Protein AF-A0A660RNM4-F1 (afdb_monomer)

Radius of gyration: 27.66 Å; Cα contacts (8 Å, |Δi|>4): 733; chains: 1; bounding box: 58×61×85 Å

Solvent-accessible surface area (backbone atoms only — not comparable to full-atom values): 23909 Å² total; per-residue (Å²): 125,44,51,45,71,52,16,39,67,71,34,36,49,55,42,42,43,74,30,64,50,48,73,96,32,52,44,64,68,50,67,68,28,61,14,23,64,77,50,95,88,62,47,56,44,83,42,48,56,52,51,29,41,35,36,49,82,51,40,68,44,30,26,36,23,72,36,29,42,81,46,63,27,66,74,29,39,69,60,13,46,52,53,13,62,72,53,70,28,48,32,17,23,6,23,16,44,71,45,35,30,39,39,35,65,84,80,71,47,74,49,81,36,85,65,58,76,29,58,66,56,54,48,50,56,49,45,42,70,77,49,71,70,59,84,70,92,73,62,37,67,54,35,59,63,77,75,52,94,96,51,76,73,79,51,54,69,42,50,42,45,37,49,40,52,52,52,38,47,76,71,65,49,46,49,38,22,40,34,42,24,83,88,73,47,66,65,58,36,52,42,39,41,50,46,13,31,43,75,61,63,79,39,68,28,36,38,39,36,20,84,40,69,72,57,26,51,52,46,53,57,72,42,48,92,52,57,83,35,48,43,72,41,43,72,98,39,80,82,85,88,54,35,39,36,30,26,28,60,69,31,40,60,30,60,87,95,57,40,49,55,71,77,47,63,49,74,59,39,50,33,38,36,31,49,55,54,65,79,67,62,64,71,70,51,44,54,59,48,60,52,37,53,80,16,31,35,39,36,30,28,57,68,74,92,45,90,89,34,48,67,44,43,70,69,29,41,74,58,70,40,77,47,49,60,68,55,32,21,53,35,35,76,38,82,79,86,83,88,84,88,82,73,58,70,49,58,76,74,30,42,50,46,66,62,40,51,76,72,66,55,68,72,46,60,67,78,92,61,83,85,66,63,67,44,44,61,87,34,53,63,71,59,36,35,46,61,64,58,53,47,53,51,37,55,52,50,51,52,51,33,60,73,80,39,74,82,58,92,79,86,83,89,55,84,45,72,66,53,40,52,51,52,52,54,52,41,44,73,73,76,109

pLDDT: mean 92.92, std 7.14, range [52.53, 98.81]

Foldseek 3Di:
DFFQVCLCVPFVVVLCVVLPQDPVQKDAFDFLFPAFQDDPVRDGDDTDTFGIFGHQQAATAATEHEGALPDDQCPCQVVQVVVCVLLVHQWGWGGNRQKIWIQGNQVRDIDIDRGDHHSVRSVVSVCCRLPVPDDDPFQLLNPHFDDDVVDDDDRSQLSVQLVLVSSCVSNVQQFAEAAEAPLNCPLLSVLRNLCSCVVSPVWQAEEEEEADPVVLVVSQVSNCVLPPLEEEQAAVDDDQRHRYYTYYLVSQQDDDPDGNLVVAQLCSGQEYEYEQLQDDDPVSVVVSCVSVVNHRYYYYHNDDDDPSRVVSCVRRPDHSDHDHPVNCNRSPNDHDDDDDDDDDPCQVVWDQPVVCVVVVFDKDAPDPDDDDRTGHPVCEPPGMDGLVVLLVVLVVVLVVCVVVPVPPDDDDDDPDPVSVVSSVVSNVVSVD

Sequence (432 aa):
MLNEADTRAKLIDPKLHSAGWKEENIRRDVYITLGKIIDENGKRQKGKKPDYILYYASFPIAVVEAKEESESHLAGIGQAKEYAQILDVKFAYSTNGHKIEEFDFITNTQKTLEQFPSPQELYQRYLEFIFEDKKIKQDPLNFPCYSAPGYKIPRYYQEVAIKKVIEAILKGRKRILLNMATGTGKTFVAFQIVWKLIKSGYFQRVLYIADRNFLRDQAYNEFFPFDKARALIEEGKAPKNREVYFSIYQALYSGEDKKLYEEYPPDFFDLVIIDECHRSGYGTWKEILDYFGQAVHLGMTATPKQTDNIDTYAYFGDSVYTYSMGKGIEDGFLSPFQIFRIFTNIDKEGLHLQEALHQGAKIYIPGDMDAGDFYTLENFEREIVLPDRTRTICAHLANLLRTFGPLQKTIIFCVDSEHASLVAKELQNHFS

Structure (mmCIF, N/CA/C/O backbone):
data_AF-A0A660RNM4-F1
#
_entry.id   AF-A0A660RNM4-F1
#
loop_
_atom_site.group_PDB
_atom_site.id
_atom_site.type_symbol
_atom_site.label_atom_id
_atom_site.label_alt_id
_atom_site.label_comp_id
_atom_site.label_asym_id
_atom_site.label_entity_id
_atom_site.label_seq_id
_atom_site.pdbx_PDB_ins_code
_atom_site.Cartn_x
_atom_site.Cartn_y
_atom_site.Cartn_z
_atom_site.occupancy
_atom_site.B_iso_or_equiv
_atom_site.auth_seq_id
_atom_site.auth_comp_id
_atom_site.auth_asym_id
_atom_site.auth_atom_id
_atom_site.pdbx_PDB_model_num
ATOM 1 N N . MET A 1 1 ? 26.152 4.690 -35.099 1.00 81.19 1 MET A N 1
ATOM 2 C CA . MET A 1 1 ? 25.450 4.020 -33.993 1.00 81.19 1 MET A CA 1
ATOM 3 C C . MET A 1 1 ? 24.503 5.021 -33.370 1.00 81.19 1 MET A C 1
ATOM 5 O O . MET A 1 1 ? 24.857 6.194 -33.283 1.00 81.19 1 MET A O 1
ATOM 9 N N . LEU A 1 2 ? 23.285 4.585 -33.081 1.00 92.69 2 LEU A N 1
ATOM 10 C CA . LEU A 1 2 ? 22.205 5.389 -32.525 1.00 92.69 2 LEU A CA 1
ATOM 11 C C . LEU A 1 2 ? 22.462 5.671 -31.034 1.00 92.69 2 LEU A C 1
ATOM 13 O O . LEU A 1 2 ? 22.905 4.783 -30.307 1.00 92.69 2 LEU A O 1
ATOM 17 N N . ASN A 1 3 ? 22.150 6.888 -30.574 1.00 95.00 3 ASN A N 1
ATOM 18 C CA . ASN A 1 3 ? 22.085 7.186 -29.135 1.00 95.00 3 ASN A CA 1
ATOM 19 C C . ASN A 1 3 ? 20.908 6.426 -28.485 1.00 95.00 3 ASN A C 1
ATOM 21 O O . ASN A 1 3 ? 20.113 5.789 -29.182 1.00 95.00 3 ASN A O 1
ATOM 25 N N . GLU A 1 4 ? 20.762 6.485 -27.161 1.00 94.06 4 GLU A N 1
ATOM 26 C CA . GLU A 1 4 ? 19.716 5.736 -26.445 1.00 94.06 4 GLU A CA 1
ATOM 27 C C . GLU A 1 4 ? 18.301 6.096 -26.927 1.00 94.06 4 GLU A C 1
ATOM 29 O O . GLU A 1 4 ? 17.501 5.206 -27.209 1.00 94.06 4 GLU A O 1
ATOM 34 N N . ALA A 1 5 ? 17.997 7.384 -27.106 1.00 95.50 5 ALA A N 1
ATOM 35 C CA . ALA A 1 5 ? 16.677 7.840 -27.549 1.00 95.50 5 ALA A CA 1
ATOM 36 C C . ALA A 1 5 ? 16.338 7.362 -28.974 1.00 95.50 5 ALA A C 1
ATOM 38 O O . ALA A 1 5 ? 15.230 6.891 -29.235 1.00 95.50 5 ALA A O 1
ATOM 39 N N . ASP A 1 6 ? 17.304 7.425 -29.889 1.00 96.62 6 ASP A N 1
ATOM 40 C CA . ASP A 1 6 ? 17.168 6.911 -31.248 1.00 96.62 6 ASP A CA 1
ATOM 41 C C . ASP A 1 6 ? 17.057 5.379 -31.268 1.00 96.62 6 ASP A C 1
ATOM 43 O O . ASP A 1 6 ? 16.262 4.833 -32.030 1.00 96.62 6 ASP A O 1
ATOM 47 N N . THR A 1 7 ? 17.817 4.683 -30.418 1.00 96.81 7 THR A N 1
ATOM 48 C CA . THR A 1 7 ? 17.761 3.219 -30.263 1.00 96.81 7 THR A CA 1
ATOM 49 C C . THR A 1 7 ? 16.379 2.787 -29.782 1.00 96.81 7 THR A C 1
ATOM 51 O O . THR A 1 7 ? 15.779 1.856 -30.325 1.00 96.81 7 THR A O 1
ATOM 54 N N . ARG A 1 8 ? 15.832 3.518 -28.807 1.00 97.50 8 ARG A N 1
ATOM 55 C CA . ARG A 1 8 ? 14.477 3.341 -28.290 1.00 97.50 8 ARG A CA 1
ATOM 56 C C . ARG A 1 8 ? 13.431 3.467 -29.397 1.00 97.50 8 ARG A C 1
ATOM 58 O O . ARG A 1 8 ? 12.735 2.493 -29.671 1.00 97.50 8 ARG A O 1
ATOM 65 N N . ALA A 1 9 ? 13.404 4.600 -30.095 1.00 96.75 9 ALA A N 1
ATOM 66 C CA . ALA A 1 9 ? 12.384 4.888 -31.102 1.00 96.75 9 ALA A CA 1
ATOM 67 C C . ALA A 1 9 ? 12.494 4.023 -32.372 1.00 96.75 9 ALA A C 1
ATOM 69 O O . ALA A 1 9 ? 11.480 3.656 -32.964 1.00 96.75 9 ALA A O 1
ATOM 70 N N . LYS A 1 10 ? 13.715 3.717 -32.832 1.00 97.62 10 LYS A N 1
ATOM 71 C CA . LYS A 1 10 ? 13.939 3.054 -34.131 1.00 97.62 10 LYS A CA 1
ATOM 72 C C . LYS A 1 10 ? 14.072 1.539 -34.035 1.00 97.62 10 LYS A C 1
ATOM 74 O O . LYS A 1 10 ? 13.826 0.870 -35.034 1.00 97.62 10 LYS A O 1
ATOM 79 N N . LEU A 1 11 ? 14.473 1.001 -32.880 1.00 97.69 11 LEU A N 1
ATOM 80 C CA . LEU A 1 11 ? 14.742 -0.432 -32.716 1.00 97.69 11 LEU A CA 1
ATOM 81 C C . LEU A 1 11 ? 13.874 -1.073 -31.624 1.00 97.69 11 LEU A C 1
ATOM 83 O O . LEU A 1 11 ? 13.257 -2.107 -31.875 1.00 97.69 11 LEU A O 1
ATOM 87 N N . ILE A 1 12 ? 13.794 -0.477 -30.429 1.00 98.19 12 ILE A N 1
ATOM 88 C CA . ILE A 1 12 ? 13.116 -1.101 -29.276 1.00 98.19 12 ILE A CA 1
ATOM 89 C C . ILE A 1 12 ? 11.590 -1.004 -29.394 1.00 98.19 12 ILE A C 1
ATOM 91 O O . ILE A 1 12 ? 10.916 -2.028 -29.286 1.00 98.19 12 ILE A O 1
ATOM 95 N N . ASP A 1 13 ? 11.042 0.187 -29.653 1.00 98.19 13 ASP A N 1
ATOM 96 C CA . ASP A 1 13 ? 9.596 0.400 -29.800 1.00 98.19 13 ASP A CA 1
ATOM 97 C C . ASP A 1 13 ? 8.994 -0.499 -30.903 1.00 98.19 13 ASP A C 1
ATOM 99 O O . ASP A 1 13 ? 8.053 -1.245 -30.613 1.00 98.19 13 ASP A O 1
ATOM 103 N N . PRO A 1 14 ? 9.560 -0.572 -32.132 1.00 98.25 14 PRO A N 1
ATOM 104 C CA . PRO A 1 14 ? 9.079 -1.505 -33.153 1.00 98.25 14 PRO A CA 1
ATOM 105 C C . PRO A 1 14 ? 9.111 -2.971 -32.711 1.00 98.25 14 PRO A C 1
ATOM 107 O O . PRO A 1 14 ? 8.193 -3.725 -33.037 1.00 98.25 14 PRO A O 1
ATOM 110 N N . LYS A 1 15 ? 10.130 -3.385 -31.945 1.00 98.25 15 LYS A N 1
ATOM 111 C CA . LYS A 1 15 ? 10.213 -4.753 -31.417 1.00 98.25 15 LYS A CA 1
ATOM 112 C C . LYS A 1 15 ? 9.132 -5.034 -30.377 1.00 98.25 15 LYS A C 1
ATOM 114 O O . LYS A 1 15 ? 8.493 -6.082 -30.465 1.00 98.25 15 LYS A O 1
ATOM 119 N N . LEU A 1 16 ? 8.878 -4.111 -29.449 1.00 98.56 16 LEU A N 1
ATOM 120 C CA . LEU A 1 16 ? 7.766 -4.223 -28.498 1.00 98.56 16 LEU A CA 1
ATOM 121 C C . LEU A 1 16 ? 6.422 -4.336 -29.237 1.00 98.56 16 LEU A C 1
ATOM 123 O O . LEU A 1 16 ? 5.637 -5.241 -28.950 1.00 98.56 16 LEU A O 1
ATOM 127 N N . HIS A 1 17 ? 6.187 -3.499 -30.250 1.00 98.38 17 HIS A N 1
ATOM 128 C CA . HIS A 1 17 ? 4.974 -3.571 -31.070 1.00 98.38 17 HIS A CA 1
ATOM 129 C C . HIS A 1 17 ? 4.845 -4.881 -31.841 1.00 98.38 17 HIS A C 1
ATOM 131 O O . HIS A 1 17 ? 3.765 -5.470 -31.864 1.00 98.38 17 HIS A O 1
ATOM 137 N N . SER A 1 18 ? 5.939 -5.374 -32.426 1.00 97.88 18 SER A N 1
ATOM 138 C CA . SER A 1 18 ? 5.946 -6.657 -33.139 1.00 97.88 18 SER A CA 1
ATOM 139 C C . SER A 1 18 ? 5.630 -7.846 -32.224 1.00 97.88 18 SER A C 1
ATOM 141 O O . SER A 1 18 ? 4.996 -8.800 -32.663 1.00 97.88 18 SER A O 1
ATOM 143 N N . ALA A 1 19 ? 5.987 -7.751 -30.938 1.00 98.06 19 ALA A N 1
ATOM 144 C CA . ALA A 1 19 ? 5.641 -8.727 -29.906 1.00 98.06 19 ALA A CA 1
ATOM 145 C C . ALA A 1 19 ? 4.200 -8.571 -29.370 1.00 98.06 19 ALA A C 1
ATOM 147 O O . ALA A 1 19 ? 3.776 -9.325 -28.495 1.00 98.06 19 ALA A O 1
ATOM 148 N N . GLY A 1 20 ? 3.425 -7.608 -29.882 1.00 97.81 20 GLY A N 1
ATOM 149 C CA . GLY A 1 20 ? 2.022 -7.399 -29.521 1.00 97.81 20 GLY A CA 1
ATOM 150 C C . GLY A 1 20 ? 1.786 -6.429 -28.360 1.00 97.81 20 GLY A C 1
ATOM 151 O O . GLY A 1 20 ? 0.652 -6.323 -27.883 1.00 97.81 20 GLY A O 1
ATOM 152 N N . TRP A 1 21 ? 2.810 -5.699 -27.902 1.00 98.12 21 TRP A N 1
ATOM 153 C CA . TRP A 1 21 ? 2.630 -4.633 -26.914 1.00 98.12 21 TRP A CA 1
ATOM 154 C C . TRP A 1 21 ? 1.969 -3.410 -27.556 1.00 98.12 21 TRP A C 1
ATOM 156 O O . TRP A 1 21 ? 2.478 -2.821 -28.512 1.00 98.12 21 TRP A O 1
ATOM 166 N N . LYS A 1 22 ? 0.812 -3.030 -27.012 1.00 97.00 22 LYS A N 1
ATOM 167 C CA . LYS A 1 22 ? 0.053 -1.847 -27.433 1.00 97.00 22 LYS A CA 1
ATOM 168 C C . LYS A 1 22 ? 0.476 -0.617 -26.637 1.00 97.00 22 LYS A C 1
ATOM 170 O O . LYS A 1 22 ? 0.895 -0.754 -25.492 1.00 97.00 22 LYS A O 1
ATOM 175 N N . GLU A 1 23 ? 0.304 0.568 -27.212 1.00 96.12 23 GLU A N 1
ATOM 176 C CA . GLU A 1 23 ? 0.695 1.837 -26.582 1.00 96.12 23 GLU A CA 1
ATOM 177 C C . GLU A 1 23 ? 0.064 2.050 -25.200 1.00 96.12 23 GLU A C 1
ATOM 179 O O . GLU A 1 23 ? 0.750 2.469 -24.273 1.00 96.12 23 GLU A O 1
ATOM 184 N N . GLU A 1 24 ? -1.201 1.671 -24.999 1.00 93.81 24 GLU A N 1
ATOM 185 C CA . GLU A 1 24 ? -1.854 1.779 -23.688 1.00 93.81 24 GLU A CA 1
ATOM 186 C C . GLU A 1 24 ? -1.203 0.915 -22.587 1.00 93.81 24 GLU A C 1
ATOM 188 O O . GLU A 1 24 ? -1.384 1.182 -21.398 1.00 93.81 24 GLU A O 1
ATOM 193 N N . ASN A 1 25 ? -0.423 -0.094 -22.985 1.00 95.69 25 ASN A N 1
ATOM 194 C CA . ASN A 1 25 ? 0.251 -1.053 -22.113 1.00 95.69 25 ASN A CA 1
ATOM 195 C C . ASN A 1 25 ? 1.747 -0.749 -21.933 1.00 95.69 25 ASN A C 1
ATOM 197 O O . ASN A 1 25 ? 2.438 -1.485 -21.227 1.00 95.69 25 ASN A O 1
ATOM 201 N N . ILE A 1 26 ? 2.263 0.308 -22.567 1.00 97.62 26 ILE A N 1
ATOM 202 C CA . ILE A 1 26 ? 3.670 0.699 -22.491 1.00 97.62 26 ILE A CA 1
ATOM 203 C C . ILE A 1 26 ? 3.756 2.059 -21.806 1.00 97.62 26 ILE A C 1
ATOM 205 O O . ILE A 1 26 ? 3.303 3.077 -22.325 1.00 97.62 26 ILE A O 1
ATOM 209 N N . ARG A 1 27 ? 4.388 2.105 -20.634 1.00 96.38 27 ARG A N 1
ATOM 210 C CA . ARG A 1 27 ? 4.675 3.365 -19.943 1.00 96.38 27 ARG A CA 1
ATOM 211 C C . ARG A 1 27 ? 6.144 3.704 -20.081 1.00 96.38 27 ARG A C 1
ATOM 213 O O . ARG A 1 27 ? 6.985 2.968 -19.579 1.00 96.38 27 ARG A O 1
ATOM 220 N N . ARG A 1 28 ? 6.437 4.820 -20.745 1.00 96.88 28 ARG A N 1
ATOM 221 C CA . ARG A 1 28 ? 7.799 5.308 -20.989 1.00 96.88 28 ARG A CA 1
ATOM 222 C C . ARG A 1 28 ? 8.150 6.423 -20.013 1.00 96.88 28 ARG A C 1
ATOM 224 O O . ARG A 1 28 ? 7.305 7.273 -19.742 1.00 96.88 28 ARG A O 1
ATOM 231 N N . ASP A 1 29 ? 9.383 6.430 -19.513 1.00 92.38 29 ASP A N 1
ATOM 232 C CA . ASP A 1 29 ? 9.944 7.545 -18.733 1.00 92.38 29 ASP A CA 1
ATOM 233 C C . ASP A 1 29 ? 9.100 7.984 -17.516 1.00 92.38 29 ASP A C 1
ATOM 235 O O . ASP A 1 29 ? 9.052 9.165 -17.155 1.00 92.38 29 ASP A O 1
ATOM 239 N N . VAL A 1 30 ? 8.441 7.038 -16.844 1.00 92.62 30 VAL A N 1
ATOM 240 C CA . VAL A 1 30 ? 7.625 7.337 -15.660 1.00 92.62 30 VAL A CA 1
ATOM 241 C C . VAL A 1 30 ? 8.474 7.234 -14.398 1.00 92.62 30 VAL A C 1
ATOM 243 O O . VAL A 1 30 ? 9.046 6.188 -14.094 1.00 92.62 30 VAL A O 1
ATOM 246 N N . TYR A 1 31 ? 8.533 8.320 -13.624 1.00 95.38 31 TYR A N 1
ATOM 247 C CA . TYR A 1 31 ? 9.139 8.289 -12.296 1.00 95.38 31 TYR A CA 1
ATOM 248 C C . TYR A 1 31 ? 8.327 7.390 -11.365 1.00 95.38 31 TYR A C 1
ATOM 250 O O . TYR A 1 31 ? 7.162 7.664 -11.077 1.00 95.38 31 TYR A O 1
ATOM 258 N N . ILE A 1 32 ? 8.969 6.344 -10.851 1.00 96.38 32 ILE A N 1
ATOM 259 C CA . ILE A 1 32 ? 8.390 5.465 -9.832 1.00 96.38 32 ILE A CA 1
ATOM 260 C C . ILE A 1 32 ? 8.668 6.002 -8.423 1.00 96.38 32 ILE A C 1
ATOM 262 O O . ILE A 1 32 ? 7.889 5.756 -7.508 1.00 96.38 32 ILE A O 1
ATOM 266 N N . THR A 1 33 ? 9.718 6.811 -8.243 1.00 96.62 33 THR A N 1
ATOM 267 C CA . THR A 1 33 ? 9.976 7.552 -6.996 1.00 96.62 33 THR A CA 1
ATOM 268 C C . THR A 1 33 ? 10.281 9.020 -7.278 1.00 96.62 33 THR A C 1
ATOM 270 O O . THR A 1 33 ? 10.754 9.371 -8.359 1.00 96.62 33 THR A O 1
ATOM 273 N N . LEU A 1 34 ? 10.026 9.889 -6.296 1.00 95.06 34 LEU A N 1
ATOM 274 C CA . LEU A 1 34 ? 10.347 11.321 -6.374 1.00 95.06 34 LEU A CA 1
ATOM 275 C C . LEU A 1 34 ? 11.781 11.629 -5.923 1.00 95.06 34 LEU A C 1
ATOM 277 O O . LEU A 1 34 ? 12.280 12.723 -6.174 1.00 95.06 34 LEU A O 1
ATOM 281 N N . GLY A 1 35 ? 12.424 10.673 -5.250 1.00 95.38 35 GLY A N 1
ATOM 282 C CA . GLY A 1 35 ? 13.735 10.836 -4.640 1.00 95.38 35 GLY A CA 1
ATOM 283 C C . GLY A 1 35 ? 13.660 11.514 -3.271 1.00 95.38 35 GLY A C 1
ATOM 284 O O . GLY A 1 35 ? 12.869 12.439 -3.037 1.00 95.38 35 GLY A O 1
ATOM 285 N N . LYS A 1 36 ? 14.502 11.027 -2.358 1.00 95.50 36 LYS A N 1
ATOM 286 C CA . LYS A 1 36 ? 14.596 11.482 -0.969 1.00 95.50 36 LYS A CA 1
ATOM 287 C C . LYS A 1 36 ? 14.830 12.987 -0.885 1.00 95.50 36 LYS A C 1
ATOM 289 O O . LYS A 1 36 ? 15.701 13.511 -1.578 1.00 95.50 36 LYS A O 1
ATOM 294 N N . ILE A 1 37 ? 14.099 13.657 0.005 1.00 94.12 37 ILE A N 1
ATOM 295 C CA . ILE A 1 37 ? 14.359 15.055 0.376 1.00 94.12 37 ILE A CA 1
ATOM 296 C C . ILE A 1 37 ? 15.646 15.101 1.211 1.00 94.12 37 ILE A C 1
ATOM 298 O O . ILE A 1 37 ? 15.763 14.368 2.195 1.00 94.12 37 ILE A O 1
ATOM 302 N N . ILE A 1 38 ? 16.613 15.925 0.802 1.00 92.81 38 ILE A N 1
ATOM 303 C CA . ILE A 1 38 ? 17.957 15.983 1.404 1.00 92.81 38 ILE A CA 1
ATOM 304 C C . ILE A 1 38 ? 18.262 17.281 2.149 1.00 92.81 38 ILE A C 1
ATOM 306 O O . ILE A 1 38 ? 19.247 17.316 2.880 1.00 92.81 38 ILE A O 1
ATOM 310 N N . ASP A 1 39 ? 17.441 18.319 1.998 1.00 88.06 39 ASP A N 1
ATOM 311 C CA . ASP A 1 39 ? 17.584 19.571 2.740 1.00 88.06 39 ASP A CA 1
ATOM 312 C C . ASP A 1 39 ? 16.231 20.242 3.031 1.00 88.06 39 ASP A C 1
ATOM 314 O O . ASP A 1 39 ? 15.176 19.822 2.547 1.00 88.06 39 ASP A O 1
ATOM 318 N N . GLU A 1 40 ? 16.277 21.287 3.856 1.00 82.62 40 GLU A N 1
ATOM 319 C CA . GLU A 1 40 ? 15.128 22.095 4.287 1.00 82.62 40 GLU A CA 1
ATOM 320 C C . GLU A 1 40 ? 14.487 22.918 3.159 1.00 82.62 40 GLU A C 1
ATOM 322 O O . GLU A 1 40 ? 13.313 23.272 3.247 1.00 82.62 40 GLU A O 1
ATOM 327 N N . ASN A 1 41 ? 15.216 23.150 2.061 1.00 85.62 41 ASN A N 1
ATOM 328 C CA . ASN A 1 41 ? 14.713 23.845 0.874 1.00 85.62 41 ASN A CA 1
ATOM 329 C C . ASN A 1 41 ? 13.915 22.914 -0.055 1.00 85.62 41 ASN A C 1
ATOM 331 O O . ASN A 1 41 ? 13.432 23.338 -1.106 1.00 85.62 41 ASN A O 1
ATOM 335 N N . GLY A 1 42 ? 13.778 21.635 0.310 1.00 87.25 42 GLY A N 1
ATOM 336 C CA . GLY A 1 42 ? 13.034 20.648 -0.462 1.00 87.25 42 GLY A CA 1
ATOM 337 C C . GLY A 1 42 ? 13.818 20.065 -1.638 1.00 87.25 42 GLY A C 1
ATOM 338 O O . GLY A 1 42 ? 13.208 19.444 -2.514 1.00 87.25 42 GLY A O 1
ATOM 339 N N . LYS A 1 43 ? 15.151 20.222 -1.677 1.00 93.31 43 LYS A N 1
ATOM 340 C CA . LYS A 1 43 ? 15.996 19.574 -2.687 1.00 93.31 43 LYS A CA 1
ATOM 341 C C . LYS A 1 43 ? 15.889 18.060 -2.555 1.00 93.31 43 LYS A C 1
ATOM 343 O O . LYS A 1 43 ? 15.833 17.513 -1.452 1.00 93.31 43 LYS A O 1
ATOM 348 N N . ARG A 1 44 ? 15.892 17.368 -3.695 1.00 94.56 44 ARG A N 1
ATOM 349 C CA . ARG A 1 44 ? 15.720 15.913 -3.772 1.00 94.56 44 ARG A CA 1
ATOM 350 C C . ARG A 1 44 ? 16.906 15.228 -4.433 1.00 94.56 44 ARG A C 1
ATOM 352 O O . ARG A 1 44 ? 17.556 15.796 -5.310 1.00 94.56 44 ARG A O 1
ATOM 359 N N . GLN A 1 45 ? 17.156 13.983 -4.035 1.00 95.31 45 GLN A N 1
ATOM 360 C CA . GLN A 1 45 ? 17.928 13.046 -4.852 1.00 95.31 45 GLN A CA 1
ATOM 361 C C . GLN A 1 45 ? 17.192 12.753 -6.165 1.00 95.31 45 GLN A C 1
ATOM 363 O O . GLN A 1 45 ? 15.989 12.987 -6.283 1.00 95.31 45 GLN A O 1
ATOM 368 N N . LYS A 1 46 ? 17.907 12.214 -7.158 1.00 94.88 46 LYS A N 1
ATOM 369 C CA . LYS A 1 46 ? 17.286 11.802 -8.419 1.00 94.88 46 LYS A CA 1
ATOM 370 C C . LYS A 1 46 ? 16.285 10.675 -8.146 1.00 94.88 46 LYS A C 1
ATOM 372 O O . LYS A 1 46 ? 16.646 9.644 -7.583 1.00 94.88 46 LYS A O 1
ATOM 377 N N . GLY A 1 47 ? 15.036 10.884 -8.551 1.00 94.75 47 GLY A N 1
ATOM 378 C CA . GLY A 1 47 ? 14.012 9.847 -8.530 1.00 94.75 47 GLY A CA 1
ATOM 379 C C . GLY A 1 47 ? 14.359 8.684 -9.460 1.00 94.75 47 GLY A C 1
ATOM 380 O O . GLY A 1 47 ? 15.089 8.840 -10.443 1.00 94.75 47 GLY A O 1
ATOM 381 N N . LYS A 1 48 ? 13.812 7.514 -9.151 1.00 96.62 48 LYS A N 1
ATOM 382 C CA . LYS A 1 48 ? 13.950 6.302 -9.958 1.00 96.62 48 LYS A CA 1
ATOM 383 C C . LYS A 1 48 ? 12.971 6.360 -11.124 1.00 96.62 48 LYS A C 1
ATOM 385 O O . LYS A 1 48 ? 11.793 6.651 -10.915 1.00 96.62 48 LYS A O 1
ATOM 390 N N . LYS A 1 49 ? 13.461 6.106 -12.336 1.00 97.00 49 LYS A N 1
ATOM 391 C CA . LYS A 1 49 ? 12.705 6.227 -13.588 1.00 97.00 49 LYS A CA 1
ATOM 392 C C . LYS A 1 49 ? 13.179 5.134 -14.551 1.00 97.00 49 LYS A C 1
ATOM 394 O O . LYS A 1 49 ? 14.253 5.311 -15.123 1.00 97.00 49 LYS A O 1
ATOM 399 N N . PRO A 1 50 ? 12.444 4.018 -14.669 1.00 97.06 50 PRO A N 1
ATOM 400 C CA . PRO A 1 50 ? 12.710 3.017 -15.692 1.00 97.06 50 PRO A CA 1
ATOM 401 C C . PRO A 1 50 ? 12.420 3.562 -17.091 1.00 97.06 50 PRO A C 1
ATOM 403 O O . PRO A 1 50 ? 11.550 4.430 -17.240 1.00 97.06 50 PRO A O 1
ATOM 406 N N . ASP A 1 51 ? 13.093 3.026 -18.109 1.00 98.12 51 ASP A N 1
ATOM 407 C CA . ASP A 1 51 ? 12.843 3.449 -19.495 1.00 98.12 51 ASP A CA 1
ATOM 408 C C . ASP A 1 51 ? 11.463 3.001 -19.976 1.00 98.12 51 ASP A C 1
ATOM 410 O O . ASP A 1 51 ? 10.725 3.797 -20.566 1.00 98.12 51 ASP A O 1
ATOM 414 N N . TYR A 1 52 ? 11.095 1.752 -19.667 1.00 98.56 52 TYR A N 1
ATOM 415 C CA . TYR A 1 52 ? 9.772 1.198 -19.940 1.00 98.56 52 TYR A CA 1
ATOM 416 C C . TYR A 1 52 ? 9.245 0.385 -18.765 1.00 98.56 52 TYR A C 1
ATOM 418 O O . TYR A 1 52 ? 9.941 -0.464 -18.210 1.00 98.56 52 TYR A O 1
ATOM 426 N N . ILE A 1 53 ? 7.963 0.560 -18.468 1.00 98.50 53 ILE A N 1
ATOM 427 C CA . ILE A 1 53 ? 7.177 -0.356 -17.647 1.00 98.50 53 ILE A CA 1
ATOM 428 C C . ILE A 1 53 ? 6.092 -0.942 -18.542 1.00 98.50 53 ILE A C 1
ATOM 430 O O . ILE A 1 53 ? 5.312 -0.213 -19.158 1.00 98.50 53 ILE A O 1
ATOM 434 N N . LEU A 1 54 ? 6.061 -2.266 -18.614 1.00 98.50 54 LEU A N 1
ATOM 435 C CA . LEU A 1 54 ? 5.137 -3.021 -19.442 1.00 98.50 54 LEU A CA 1
ATOM 436 C C . LEU A 1 54 ? 3.977 -3.521 -18.577 1.00 98.50 54 LEU A C 1
ATOM 438 O O . LEU A 1 54 ? 4.191 -4.183 -17.558 1.00 98.50 54 LEU A O 1
ATOM 442 N N . TYR A 1 55 ? 2.752 -3.194 -18.979 1.00 97.19 55 TYR A N 1
ATOM 443 C CA . TYR A 1 55 ? 1.521 -3.522 -18.263 1.00 97.19 55 TYR A CA 1
ATOM 444 C C . TYR A 1 55 ? 0.756 -4.643 -18.963 1.00 97.19 55 TYR A C 1
ATOM 446 O O . TYR A 1 55 ? 0.491 -4.575 -20.160 1.00 97.19 55 TYR A O 1
ATOM 454 N N . TYR A 1 56 ? 0.333 -5.653 -18.208 1.00 95.12 56 TYR A N 1
ATOM 455 C CA . TYR A 1 56 ? -0.695 -6.575 -18.676 1.00 95.12 56 TYR A CA 1
ATOM 456 C C . TYR A 1 56 ? -2.045 -6.120 -18.126 1.00 95.12 56 TYR A C 1
ATOM 458 O O . TYR A 1 56 ? -2.240 -6.060 -16.910 1.00 95.12 56 TYR A O 1
ATOM 466 N N . ALA A 1 57 ? -2.971 -5.782 -19.024 1.00 90.06 57 ALA A N 1
ATOM 467 C CA . ALA A 1 57 ? -4.270 -5.203 -18.695 1.00 90.06 57 ALA A CA 1
ATOM 468 C C . ALA A 1 57 ? -4.157 -3.949 -17.805 1.00 90.06 57 ALA A C 1
ATOM 470 O O . ALA A 1 57 ? -4.041 -2.841 -18.315 1.00 90.06 57 ALA A O 1
ATOM 471 N N . SER A 1 58 ? -4.187 -4.102 -16.479 1.00 88.50 58 SER A N 1
ATOM 472 C CA . SER A 1 58 ? -4.153 -2.975 -15.540 1.00 88.50 58 SER A CA 1
ATOM 473 C C . SER A 1 58 ? -3.090 -3.070 -14.447 1.00 88.50 58 SER A C 1
ATOM 475 O O . SER A 1 58 ? -3.135 -2.297 -13.490 1.00 88.50 58 SER A O 1
ATOM 477 N N . PHE A 1 59 ? -2.132 -3.993 -14.571 1.00 92.88 59 PHE A N 1
ATOM 478 C CA . PHE A 1 59 ? -1.030 -4.124 -13.619 1.00 92.88 59 PHE A CA 1
ATOM 479 C C . PHE A 1 59 ? 0.325 -4.273 -14.329 1.00 92.88 59 PHE A C 1
ATOM 481 O O . PHE A 1 59 ? 0.387 -4.829 -15.430 1.00 92.88 59 PHE A O 1
ATOM 488 N N . PRO A 1 60 ? 1.423 -3.786 -13.723 1.00 96.19 60 PRO A N 1
ATOM 489 C CA . PRO A 1 60 ? 2.751 -3.929 -14.302 1.00 96.19 60 PRO A CA 1
ATOM 490 C C . PRO A 1 60 ? 3.195 -5.396 -14.236 1.00 96.19 60 PRO A C 1
ATOM 492 O O . PRO A 1 60 ? 3.052 -6.060 -13.203 1.00 96.19 60 PRO A O 1
ATOM 495 N N . ILE A 1 61 ? 3.747 -5.902 -15.338 1.00 97.56 61 ILE A N 1
ATOM 496 C CA . ILE A 1 61 ? 4.222 -7.288 -15.453 1.00 97.56 61 ILE A CA 1
ATOM 497 C C . ILE A 1 61 ? 5.716 -7.378 -15.760 1.00 97.56 61 ILE A C 1
ATOM 499 O O . ILE A 1 61 ? 6.345 -8.367 -15.380 1.00 97.56 61 ILE A O 1
ATOM 503 N N . ALA A 1 62 ? 6.299 -6.343 -16.374 1.00 98.50 62 ALA A N 1
ATOM 504 C CA . ALA A 1 62 ? 7.726 -6.294 -16.657 1.00 98.50 62 ALA A CA 1
ATOM 505 C C . ALA A 1 62 ? 8.295 -4.870 -16.720 1.00 98.50 62 ALA A C 1
ATOM 507 O O . ALA A 1 62 ? 7.557 -3.888 -16.803 1.00 98.50 62 ALA A O 1
ATOM 508 N N . VAL A 1 63 ? 9.623 -4.779 -16.712 1.00 98.56 63 VAL A N 1
ATOM 509 C CA . VAL A 1 63 ? 10.387 -3.536 -16.881 1.00 98.56 63 VAL A CA 1
ATOM 510 C C . VAL A 1 63 ? 11.475 -3.733 -17.935 1.00 98.56 63 VAL A C 1
ATOM 512 O O . VAL A 1 63 ? 12.042 -4.822 -18.026 1.00 98.56 63 VAL A O 1
ATOM 515 N N . VAL A 1 64 ? 11.767 -2.701 -18.726 1.00 98.75 64 VAL A N 1
ATOM 516 C CA . VAL A 1 64 ? 12.835 -2.721 -19.737 1.00 98.75 64 VAL A CA 1
ATOM 517 C C . VAL A 1 64 ? 13.762 -1.532 -19.518 1.00 98.75 64 VAL A C 1
ATOM 519 O O . VAL A 1 64 ? 13.288 -0.401 -19.446 1.00 98.75 64 VAL A O 1
ATOM 522 N N . GLU A 1 65 ? 15.066 -1.799 -19.473 1.00 98.50 65 GLU A N 1
ATOM 523 C CA . GLU A 1 65 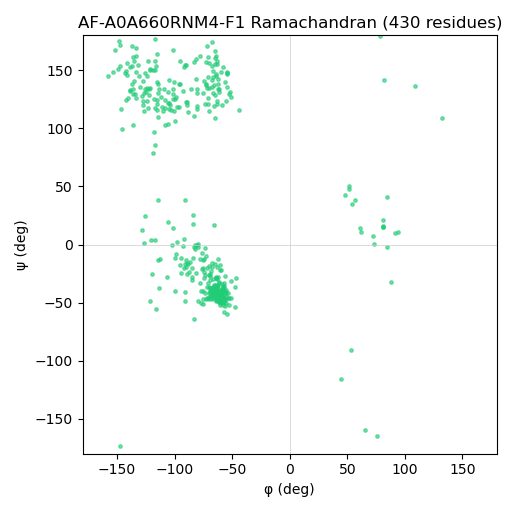? 16.130 -0.794 -19.519 1.00 98.50 65 GLU A CA 1
ATOM 524 C C . GLU A 1 65 ? 16.795 -0.786 -20.894 1.00 98.50 65 GLU A C 1
ATOM 526 O O . GLU A 1 65 ? 17.348 -1.793 -21.356 1.00 98.50 65 GLU A O 1
ATOM 531 N N . ALA A 1 66 ? 16.757 0.369 -21.542 1.00 98.06 66 ALA A N 1
ATOM 532 C CA . ALA A 1 66 ? 17.422 0.609 -22.801 1.00 98.06 66 ALA A CA 1
ATOM 533 C C . ALA A 1 66 ? 18.895 0.971 -22.580 1.00 98.06 66 ALA A C 1
ATOM 535 O O . ALA A 1 66 ? 19.330 1.421 -21.514 1.00 98.06 66 ALA A O 1
ATOM 536 N N . LYS A 1 67 ? 19.677 0.739 -23.627 1.00 97.81 67 LYS A N 1
ATOM 537 C CA . LYS A 1 67 ? 21.043 1.223 -23.779 1.00 97.81 67 LYS A CA 1
ATOM 538 C C . LYS A 1 67 ? 21.224 1.753 -25.193 1.00 97.81 67 LYS A C 1
ATOM 540 O O . LYS A 1 67 ? 20.435 1.441 -26.085 1.00 97.81 67 LYS A O 1
ATOM 545 N N . GLU A 1 68 ? 22.257 2.564 -25.384 1.00 97.38 68 GLU A N 1
ATOM 546 C CA . GLU A 1 68 ? 22.685 2.994 -26.716 1.00 97.38 68 GLU A CA 1
ATOM 547 C C . GLU A 1 68 ? 23.018 1.782 -27.597 1.00 97.38 68 GLU A C 1
ATOM 549 O O . GLU A 1 68 ? 23.428 0.736 -27.095 1.00 97.38 68 GLU A O 1
ATOM 554 N N . GLU A 1 69 ? 22.879 1.916 -28.916 1.00 96.94 69 GLU A N 1
ATOM 555 C CA . GLU A 1 69 ? 23.088 0.807 -29.858 1.00 96.94 69 GLU A CA 1
ATOM 556 C C . GLU A 1 69 ? 24.493 0.183 -29.744 1.00 96.94 69 GLU A C 1
ATOM 558 O O . GLU A 1 69 ? 24.662 -1.020 -29.944 1.00 96.94 69 GLU A O 1
ATOM 563 N N . SER A 1 70 ? 25.499 1.000 -29.412 1.00 96.44 70 SER A N 1
ATOM 564 C CA . SER A 1 70 ? 26.896 0.585 -29.245 1.00 96.44 70 SER A CA 1
ATOM 565 C C . SER A 1 70 ? 27.182 -0.179 -27.958 1.00 96.44 70 SER A C 1
ATOM 567 O O . SER A 1 70 ? 28.210 -0.848 -27.861 1.00 96.44 70 SER A O 1
ATOM 569 N N . GLU A 1 71 ? 26.316 -0.041 -26.959 1.00 96.56 71 GLU A N 1
ATOM 570 C CA . GLU A 1 71 ? 26.496 -0.645 -25.648 1.00 96.56 71 GLU A CA 1
ATOM 571 C C . GLU A 1 71 ? 26.071 -2.114 -25.650 1.00 96.56 71 GLU A C 1
ATOM 573 O O . GLU A 1 71 ? 25.300 -2.588 -26.491 1.00 96.56 71 GLU A O 1
ATOM 578 N N . SER A 1 72 ? 26.570 -2.863 -24.668 1.00 97.31 72 SER A N 1
ATOM 579 C CA . SER A 1 72 ? 26.157 -4.253 -24.483 1.00 97.31 72 SER A CA 1
ATOM 580 C C . SER A 1 72 ? 24.690 -4.332 -24.055 1.00 97.31 72 SER A C 1
ATOM 582 O O . SER A 1 72 ? 24.275 -3.650 -23.117 1.00 97.31 72 SER A O 1
ATOM 584 N N . HIS A 1 73 ? 23.919 -5.248 -24.653 1.00 96.12 73 HIS A N 1
ATOM 585 C CA . HIS A 1 73 ? 22.545 -5.553 -24.225 1.00 96.12 73 HIS A CA 1
ATOM 586 C C . HIS A 1 73 ? 22.469 -6.100 -22.789 1.00 96.12 73 HIS A C 1
ATOM 588 O O . HIS A 1 73 ? 21.391 -6.147 -22.211 1.00 96.12 73 HIS A O 1
ATOM 594 N N . LEU A 1 74 ? 23.608 -6.484 -22.200 1.00 97.62 74 LEU A N 1
ATOM 595 C CA . LEU A 1 74 ? 23.724 -6.918 -20.805 1.00 97.62 74 LEU A CA 1
ATOM 596 C C . LEU A 1 74 ? 23.886 -5.750 -19.819 1.00 97.62 74 LEU A C 1
ATOM 598 O O . LEU A 1 74 ? 23.654 -5.927 -18.623 1.00 97.62 74 LEU A O 1
ATOM 602 N N . ALA A 1 75 ? 24.311 -4.568 -20.278 1.00 97.12 75 ALA A N 1
ATOM 603 C CA . ALA A 1 75 ? 24.793 -3.499 -19.400 1.00 97.12 75 ALA A CA 1
ATOM 604 C C . ALA A 1 75 ? 23.713 -2.945 -18.452 1.00 97.12 75 ALA A C 1
ATOM 606 O O . ALA A 1 75 ? 24.028 -2.486 -17.356 1.00 97.12 75 ALA A O 1
ATOM 607 N N . GLY A 1 76 ? 22.435 -3.000 -18.840 1.00 96.88 76 GLY A N 1
ATOM 608 C CA . GLY A 1 76 ? 21.317 -2.524 -18.019 1.00 96.88 76 GLY A CA 1
ATOM 609 C C . GLY A 1 76 ? 20.666 -3.581 -17.129 1.00 96.88 76 GLY A C 1
ATOM 610 O O . GLY A 1 76 ? 19.748 -3.239 -16.388 1.00 96.88 76 GLY A O 1
ATOM 611 N N . ILE A 1 77 ? 21.098 -4.849 -17.156 1.00 97.94 77 ILE A N 1
ATOM 612 C CA . ILE A 1 77 ? 20.340 -5.926 -16.493 1.00 97.94 77 ILE A CA 1
ATOM 613 C C . ILE A 1 77 ? 20.276 -5.763 -14.969 1.00 97.94 77 ILE A C 1
ATOM 615 O O . ILE A 1 77 ? 19.249 -6.045 -14.356 1.00 97.94 77 ILE A O 1
ATOM 619 N N . GLY A 1 78 ? 21.343 -5.250 -14.344 1.00 98.06 78 GLY A N 1
ATOM 620 C CA . GLY A 1 78 ? 21.357 -4.967 -12.906 1.00 98.06 78 GLY A CA 1
ATOM 621 C C . GLY A 1 78 ? 20.321 -3.911 -12.513 1.00 98.06 78 GLY A C 1
ATOM 622 O O . GLY A 1 78 ? 19.556 -4.113 -11.571 1.00 98.06 78 GLY A O 1
ATOM 623 N N . GLN A 1 79 ? 20.243 -2.83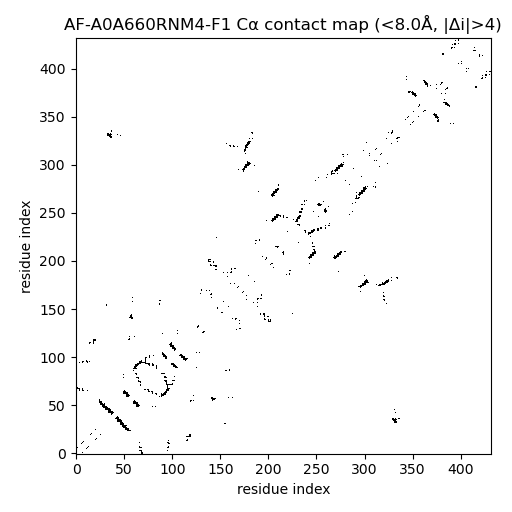0 -13.292 1.00 97.62 79 GLN A N 1
ATOM 624 C CA . GLN A 1 79 ? 19.280 -1.744 -13.105 1.00 97.62 79 GLN A CA 1
ATOM 625 C C . GLN A 1 79 ? 17.840 -2.218 -13.357 1.00 97.62 79 GLN A C 1
ATOM 627 O O . GLN A 1 79 ? 16.947 -1.945 -12.555 1.00 97.62 79 GLN A O 1
ATOM 632 N N . ALA A 1 80 ? 17.623 -3.009 -14.412 1.00 98.38 80 ALA A N 1
ATOM 633 C CA . ALA A 1 80 ? 16.322 -3.597 -14.713 1.00 98.38 80 ALA A CA 1
ATOM 634 C C . ALA A 1 80 ? 15.836 -4.503 -13.569 1.00 98.38 80 ALA A C 1
ATOM 636 O O . ALA A 1 80 ? 14.674 -4.431 -13.170 1.00 98.38 80 ALA A O 1
ATOM 637 N N . LYS A 1 81 ? 16.725 -5.317 -12.981 1.00 98.56 81 LYS A N 1
ATOM 638 C CA . LYS A 1 81 ? 16.403 -6.159 -11.816 1.00 98.56 81 LYS A CA 1
ATOM 639 C C . LYS A 1 81 ? 16.047 -5.333 -10.581 1.00 98.56 81 LYS A C 1
ATOM 641 O O . LYS A 1 81 ? 15.102 -5.691 -9.881 1.00 98.56 81 LYS A O 1
ATOM 646 N N . GLU A 1 82 ? 16.756 -4.236 -10.324 1.00 98.00 82 GLU A N 1
ATOM 647 C CA . GLU A 1 82 ? 16.439 -3.328 -9.215 1.00 98.00 82 GLU A CA 1
ATOM 648 C C . GLU A 1 82 ? 15.032 -2.732 -9.374 1.00 98.00 82 GLU A C 1
ATOM 650 O O . GLU A 1 82 ? 14.211 -2.801 -8.456 1.00 98.00 82 GLU A O 1
ATOM 655 N N . TYR A 1 83 ? 14.712 -2.196 -10.556 1.00 98.38 83 TYR A N 1
ATOM 656 C CA . TYR A 1 83 ? 13.373 -1.677 -10.830 1.00 98.38 83 TYR A CA 1
ATOM 657 C C . TYR A 1 83 ? 12.303 -2.764 -10.766 1.00 98.38 83 TYR A C 1
ATOM 659 O O . TYR A 1 83 ? 11.224 -2.520 -10.222 1.00 98.38 83 TYR A O 1
ATOM 667 N N . ALA A 1 84 ? 12.611 -3.974 -11.237 1.00 98.38 84 ALA A N 1
ATOM 668 C CA . ALA A 1 84 ? 11.685 -5.091 -11.169 1.00 98.38 84 ALA A CA 1
ATOM 669 C C . ALA A 1 84 ? 11.320 -5.460 -9.727 1.00 98.38 84 ALA A C 1
ATOM 671 O O . ALA A 1 84 ? 10.149 -5.671 -9.415 1.00 98.38 84 ALA A O 1
ATOM 672 N N . GLN A 1 85 ? 12.309 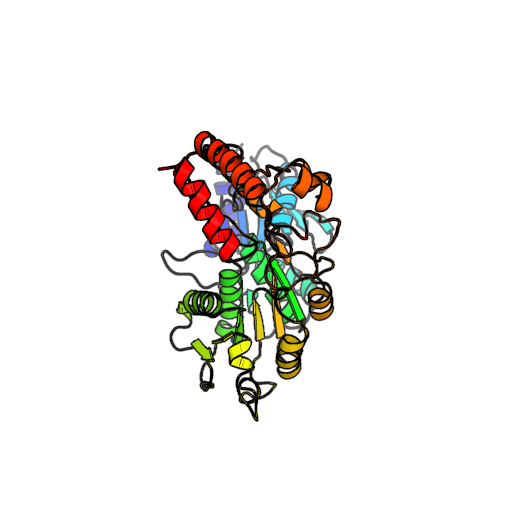-5.466 -8.830 1.00 97.56 85 GLN A N 1
ATOM 673 C CA . GLN A 1 85 ? 12.102 -5.701 -7.401 1.00 97.56 85 GLN A CA 1
ATOM 674 C C . GLN A 1 85 ? 11.274 -4.591 -6.743 1.00 97.56 85 GLN A C 1
ATOM 676 O O . GLN A 1 85 ? 10.412 -4.879 -5.915 1.00 97.56 85 GLN A O 1
ATOM 681 N N . ILE A 1 86 ? 11.503 -3.325 -7.110 1.00 97.19 86 ILE A N 1
ATOM 682 C CA . ILE A 1 86 ? 10.730 -2.186 -6.587 1.00 97.19 86 ILE A CA 1
ATOM 683 C C . ILE A 1 86 ? 9.260 -2.284 -7.011 1.00 97.19 86 ILE A C 1
ATOM 685 O O . ILE A 1 86 ? 8.373 -2.082 -6.182 1.00 97.19 86 ILE A O 1
ATOM 689 N N . LEU A 1 87 ? 9.011 -2.619 -8.278 1.00 97.56 87 LEU A N 1
ATOM 690 C CA . LEU A 1 87 ? 7.675 -2.745 -8.866 1.00 97.56 87 LEU A CA 1
ATOM 691 C C . LEU A 1 87 ? 6.995 -4.098 -8.586 1.00 97.56 87 LEU A C 1
ATOM 693 O O . LEU A 1 87 ? 5.850 -4.287 -8.988 1.00 97.56 87 LEU A O 1
ATOM 697 N N . ASP A 1 88 ? 7.682 -5.036 -7.924 1.00 97.44 88 ASP A N 1
ATOM 698 C CA . ASP A 1 88 ? 7.249 -6.432 -7.739 1.00 97.44 88 ASP A CA 1
ATOM 699 C C . ASP A 1 88 ? 6.766 -7.089 -9.054 1.00 97.44 88 ASP A C 1
ATOM 701 O O . ASP A 1 88 ? 5.759 -7.806 -9.120 1.00 97.44 88 ASP A O 1
ATOM 705 N N . VAL A 1 89 ? 7.503 -6.846 -10.137 1.00 97.75 89 VAL A N 1
ATOM 706 C CA . VAL A 1 89 ? 7.299 -7.519 -11.427 1.00 97.75 89 VAL A CA 1
ATOM 707 C C . VAL A 1 89 ? 8.230 -8.719 -11.562 1.00 97.75 89 VAL A C 1
ATOM 709 O O . VAL A 1 89 ? 9.232 -8.826 -10.857 1.00 97.75 89 VAL A O 1
ATOM 712 N N . LYS A 1 90 ? 7.865 -9.673 -12.424 1.00 97.44 90 LYS A N 1
ATOM 713 C CA . LYS A 1 90 ? 8.568 -10.963 -12.524 1.00 97.44 90 LYS A CA 1
ATOM 714 C C . LYS A 1 90 ? 9.561 -11.048 -13.673 1.00 97.44 90 LYS A C 1
ATOM 716 O O . LYS A 1 90 ? 10.388 -11.951 -13.671 1.00 97.44 90 LYS A O 1
ATOM 721 N N . PHE A 1 91 ? 9.532 -10.087 -14.588 1.00 98.62 91 PHE A N 1
ATOM 722 C CA . PHE A 1 91 ? 10.397 -10.084 -15.760 1.00 98.62 91 PHE A CA 1
ATOM 723 C C . PHE A 1 91 ? 11.121 -8.743 -15.866 1.00 98.62 91 PHE A C 1
ATOM 725 O O . PHE A 1 91 ? 10.499 -7.678 -15.803 1.00 98.62 91 PHE A O 1
ATOM 732 N N . ALA A 1 92 ? 12.441 -8.802 -15.996 1.00 98.75 92 ALA A N 1
ATOM 733 C CA . ALA A 1 92 ? 13.299 -7.644 -16.195 1.00 98.75 92 ALA A CA 1
ATOM 734 C C . ALA A 1 92 ? 14.066 -7.809 -17.501 1.00 98.75 92 ALA A C 1
ATOM 736 O O . ALA A 1 92 ? 14.630 -8.874 -17.746 1.00 98.75 92 ALA A O 1
ATOM 737 N N . TYR A 1 93 ? 14.118 -6.753 -18.304 1.00 98.81 93 TYR A N 1
ATOM 738 C CA . TYR A 1 93 ? 14.792 -6.781 -19.592 1.00 98.81 93 TYR A CA 1
ATOM 739 C C . TYR A 1 93 ? 15.853 -5.693 -19.703 1.00 98.81 93 TYR A C 1
ATOM 741 O O . TYR A 1 93 ? 15.655 -4.577 -19.225 1.00 98.81 93 TYR A O 1
ATOM 749 N N . SER A 1 94 ? 16.949 -5.995 -20.394 1.00 98.69 94 SER A N 1
ATOM 750 C CA . SER A 1 94 ? 17.888 -4.990 -20.890 1.00 98.69 94 SER A CA 1
ATOM 751 C C . SER A 1 94 ? 18.126 -5.171 -22.384 1.00 98.69 94 SER A C 1
ATOM 753 O O . SER A 1 94 ? 18.162 -6.294 -22.879 1.00 98.69 94 SER A O 1
ATOM 755 N N . THR A 1 95 ? 18.228 -4.078 -23.139 1.00 98.56 95 THR A N 1
ATOM 756 C CA . THR A 1 95 ? 18.402 -4.168 -24.592 1.00 98.56 95 THR A CA 1
ATOM 757 C C . THR A 1 95 ? 19.110 -2.949 -25.174 1.00 98.56 95 THR A C 1
ATOM 759 O O . THR A 1 95 ? 18.934 -1.828 -24.708 1.00 98.56 95 THR A O 1
ATOM 762 N N . ASN A 1 96 ? 19.872 -3.175 -26.243 1.00 97.25 96 ASN A N 1
ATOM 763 C CA . ASN A 1 96 ? 20.449 -2.146 -27.113 1.00 97.25 96 ASN A CA 1
ATOM 764 C C . ASN A 1 96 ? 19.714 -2.060 -28.469 1.00 97.25 96 ASN A C 1
ATOM 766 O O . ASN A 1 96 ? 20.270 -1.610 -29.467 1.00 97.25 96 ASN A O 1
ATOM 770 N N . GLY A 1 97 ? 18.486 -2.587 -28.545 1.00 96.44 97 GLY A N 1
ATOM 771 C CA . GLY A 1 97 ? 17.685 -2.666 -29.769 1.00 96.44 97 GLY A CA 1
ATOM 772 C C . GLY A 1 97 ? 17.925 -3.928 -30.602 1.00 96.44 97 GLY A C 1
ATOM 773 O O . GLY A 1 97 ? 16.980 -4.451 -31.192 1.00 96.44 97 GLY A O 1
ATOM 774 N N . HIS A 1 98 ? 19.135 -4.493 -30.607 1.00 96.19 98 HIS A N 1
ATOM 775 C CA . HIS A 1 98 ? 19.461 -5.681 -31.414 1.00 96.19 98 HIS A CA 1
ATOM 776 C C . HIS A 1 98 ? 19.230 -6.989 -30.666 1.00 96.19 98 HIS A C 1
ATOM 778 O O . HIS A 1 98 ? 18.538 -7.862 -31.182 1.00 96.19 98 HIS A O 1
ATOM 784 N N . LYS A 1 99 ? 19.734 -7.095 -29.436 1.00 97.69 99 LYS A N 1
ATOM 785 C CA . LYS A 1 99 ? 19.535 -8.252 -28.550 1.00 97.69 99 LYS A CA 1
ATOM 786 C C . LYS A 1 99 ? 18.766 -7.844 -27.302 1.00 97.69 99 LYS A C 1
ATOM 788 O O . LYS A 1 99 ? 18.817 -6.682 -26.895 1.00 97.69 99 LYS A O 1
ATOM 793 N N . ILE A 1 100 ? 18.053 -8.790 -26.701 1.00 98.62 100 ILE A N 1
ATOM 794 C CA . ILE A 1 100 ? 17.256 -8.564 -25.492 1.00 98.62 100 ILE A CA 1
ATOM 795 C C . ILE A 1 100 ? 17.737 -9.539 -24.426 1.00 98.62 100 ILE A C 1
ATOM 797 O O . ILE A 1 100 ? 17.634 -10.743 -24.607 1.00 98.62 100 ILE A O 1
ATOM 801 N N . GLU A 1 101 ? 18.263 -9.039 -23.319 1.00 98.69 101 GLU A N 1
ATOM 802 C CA . GLU A 1 101 ? 18.558 -9.864 -22.153 1.00 98.69 101 GLU A CA 1
ATOM 803 C C . GLU A 1 101 ? 17.338 -9.912 -21.239 1.00 98.69 101 GLU A C 1
ATOM 805 O O . GLU A 1 101 ? 16.877 -8.867 -20.792 1.00 98.69 101 GLU A O 1
ATOM 810 N N . GLU A 1 102 ? 16.829 -11.106 -20.946 1.00 98.81 102 GLU A N 1
ATOM 811 C CA . GLU A 1 102 ? 15.773 -11.347 -19.962 1.00 98.81 102 GLU A CA 1
ATOM 812 C C . GLU A 1 102 ? 16.391 -11.889 -18.671 1.00 98.81 102 GLU A C 1
ATOM 814 O O . GLU A 1 102 ? 17.181 -12.834 -18.698 1.00 98.81 102 GLU A O 1
ATOM 819 N N . PHE A 1 103 ? 15.976 -11.338 -17.533 1.00 98.75 103 PHE A N 1
ATOM 820 C CA . PHE A 1 103 ? 16.058 -12.001 -16.240 1.00 98.75 103 PHE A CA 1
ATOM 821 C C . PHE A 1 103 ? 14.643 -12.333 -15.760 1.00 98.75 103 PHE A C 1
ATOM 823 O O . PHE A 1 103 ? 13.826 -11.436 -15.523 1.00 98.75 103 PHE A O 1
ATOM 830 N N . ASP A 1 104 ? 14.376 -13.624 -15.597 1.00 98.38 104 ASP A N 1
ATOM 831 C CA . ASP A 1 104 ? 13.094 -14.154 -15.143 1.00 98.38 104 ASP A CA 1
ATOM 832 C C . ASP A 1 104 ? 13.183 -14.508 -13.648 1.00 98.38 104 ASP A C 1
ATOM 834 O O . ASP A 1 104 ? 13.938 -15.393 -13.242 1.00 98.38 104 ASP A O 1
ATOM 838 N N . PHE A 1 105 ? 12.422 -13.799 -12.808 1.00 98.00 105 PHE A N 1
ATOM 839 C CA . PHE A 1 105 ? 12.382 -14.020 -11.358 1.00 98.00 105 PHE A CA 1
ATOM 840 C C . PHE A 1 105 ? 11.583 -15.268 -10.954 1.00 98.00 105 PHE A C 1
ATOM 842 O O . PHE A 1 105 ? 11.663 -15.669 -9.794 1.00 98.00 105 PHE A O 1
ATOM 849 N N . ILE A 1 106 ? 10.806 -15.864 -11.864 1.00 96.31 106 ILE A N 1
ATOM 850 C CA . ILE A 1 106 ? 10.072 -17.116 -11.634 1.00 96.31 106 ILE A CA 1
ATOM 851 C C . ILE A 1 106 ? 11.049 -18.288 -11.669 1.00 96.31 106 ILE A C 1
ATOM 853 O O . ILE A 1 106 ? 11.094 -19.092 -10.741 1.00 96.31 106 ILE A O 1
ATOM 857 N N . THR A 1 107 ? 11.856 -18.364 -12.727 1.00 96.56 107 THR A N 1
ATOM 858 C CA . THR A 1 107 ? 12.835 -19.443 -12.928 1.00 96.56 107 THR A CA 1
ATOM 859 C C . THR A 1 107 ? 14.202 -19.126 -12.323 1.00 96.56 107 THR A C 1
ATOM 861 O O . THR A 1 107 ? 15.038 -20.018 -12.196 1.00 96.56 107 THR A O 1
ATOM 864 N N . ASN A 1 108 ? 14.437 -17.865 -11.945 1.00 97.12 108 ASN A N 1
ATOM 865 C CA . ASN A 1 108 ? 15.721 -17.339 -11.484 1.00 97.12 108 ASN A CA 1
ATOM 866 C C . ASN A 1 108 ? 16.852 -17.541 -12.513 1.00 97.12 108 ASN A C 1
ATOM 868 O O . ASN A 1 108 ? 17.992 -17.848 -12.158 1.00 97.12 108 ASN A O 1
ATOM 872 N N . THR A 1 109 ? 16.535 -17.376 -13.800 1.00 97.44 109 THR A N 1
ATOM 873 C CA . THR A 1 109 ? 17.484 -17.552 -14.911 1.00 97.44 109 THR A CA 1
ATOM 874 C C . THR A 1 109 ? 17.629 -16.286 -15.739 1.00 97.44 109 THR A C 1
ATOM 876 O O . THR A 1 109 ? 16.675 -15.523 -15.891 1.00 97.44 109 THR A O 1
ATOM 879 N N . GLN A 1 110 ? 18.809 -16.111 -16.332 1.00 98.00 110 GLN A N 1
ATOM 880 C CA . GLN A 1 110 ? 19.096 -15.046 -17.286 1.00 98.00 110 GLN A CA 1
ATOM 881 C C . GLN A 1 110 ? 19.361 -15.647 -18.670 1.00 98.00 110 GLN A C 1
ATOM 883 O O . GLN A 1 110 ? 20.091 -16.636 -18.768 1.00 98.00 110 GLN A O 1
ATOM 888 N N . LYS A 1 111 ? 18.764 -15.085 -19.723 1.00 97.88 111 LYS A N 1
ATOM 889 C CA . LYS A 1 111 ? 18.972 -15.544 -21.103 1.00 97.88 111 LYS A CA 1
ATOM 890 C C . LYS A 1 111 ? 18.847 -14.405 -22.108 1.00 97.88 111 LYS A C 1
ATOM 892 O O . LYS A 1 111 ? 18.055 -13.483 -21.922 1.00 97.88 111 LYS A O 1
ATOM 897 N N . THR A 1 112 ? 19.562 -14.534 -23.220 1.00 98.44 112 THR A N 1
ATOM 898 C CA . THR A 1 112 ? 19.405 -13.650 -24.376 1.00 98.44 112 THR A CA 1
ATOM 899 C C . THR A 1 112 ? 18.280 -14.151 -25.283 1.00 98.44 112 THR A C 1
ATOM 901 O O . THR A 1 112 ? 18.205 -15.336 -25.607 1.00 98.44 112 THR A O 1
ATOM 904 N N . LEU A 1 113 ? 17.421 -13.231 -25.704 1.00 97.75 113 LEU A N 1
ATOM 905 C CA . LEU A 1 113 ? 16.294 -13.417 -26.605 1.00 97.75 113 LEU A CA 1
ATOM 906 C C . LEU A 1 113 ? 16.497 -12.596 -27.884 1.00 97.75 113 LEU A C 1
ATOM 908 O O . LEU A 1 113 ? 17.081 -11.508 -27.867 1.00 97.75 113 LEU A O 1
ATOM 912 N N . GLU A 1 114 ? 15.940 -13.095 -28.985 1.00 94.75 114 GLU A N 1
ATOM 913 C CA . GLU A 1 114 ? 15.895 -12.379 -30.268 1.00 94.75 114 GLU A CA 1
ATOM 914 C C . GLU A 1 114 ? 14.698 -11.411 -30.350 1.00 94.75 114 GLU A C 1
ATOM 916 O O . GLU A 1 114 ? 14.752 -10.382 -31.032 1.00 94.75 114 GLU A O 1
ATOM 921 N N . GLN A 1 115 ? 13.612 -11.723 -29.634 1.00 97.12 115 GLN A N 1
ATOM 922 C CA . GLN A 1 115 ? 12.354 -10.974 -29.624 1.00 97.12 115 GLN A CA 1
ATOM 923 C C . GLN A 1 115 ? 11.801 -10.870 -28.200 1.00 97.12 115 GLN A C 1
ATOM 925 O O . GLN A 1 115 ? 12.058 -11.737 -27.362 1.00 97.12 115 GLN A O 1
ATOM 930 N N . PHE A 1 116 ? 11.038 -9.809 -27.928 1.00 98.50 116 PHE A N 1
ATOM 931 C CA . PHE A 1 116 ? 10.329 -9.686 -26.657 1.00 98.50 116 PHE A CA 1
ATOM 932 C C . PHE A 1 116 ? 9.223 -10.743 -26.565 1.00 98.50 116 PHE A C 1
ATOM 934 O O . PHE A 1 116 ? 8.529 -10.971 -27.558 1.00 98.50 116 PHE A O 1
ATOM 941 N N . PRO A 1 117 ? 8.998 -11.335 -25.382 1.00 98.31 117 PRO A N 1
ATOM 942 C CA . PRO A 1 117 ? 7.800 -12.122 -25.136 1.00 98.31 117 PRO A CA 1
ATOM 943 C C . PRO A 1 117 ? 6.533 -11.279 -25.309 1.00 98.31 117 PRO A C 1
ATOM 945 O O . PRO A 1 117 ? 6.512 -10.074 -25.014 1.00 98.31 117 PRO A O 1
ATOM 948 N N . SER A 1 118 ? 5.457 -11.923 -25.755 1.00 98.38 118 SER A N 1
ATOM 949 C CA . SER A 1 118 ? 4.157 -11.256 -25.882 1.00 98.38 118 SER A CA 1
ATOM 950 C C . SER A 1 118 ? 3.513 -10.992 -24.511 1.00 98.38 118 SER A C 1
ATOM 952 O O . SER A 1 118 ? 3.805 -11.710 -23.546 1.00 98.38 118 SER A O 1
ATOM 954 N N . PRO A 1 119 ? 2.587 -10.018 -24.389 1.00 97.75 119 PRO A N 1
ATOM 955 C CA . PRO A 1 119 ? 1.843 -9.805 -23.146 1.00 97.75 119 PRO A CA 1
ATOM 956 C C . PRO A 1 119 ? 1.145 -11.079 -22.641 1.00 97.75 119 PRO A C 1
ATOM 958 O O . PRO A 1 119 ? 1.169 -11.366 -21.446 1.00 97.75 119 PRO A O 1
ATOM 961 N N . GLN A 1 120 ? 0.541 -11.857 -23.547 1.00 95.81 120 GLN A N 1
ATOM 962 C CA . GLN A 1 120 ? -0.158 -13.104 -23.222 1.00 95.81 120 GLN A CA 1
ATOM 963 C C . GLN A 1 120 ? 0.799 -14.179 -22.710 1.00 95.81 120 GLN A C 1
ATOM 965 O O . GLN A 1 120 ? 0.470 -14.871 -21.752 1.00 95.81 120 GLN A O 1
ATOM 970 N N . GLU A 1 121 ? 1.982 -14.299 -23.311 1.00 97.19 121 GLU A N 1
ATOM 971 C CA . GLU A 1 121 ? 3.003 -15.249 -22.872 1.00 97.19 121 GLU A CA 1
ATOM 972 C C . GLU A 1 121 ? 3.493 -14.933 -21.455 1.00 97.19 121 GLU A C 1
ATOM 974 O O . GLU A 1 121 ? 3.526 -15.822 -20.605 1.00 97.19 121 GLU A O 1
ATOM 979 N N . LEU A 1 122 ? 3.818 -13.667 -21.166 1.00 97.25 122 LEU A N 1
ATOM 980 C CA . LEU A 1 122 ? 4.248 -13.274 -19.820 1.00 97.25 122 LEU A CA 1
ATOM 981 C C . LEU A 1 122 ? 3.151 -13.468 -18.784 1.00 97.25 122 LEU A C 1
ATOM 983 O O . LEU A 1 122 ? 3.432 -13.902 -17.668 1.00 97.25 122 LEU A O 1
ATOM 987 N N . TYR A 1 123 ? 1.905 -13.168 -19.147 1.00 94.56 123 TYR A N 1
ATOM 988 C CA . TYR A 1 123 ? 0.777 -13.403 -18.259 1.00 94.56 123 TYR A CA 1
ATOM 989 C C . TYR A 1 123 ? 0.560 -14.890 -17.992 1.00 94.56 123 TYR A C 1
ATOM 991 O O . TYR A 1 123 ? 0.333 -15.257 -16.846 1.00 94.56 123 TYR A O 1
ATOM 999 N N . GLN A 1 124 ? 0.712 -15.751 -19.000 1.00 93.31 124 GLN A N 1
ATOM 1000 C CA . GLN A 1 124 ? 0.614 -17.196 -18.823 1.00 93.31 124 GLN A CA 1
ATOM 1001 C C . GLN A 1 124 ? 1.691 -17.717 -17.859 1.00 93.31 124 GLN A C 1
ATOM 1003 O O . GLN A 1 124 ? 1.346 -18.351 -16.865 1.00 93.31 124 GLN A O 1
ATOM 1008 N N . ARG A 1 125 ? 2.967 -17.346 -18.060 1.00 95.38 125 ARG A N 1
ATOM 1009 C CA . ARG A 1 125 ? 4.059 -17.684 -17.121 1.00 95.38 125 ARG A CA 1
ATOM 1010 C C . ARG A 1 125 ? 3.766 -17.180 -15.701 1.00 95.38 125 ARG A C 1
ATOM 1012 O O . ARG A 1 125 ? 3.997 -17.874 -14.713 1.00 95.38 125 ARG A O 1
ATOM 1019 N N . TYR A 1 126 ? 3.250 -15.955 -15.589 1.00 93.81 126 TYR A N 1
ATOM 1020 C CA . TYR A 1 126 ? 2.866 -15.358 -14.311 1.00 93.81 126 TYR A CA 1
ATOM 1021 C C . TYR A 1 126 ? 1.721 -16.129 -13.634 1.00 93.81 126 TYR A C 1
ATOM 1023 O O . TYR A 1 126 ? 1.801 -16.378 -12.432 1.00 93.81 126 TYR A O 1
ATOM 1031 N N . LEU A 1 127 ? 0.686 -16.534 -14.377 1.00 91.69 127 LEU A N 1
ATOM 1032 C CA . LEU A 1 127 ? -0.431 -17.317 -13.848 1.00 91.69 127 LEU A CA 1
ATOM 1033 C C . LEU A 1 127 ? 0.020 -18.696 -13.364 1.00 91.69 127 LEU A C 1
ATOM 1035 O O . LEU A 1 127 ? -0.344 -19.090 -12.257 1.00 91.69 127 LEU A O 1
ATOM 1039 N N . GLU A 1 128 ? 0.833 -19.393 -14.157 1.00 91.88 128 GLU A N 1
ATOM 1040 C CA . GLU A 1 128 ? 1.414 -20.696 -13.813 1.00 91.88 128 GLU A CA 1
ATOM 1041 C C . GLU A 1 128 ? 2.176 -20.617 -12.485 1.00 91.88 128 GLU A C 1
ATOM 1043 O O . GLU A 1 128 ? 1.938 -21.409 -11.573 1.00 91.88 128 GLU A O 1
ATOM 1048 N N . PHE A 1 129 ? 3.020 -19.594 -12.321 1.00 92.06 129 PHE A N 1
ATOM 1049 C CA . PHE A 1 129 ? 3.795 -19.403 -11.097 1.00 92.06 129 PHE A CA 1
ATOM 1050 C C . PHE A 1 129 ? 2.955 -18.973 -9.891 1.00 92.06 129 PHE A C 1
ATOM 1052 O O . PHE A 1 129 ? 3.147 -19.468 -8.782 1.00 92.06 129 PHE A O 1
ATOM 1059 N N . ILE A 1 130 ? 2.060 -17.998 -10.065 1.00 90.25 130 ILE A N 1
ATOM 1060 C CA . ILE A 1 130 ? 1.323 -17.422 -8.937 1.00 90.25 130 ILE A CA 1
ATOM 1061 C C . ILE A 1 130 ? 0.185 -18.339 -8.495 1.00 90.25 130 ILE A C 1
ATOM 1063 O O . ILE A 1 130 ? -0.119 -18.364 -7.302 1.00 90.25 130 ILE A O 1
ATOM 1067 N N . PHE A 1 131 ? -0.441 -19.075 -9.409 1.00 87.19 131 PHE A N 1
ATOM 1068 C CA . PHE A 1 131 ? -1.671 -19.815 -9.137 1.00 87.19 131 PHE A CA 1
ATOM 1069 C C . PHE A 1 131 ? -1.571 -21.324 -9.361 1.00 87.19 131 PHE A C 1
ATOM 1071 O O . PHE A 1 131 ? -2.584 -21.994 -9.166 1.00 87.19 131 PHE A O 1
ATOM 1078 N N . GLU A 1 132 ? -0.393 -21.862 -9.697 1.00 86.75 132 GLU A N 1
ATOM 1079 C CA . GLU A 1 132 ? -0.157 -23.309 -9.842 1.00 86.75 132 GLU A CA 1
ATOM 1080 C C . GLU A 1 132 ? -1.200 -23.959 -10.776 1.00 86.75 132 GLU A C 1
ATOM 1082 O O . GLU A 1 132 ? -1.894 -24.904 -10.403 1.00 86.75 132 GLU A O 1
ATOM 1087 N N . ASP A 1 133 ? -1.395 -23.373 -11.963 1.00 71.50 133 ASP A N 1
ATOM 1088 C CA . ASP A 1 133 ? -2.363 -23.806 -12.990 1.00 71.50 133 ASP A CA 1
ATOM 1089 C C . ASP A 1 133 ? -3.849 -23.780 -12.590 1.00 71.50 133 ASP A C 1
ATOM 1091 O O . ASP A 1 133 ? -4.724 -24.263 -13.325 1.00 71.50 133 ASP A O 1
ATOM 1095 N N . LYS A 1 134 ? -4.198 -23.167 -11.452 1.00 77.44 134 LYS A N 1
ATOM 1096 C CA . LYS A 1 134 ? -5.606 -22.970 -11.093 1.00 77.44 134 LYS A CA 1
ATOM 1097 C C . LYS A 1 134 ? -6.283 -22.073 -12.123 1.00 77.44 134 LYS A C 1
ATOM 1099 O O . LYS A 1 134 ? -5.930 -20.910 -12.303 1.00 77.44 134 LYS A O 1
ATOM 1104 N N . LYS A 1 135 ? -7.333 -22.602 -12.756 1.00 76.25 135 LYS A N 1
ATOM 1105 C CA . LYS A 1 135 ? -8.187 -21.823 -13.658 1.00 76.25 135 LYS A CA 1
ATOM 1106 C C . LYS A 1 135 ? -8.911 -20.728 -12.882 1.00 76.25 135 LYS A C 1
ATOM 1108 O O . LYS A 1 135 ? -9.863 -20.998 -12.147 1.00 76.25 135 LYS A O 1
ATOM 1113 N N . ILE A 1 136 ? -8.501 -19.487 -13.107 1.00 78.25 136 ILE A N 1
ATOM 1114 C CA . ILE A 1 136 ? -9.190 -18.306 -12.598 1.00 78.25 136 ILE A CA 1
ATOM 1115 C C . ILE A 1 136 ? -10.334 -17.983 -13.556 1.00 78.25 136 ILE A C 1
ATOM 1117 O O . ILE A 1 136 ? -10.109 -17.582 -14.694 1.00 78.25 136 ILE A O 1
ATOM 1121 N N . LYS A 1 137 ? -11.580 -18.180 -13.110 1.00 73.94 137 LYS A N 1
ATOM 1122 C CA . LYS A 1 137 ? -12.764 -17.858 -13.929 1.00 73.94 137 LYS A CA 1
ATOM 1123 C C . LYS A 1 137 ? -12.899 -16.355 -14.186 1.00 73.94 137 LYS A C 1
ATOM 1125 O O . LYS A 1 137 ? -13.364 -15.958 -15.247 1.00 73.94 137 LYS A O 1
ATOM 1130 N N . GLN A 1 138 ? -12.521 -15.543 -13.203 1.00 84.75 138 GLN A N 1
ATOM 1131 C CA . GLN A 1 138 ? -12.649 -14.092 -13.203 1.00 84.75 138 GLN A CA 1
ATOM 1132 C C . GLN A 1 138 ? -11.466 -13.526 -12.429 1.00 84.75 138 GLN A C 1
ATOM 1134 O O . GLN A 1 138 ? -11.318 -13.835 -11.249 1.00 84.75 138 GLN A O 1
ATOM 1139 N N . ASP A 1 139 ? -10.610 -12.761 -13.105 1.00 90.44 139 ASP A N 1
ATOM 1140 C CA . ASP A 1 139 ? -9.404 -12.183 -12.512 1.00 90.44 139 ASP A CA 1
ATOM 1141 C C . ASP A 1 139 ? -9.594 -10.674 -12.274 1.00 90.44 139 ASP A C 1
ATOM 1143 O O . ASP A 1 139 ? -9.512 -9.881 -13.222 1.00 90.44 139 ASP A O 1
ATOM 1147 N N . PRO A 1 140 ? -9.827 -10.242 -11.020 1.00 94.25 140 PRO A N 1
ATOM 1148 C CA . PRO A 1 140 ? -9.924 -8.830 -10.673 1.00 94.25 140 PRO A CA 1
ATOM 1149 C C . PRO A 1 140 ? -8.644 -8.042 -10.969 1.00 94.25 140 PRO A C 1
ATOM 1151 O O . PRO A 1 140 ? -8.725 -6.824 -11.124 1.00 94.25 140 PRO A O 1
ATOM 1154 N N . LEU A 1 141 ? -7.467 -8.682 -11.077 1.00 91.94 141 LEU A N 1
ATOM 1155 C CA . LEU A 1 141 ? -6.223 -7.996 -11.451 1.00 91.94 141 LEU A CA 1
ATOM 1156 C C . LEU A 1 141 ? -6.318 -7.378 -12.843 1.00 91.94 141 LEU A C 1
ATOM 1158 O O . LEU A 1 141 ? -5.781 -6.289 -13.048 1.00 91.94 141 LEU A O 1
ATOM 1162 N N . ASN A 1 142 ? -7.051 -8.006 -13.763 1.00 92.31 142 ASN A N 1
ATOM 1163 C CA . ASN A 1 142 ? -7.223 -7.505 -15.124 1.00 92.31 142 ASN A CA 1
ATOM 1164 C C . ASN A 1 142 ? -8.201 -6.323 -15.202 1.00 92.31 142 ASN A C 1
ATOM 1166 O O . ASN A 1 142 ? -8.136 -5.542 -16.149 1.00 92.31 142 ASN A O 1
ATOM 1170 N N . PHE A 1 143 ? -9.076 -6.147 -14.207 1.00 95.12 143 PHE A N 1
ATOM 1171 C CA . PHE A 1 143 ? -10.021 -5.033 -14.181 1.00 95.12 143 PHE A CA 1
ATOM 1172 C C . PHE A 1 143 ? -9.316 -3.721 -13.802 1.00 95.12 143 PHE A C 1
ATOM 1174 O O . PHE A 1 143 ? -8.620 -3.701 -12.790 1.00 95.12 143 PHE A O 1
ATOM 1181 N N . PRO A 1 144 ? -9.479 -2.609 -14.536 1.00 94.69 144 PRO A N 1
ATOM 1182 C CA . PRO A 1 144 ? -8.732 -1.385 -14.267 1.00 94.69 144 PRO A CA 1
ATOM 1183 C C . PRO A 1 144 ? -9.043 -0.769 -12.899 1.00 94.69 144 PRO A C 1
ATOM 1185 O O . PRO A 1 144 ? -10.182 -0.768 -12.429 1.00 94.69 144 PRO A O 1
ATOM 1188 N N . CYS A 1 145 ? -8.016 -0.181 -12.283 1.00 95.81 145 CYS A N 1
ATOM 1189 C CA . CYS A 1 145 ? -8.202 0.752 -11.175 1.00 95.81 145 CYS A CA 1
ATOM 1190 C C . CYS A 1 145 ? -9.146 1.886 -11.600 1.00 95.81 145 CYS A C 1
ATOM 1192 O O . CYS A 1 145 ? -9.134 2.325 -12.755 1.00 95.81 145 CYS A O 1
ATOM 1194 N N . TYR A 1 146 ? -9.941 2.395 -10.661 1.00 96.81 146 TYR A N 1
ATOM 1195 C CA . TYR A 1 146 ? -10.736 3.585 -10.914 1.00 96.81 146 TYR A CA 1
ATOM 1196 C C . TYR A 1 146 ? -9.812 4.759 -11.229 1.00 96.81 146 TYR A C 1
ATOM 1198 O O . TYR A 1 146 ? -8.867 5.045 -10.487 1.00 96.81 146 TYR A O 1
ATOM 1206 N N . SER A 1 147 ? -10.127 5.454 -12.315 1.00 93.50 147 SER A N 1
ATOM 1207 C CA . SER A 1 147 ? -9.459 6.673 -12.738 1.00 93.50 147 SER A CA 1
ATOM 1208 C C . SER A 1 147 ? -10.499 7.642 -13.289 1.00 93.50 147 SER A C 1
ATOM 1210 O O . SER A 1 147 ? -11.500 7.236 -13.877 1.00 93.50 147 SER A O 1
ATOM 1212 N N . ALA A 1 148 ? -10.268 8.931 -13.067 1.00 93.06 148 ALA A N 1
ATOM 1213 C CA . ALA A 1 148 ? -11.070 10.011 -13.618 1.00 93.06 148 ALA A CA 1
ATOM 1214 C C . ALA A 1 148 ? -10.164 11.227 -13.862 1.00 93.06 148 ALA A C 1
ATOM 1216 O O . ALA A 1 148 ? -9.139 11.360 -13.182 1.00 93.06 148 ALA A O 1
ATOM 1217 N N . PRO A 1 149 ? -10.503 12.121 -14.806 1.00 92.25 149 PRO A N 1
ATOM 1218 C CA . PRO A 1 149 ? -9.747 13.351 -15.019 1.00 92.25 149 PRO A CA 1
ATOM 1219 C C . PRO A 1 149 ? -9.588 14.147 -13.718 1.00 92.25 149 PRO A C 1
ATOM 1221 O O . PRO A 1 149 ? -10.559 14.378 -13.001 1.00 92.25 149 PRO A O 1
ATOM 1224 N N . GLY A 1 150 ? -8.354 14.539 -13.393 1.00 89.00 150 GLY A N 1
ATOM 1225 C CA . GLY A 1 150 ? -8.039 15.266 -12.156 1.00 89.00 150 GLY A CA 1
ATOM 1226 C C . GLY A 1 150 ? -8.086 14.426 -10.874 1.00 89.00 150 GLY A C 1
ATOM 1227 O O . GLY A 1 150 ? -7.811 14.951 -9.797 1.00 89.00 150 GLY A O 1
ATOM 1228 N N . TYR A 1 151 ? -8.394 13.131 -10.964 1.00 92.38 151 TYR A N 1
ATOM 1229 C CA . TYR A 1 151 ? -8.340 12.220 -9.830 1.00 92.38 151 TYR A CA 1
ATOM 1230 C C . TYR A 1 151 ? -6.964 11.554 -9.717 1.00 92.38 151 TYR A C 1
ATOM 1232 O O . TYR A 1 151 ? -6.212 11.429 -10.685 1.00 92.38 151 TYR A O 1
ATOM 1240 N N . LYS A 1 152 ? -6.614 11.137 -8.501 1.00 91.81 152 LYS A N 1
ATOM 1241 C CA . LYS A 1 152 ? -5.321 10.512 -8.202 1.00 91.81 152 LYS A CA 1
ATOM 1242 C C . LYS A 1 152 ? -5.174 9.150 -8.887 1.00 91.81 152 LYS A C 1
ATOM 1244 O O . LYS A 1 152 ? -6.119 8.369 -8.965 1.00 91.81 152 LYS A O 1
ATOM 1249 N N . ILE A 1 153 ? -3.949 8.860 -9.317 1.00 91.81 153 ILE A N 1
ATOM 1250 C CA . ILE A 1 153 ? -3.526 7.565 -9.860 1.00 91.81 153 ILE A CA 1
ATOM 1251 C C . ILE A 1 153 ? -2.687 6.855 -8.786 1.00 91.81 153 ILE A C 1
ATOM 1253 O O . ILE A 1 153 ? -1.925 7.531 -8.084 1.00 91.81 153 ILE A O 1
ATOM 1257 N N . PRO A 1 154 ? -2.810 5.524 -8.628 1.00 95.75 154 PRO A N 1
ATOM 1258 C CA . PRO A 1 154 ? -1.946 4.758 -7.740 1.00 95.75 154 PRO A CA 1
ATOM 1259 C C . PRO A 1 154 ? -0.458 5.009 -7.980 1.00 95.75 154 PRO A C 1
ATOM 1261 O O . PRO A 1 154 ? 0.037 4.959 -9.102 1.00 95.75 154 PRO A O 1
ATOM 1264 N N . ARG A 1 155 ? 0.269 5.272 -6.893 1.00 97.00 155 ARG A N 1
ATOM 1265 C CA . ARG A 1 155 ? 1.736 5.215 -6.881 1.00 97.00 155 ARG A CA 1
ATOM 1266 C C . ARG A 1 155 ? 2.184 3.759 -6.967 1.00 97.00 155 ARG A C 1
ATOM 1268 O O . ARG A 1 155 ? 1.431 2.863 -6.592 1.00 97.00 155 ARG A O 1
ATOM 1275 N N . TYR A 1 156 ? 3.437 3.524 -7.348 1.00 97.25 156 TYR A N 1
ATOM 1276 C CA . TYR A 1 156 ? 3.951 2.168 -7.566 1.00 97.25 156 TYR A CA 1
ATOM 1277 C C . TYR A 1 156 ? 3.690 1.217 -6.380 1.00 97.25 156 TYR A C 1
ATOM 1279 O O . TYR A 1 156 ? 3.170 0.124 -6.558 1.00 97.25 156 TYR A O 1
ATOM 1287 N N . TYR A 1 157 ? 3.958 1.654 -5.144 1.00 98.06 157 TYR A N 1
ATOM 1288 C CA . TYR A 1 157 ? 3.761 0.825 -3.952 1.00 98.06 157 TYR A CA 1
ATOM 1289 C C . TYR A 1 157 ? 2.280 0.563 -3.652 1.00 98.06 157 TYR A C 1
ATOM 1291 O O . TYR A 1 157 ? 1.943 -0.436 -3.022 1.00 98.06 157 TYR A O 1
ATOM 1299 N N . GLN A 1 158 ? 1.387 1.449 -4.103 1.00 98.38 158 GLN A N 1
ATOM 1300 C CA . GLN A 1 158 ? -0.057 1.253 -4.017 1.00 98.38 158 GLN A CA 1
ATOM 1301 C C . GLN A 1 158 ? -0.499 0.209 -5.046 1.00 98.38 158 GLN A C 1
ATOM 1303 O O . GLN A 1 158 ? -1.265 -0.676 -4.687 1.00 98.38 158 GLN A O 1
ATOM 1308 N N . GLU A 1 159 ? 0.028 0.244 -6.278 1.00 97.44 159 GLU A N 1
ATOM 1309 C CA . GLU A 1 159 ? -0.212 -0.813 -7.276 1.00 97.44 159 GLU A CA 1
ATOM 1310 C C . GLU A 1 159 ? 0.269 -2.180 -6.774 1.00 97.44 159 GLU A C 1
ATOM 1312 O O . GLU A 1 159 ? -0.478 -3.156 -6.854 1.00 97.44 159 GLU A O 1
ATOM 1317 N N . VAL A 1 160 ? 1.466 -2.241 -6.176 1.00 98.25 160 VAL A N 1
ATOM 1318 C CA . VAL A 1 160 ? 1.994 -3.470 -5.561 1.00 98.25 160 VAL A CA 1
ATOM 1319 C C . VAL A 1 160 ? 1.081 -3.954 -4.433 1.00 98.25 160 VAL A C 1
ATOM 1321 O O . VAL A 1 160 ? 0.721 -5.129 -4.407 1.00 98.25 160 VAL A O 1
ATOM 1324 N N . ALA A 1 161 ? 0.652 -3.067 -3.531 1.00 98.56 161 ALA A N 1
ATOM 1325 C CA . ALA A 1 161 ? -0.262 -3.419 -2.446 1.00 98.56 161 ALA A CA 1
ATOM 1326 C C . ALA A 1 161 ? -1.598 -3.983 -2.965 1.00 98.56 161 ALA A C 1
ATOM 1328 O O . ALA A 1 161 ? -2.032 -5.045 -2.518 1.00 98.56 161 ALA A O 1
ATOM 1329 N N . ILE A 1 162 ? -2.220 -3.304 -3.938 1.00 98.56 162 ILE A N 1
ATOM 1330 C CA . ILE A 1 162 ? -3.476 -3.732 -4.573 1.00 98.56 162 ILE A CA 1
ATOM 1331 C C . ILE A 1 162 ? -3.300 -5.122 -5.197 1.00 98.56 162 ILE A C 1
ATOM 1333 O O . ILE A 1 162 ? -4.095 -6.025 -4.929 1.00 98.56 162 ILE A O 1
ATOM 1337 N N . LYS A 1 163 ? -2.232 -5.310 -5.984 1.00 97.75 163 LYS A N 1
ATOM 1338 C CA . LYS A 1 163 ? -1.902 -6.583 -6.633 1.00 97.75 163 LYS A CA 1
ATOM 1339 C C . LYS A 1 163 ? -1.725 -7.703 -5.609 1.00 97.75 163 LYS A C 1
ATOM 1341 O O . LYS A 1 163 ? -2.390 -8.725 -5.723 1.00 97.75 163 LYS A O 1
ATOM 1346 N N . LYS A 1 164 ? -0.893 -7.507 -4.580 1.00 98.00 164 LYS A N 1
ATOM 1347 C CA . LYS A 1 164 ? -0.612 -8.521 -3.546 1.00 98.00 164 LYS A CA 1
ATOM 1348 C C . LYS A 1 164 ? -1.852 -8.951 -2.771 1.00 98.00 164 LYS A C 1
ATOM 1350 O O . LYS A 1 164 ? -1.996 -10.134 -2.465 1.00 98.00 164 LYS A O 1
ATOM 1355 N N . VAL A 1 165 ? -2.751 -8.016 -2.459 1.00 98.50 165 VAL A N 1
ATOM 1356 C CA . VAL A 1 165 ? -4.012 -8.348 -1.784 1.00 98.50 165 VAL A CA 1
ATOM 1357 C C . VAL A 1 165 ? -4.915 -9.171 -2.702 1.00 98.50 165 VAL A C 1
ATOM 1359 O O . VAL A 1 165 ? -5.416 -10.208 -2.275 1.00 98.50 165 VAL A O 1
ATOM 1362 N N . ILE A 1 166 ? -5.086 -8.772 -3.965 1.00 97.50 166 ILE A N 1
ATOM 1363 C CA . ILE A 1 166 ? -5.920 -9.529 -4.910 1.00 97.50 166 ILE A CA 1
ATOM 1364 C C . ILE A 1 166 ? -5.310 -10.913 -5.200 1.00 97.50 166 ILE A C 1
ATOM 1366 O O . ILE A 1 166 ? -6.036 -11.902 -5.177 1.00 97.50 166 ILE A O 1
ATOM 1370 N N . GLU A 1 167 ? -3.988 -11.025 -5.374 1.00 96.19 167 GLU A N 1
ATOM 1371 C CA . GLU A 1 167 ? -3.290 -12.317 -5.489 1.00 96.19 167 GLU A CA 1
ATOM 1372 C C . GLU A 1 167 ? -3.573 -13.222 -4.278 1.00 96.19 167 GLU A C 1
ATOM 1374 O O . GLU A 1 167 ? -3.843 -14.411 -4.437 1.00 96.19 167 GLU A O 1
ATOM 1379 N N . ALA A 1 168 ? -3.520 -12.676 -3.059 1.00 97.25 168 ALA A N 1
ATOM 1380 C CA . ALA A 1 168 ? -3.810 -13.423 -1.838 1.00 97.25 168 ALA A CA 1
ATOM 1381 C C . ALA A 1 168 ? -5.268 -13.913 -1.787 1.00 97.25 168 ALA A C 1
ATOM 1383 O O . ALA A 1 168 ? -5.503 -15.069 -1.426 1.00 97.25 168 ALA A O 1
ATOM 1384 N N . ILE A 1 169 ? -6.224 -13.075 -2.201 1.00 96.75 169 ILE A N 1
ATOM 1385 C CA . ILE A 1 169 ? -7.645 -13.438 -2.312 1.00 96.75 169 ILE A CA 1
ATOM 1386 C C . ILE A 1 169 ? -7.837 -14.572 -3.323 1.00 96.75 169 ILE A C 1
ATOM 1388 O O . ILE A 1 169 ? -8.477 -15.574 -3.011 1.00 96.75 169 ILE A O 1
ATOM 1392 N N . LEU A 1 170 ? -7.246 -14.449 -4.512 1.00 94.75 170 LEU A N 1
ATOM 1393 C CA . LEU A 1 170 ? -7.325 -15.452 -5.578 1.00 94.75 170 LEU A CA 1
ATOM 1394 C C . LEU A 1 170 ? -6.660 -16.783 -5.183 1.00 94.75 170 LEU A C 1
ATOM 1396 O O . LEU A 1 170 ? -7.095 -17.851 -5.607 1.00 94.75 170 LEU A O 1
ATOM 1400 N N . LYS A 1 171 ? -5.654 -16.741 -4.301 1.00 93.69 171 LYS A N 1
ATOM 1401 C CA . LYS A 1 171 ? -5.052 -17.925 -3.661 1.00 93.69 171 LYS A CA 1
ATOM 1402 C C . LYS A 1 171 ? -5.932 -18.560 -2.576 1.00 93.69 171 LYS A C 1
ATOM 1404 O O . LYS A 1 171 ? -5.543 -19.578 -2.008 1.00 93.69 171 LYS A O 1
ATOM 1409 N N . GLY A 1 172 ? -7.094 -17.980 -2.275 1.00 93.56 172 GLY A N 1
ATOM 1410 C CA . GLY A 1 172 ? -8.026 -18.462 -1.257 1.00 93.56 172 GLY A CA 1
ATOM 1411 C C . GLY A 1 172 ? -7.663 -18.057 0.174 1.00 93.56 172 GLY A C 1
ATOM 1412 O O . GLY A 1 172 ? -8.203 -18.631 1.120 1.00 93.56 172 GLY A O 1
ATOM 1413 N N . ARG A 1 173 ? -6.756 -17.087 0.375 1.00 96.19 173 ARG A N 1
ATOM 1414 C CA . ARG A 1 173 ? -6.426 -16.609 1.726 1.00 96.19 173 ARG A CA 1
ATOM 1415 C C . ARG A 1 173 ? -7.595 -15.807 2.294 1.00 96.19 173 ARG A C 1
ATOM 1417 O O . ARG A 1 173 ? -7.976 -14.781 1.740 1.00 96.19 173 ARG A O 1
ATOM 1424 N N . LYS A 1 174 ? -8.127 -16.252 3.437 1.00 96.94 174 LYS A N 1
ATOM 1425 C CA . LYS A 1 174 ? -9.239 -15.580 4.131 1.00 96.94 174 LYS A CA 1
ATOM 1426 C C . LYS A 1 174 ? -8.810 -14.511 5.133 1.00 96.94 174 LYS A C 1
ATOM 1428 O O . LYS A 1 174 ? -9.650 -13.726 5.555 1.00 96.94 174 LYS A O 1
ATOM 1433 N N . ARG A 1 175 ? -7.547 -14.481 5.553 1.00 97.12 175 ARG A N 1
ATOM 1434 C CA . ARG A 1 175 ? -7.004 -13.478 6.477 1.00 97.12 175 ARG A CA 1
ATOM 1435 C C . ARG A 1 175 ? -5.765 -12.878 5.834 1.00 97.12 175 ARG A C 1
ATOM 1437 O O . ARG A 1 175 ? -4.864 -13.611 5.433 1.00 97.12 175 ARG A O 1
ATOM 1444 N N . ILE A 1 176 ? -5.790 -11.569 5.624 1.00 98.19 176 ILE A N 1
ATOM 1445 C CA . ILE A 1 176 ? -4.778 -10.838 4.866 1.00 98.19 176 ILE A CA 1
ATOM 1446 C C . ILE A 1 176 ? -4.409 -9.595 5.664 1.00 98.19 176 ILE A C 1
ATOM 1448 O O . ILE A 1 176 ? -5.291 -8.833 6.049 1.00 98.19 176 ILE A O 1
ATOM 1452 N N . LEU A 1 177 ? -3.113 -9.372 5.873 1.00 96.88 177 LEU A N 1
ATOM 1453 C CA . LEU A 1 177 ? -2.600 -8.153 6.490 1.00 96.88 177 LEU A CA 1
ATOM 1454 C C . LEU A 1 177 ? -1.868 -7.295 5.461 1.00 96.88 177 LEU A C 1
ATOM 1456 O O . LEU A 1 177 ? -1.013 -7.784 4.719 1.00 96.88 177 LEU A O 1
ATOM 1460 N N . LEU A 1 178 ? -2.160 -6.000 5.457 1.00 97.00 178 LEU A N 1
ATOM 1461 C CA . LEU A 1 178 ? -1.418 -4.993 4.713 1.00 97.00 178 LEU A CA 1
ATOM 1462 C C . LEU A 1 178 ? -0.805 -3.982 5.682 1.00 97.00 178 LEU A C 1
ATOM 1464 O O . LEU A 1 178 ? -1.516 -3.358 6.471 1.00 97.00 178 LEU A O 1
ATOM 1468 N N . ASN A 1 179 ? 0.511 -3.789 5.592 1.00 95.81 179 ASN A N 1
ATOM 1469 C CA . ASN A 1 179 ? 1.223 -2.831 6.427 1.00 95.81 179 ASN A CA 1
ATOM 1470 C C . ASN A 1 179 ? 1.708 -1.645 5.586 1.00 95.81 179 ASN A C 1
ATOM 1472 O O . ASN A 1 179 ? 2.540 -1.785 4.693 1.00 95.81 179 ASN A O 1
ATOM 1476 N N . MET A 1 180 ? 1.179 -0.460 5.853 1.00 97.12 180 MET A N 1
ATOM 1477 C CA . MET A 1 180 ? 1.485 0.751 5.107 1.00 97.12 180 MET A CA 1
ATOM 1478 C C . MET A 1 180 ? 1.556 1.947 6.049 1.00 97.12 180 MET A C 1
ATOM 1480 O O . MET A 1 180 ? 0.588 2.268 6.739 1.00 97.12 180 MET A O 1
ATOM 1484 N N . ALA A 1 181 ? 2.687 2.652 6.035 1.00 95.06 181 ALA A N 1
ATOM 1485 C CA . ALA A 1 181 ? 2.903 3.816 6.885 1.00 95.06 181 ALA A CA 1
ATOM 1486 C C . ALA A 1 181 ? 1.803 4.879 6.722 1.00 95.06 181 ALA A C 1
ATOM 1488 O O . ALA A 1 181 ? 1.241 5.082 5.641 1.00 95.06 181 ALA A O 1
ATOM 1489 N N . THR A 1 182 ? 1.494 5.595 7.800 1.00 92.31 182 THR A N 1
ATOM 1490 C CA . THR A 1 182 ? 0.518 6.692 7.772 1.00 92.31 182 THR A CA 1
ATOM 1491 C C . THR A 1 182 ? 0.905 7.741 6.725 1.00 92.31 182 THR A C 1
ATOM 1493 O O . THR A 1 182 ? 2.079 8.042 6.532 1.00 92.31 182 THR A O 1
ATOM 1496 N N . GLY A 1 183 ? -0.086 8.272 6.004 1.00 92.06 183 GLY A N 1
ATOM 1497 C CA . GLY A 1 183 ? 0.137 9.233 4.915 1.00 92.06 183 GLY A CA 1
ATOM 1498 C C . GLY A 1 183 ? 0.465 8.610 3.551 1.00 92.06 183 GLY A C 1
ATOM 1499 O O . GLY A 1 183 ? 0.561 9.331 2.562 1.00 92.06 183 GLY A O 1
ATOM 1500 N N . THR A 1 184 ? 0.564 7.280 3.447 1.00 95.94 184 THR A N 1
ATOM 1501 C CA . THR A 1 184 ? 0.839 6.583 2.171 1.00 95.94 184 THR A CA 1
ATOM 1502 C C . THR A 1 184 ? -0.432 6.177 1.406 1.00 95.94 184 THR A C 1
ATOM 1504 O O . THR A 1 184 ? -0.368 5.567 0.342 1.00 95.94 184 THR A O 1
ATOM 1507 N N . GLY A 1 185 ? -1.615 6.562 1.899 1.00 95.69 185 GLY A N 1
ATOM 1508 C CA . GLY A 1 185 ? -2.886 6.391 1.185 1.00 95.69 185 GLY A CA 1
ATOM 1509 C C . GLY A 1 185 ? -3.546 5.018 1.343 1.00 95.69 185 GLY A C 1
ATOM 1510 O O . GLY A 1 185 ? -4.102 4.513 0.373 1.00 95.69 185 GLY A O 1
ATOM 1511 N N . LYS A 1 186 ? -3.529 4.432 2.550 1.00 96.19 186 LYS A N 1
ATOM 1512 C CA . LYS A 1 186 ? -4.222 3.165 2.872 1.00 96.19 186 LYS A CA 1
ATOM 1513 C C . LYS A 1 186 ? -5.672 3.141 2.384 1.00 96.19 186 LYS A C 1
ATOM 1515 O O . LYS A 1 186 ? -6.038 2.280 1.598 1.00 96.19 186 LYS A O 1
ATOM 1520 N N . THR A 1 187 ? -6.471 4.137 2.754 1.00 96.75 187 THR A N 1
ATOM 1521 C CA . THR A 1 187 ? -7.886 4.234 2.361 1.00 96.75 187 THR A CA 1
ATOM 1522 C C . THR A 1 187 ? -8.077 4.240 0.841 1.00 96.75 187 THR A C 1
ATOM 1524 O O . THR A 1 187 ? -9.000 3.619 0.326 1.00 96.75 187 THR A O 1
ATOM 1527 N N . PHE A 1 188 ? -7.159 4.871 0.100 1.00 97.94 188 PHE A N 1
ATOM 1528 C CA . PHE A 1 188 ? -7.176 4.853 -1.362 1.00 97.94 188 PHE A CA 1
ATOM 1529 C C . PHE A 1 188 ? -6.835 3.470 -1.935 1.00 97.94 188 PHE A C 1
ATOM 1531 O O . PHE A 1 188 ? -7.469 3.027 -2.887 1.00 97.94 188 PHE A O 1
ATOM 1538 N N . VAL A 1 189 ? -5.871 2.763 -1.339 1.00 98.50 189 VAL A N 1
ATOM 1539 C CA . VAL A 1 189 ? -5.566 1.368 -1.695 1.00 98.50 189 VAL A CA 1
ATOM 1540 C C . VAL A 1 189 ? -6.773 0.465 -1.441 1.00 98.50 189 VAL A C 1
ATOM 1542 O O . VAL A 1 189 ? -7.146 -0.301 -2.327 1.00 98.50 189 VAL A O 1
ATOM 1545 N N . ALA A 1 190 ? -7.427 0.598 -0.283 1.00 98.56 190 ALA A N 1
ATOM 1546 C CA . ALA A 1 190 ? -8.647 -0.138 0.041 1.00 98.56 190 ALA A CA 1
ATOM 1547 C C . ALA A 1 190 ? -9.749 0.119 -0.995 1.00 98.56 190 ALA A C 1
ATOM 1549 O O . ALA A 1 190 ? -10.340 -0.825 -1.514 1.00 98.56 190 ALA A O 1
ATOM 1550 N N . PHE A 1 191 ? -9.967 1.388 -1.351 1.00 98.69 191 PHE A N 1
ATOM 1551 C CA . PHE A 1 191 ? -10.905 1.777 -2.400 1.00 98.69 191 PHE A CA 1
ATOM 1552 C C . PHE A 1 191 ? -10.608 1.074 -3.729 1.00 98.69 191 PHE A C 1
ATOM 1554 O O . PHE A 1 191 ? -11.504 0.464 -4.306 1.00 98.69 191 PHE A O 1
ATOM 1561 N N . GLN A 1 192 ? -9.360 1.104 -4.199 1.00 98.62 192 GLN A N 1
ATOM 1562 C CA . GLN A 1 192 ? -8.987 0.495 -5.479 1.00 98.62 192 GLN A CA 1
ATOM 1563 C C . GLN A 1 192 ? -9.111 -1.036 -5.469 1.00 98.62 192 GLN A C 1
ATOM 1565 O O . GLN A 1 192 ? -9.538 -1.622 -6.464 1.00 98.62 192 GLN A O 1
ATOM 1570 N N . ILE A 1 193 ? -8.799 -1.689 -4.344 1.00 98.69 193 ILE A N 1
ATOM 1571 C CA . ILE A 1 193 ? -9.024 -3.132 -4.159 1.00 98.69 193 ILE A CA 1
ATOM 1572 C C . ILE A 1 193 ? -10.518 -3.449 -4.284 1.00 98.69 193 ILE A C 1
ATOM 1574 O O . ILE A 1 193 ? -10.903 -4.296 -5.089 1.00 98.69 193 ILE A O 1
ATOM 1578 N N . VAL A 1 194 ? -11.367 -2.738 -3.535 1.00 98.75 194 VAL A N 1
ATOM 1579 C CA . VAL A 1 194 ? -12.823 -2.945 -3.546 1.00 98.75 194 VAL A CA 1
ATOM 1580 C C . VAL A 1 194 ? -13.421 -2.632 -4.914 1.00 98.75 194 VAL A C 1
ATOM 1582 O O . VAL A 1 194 ? -14.261 -3.385 -5.400 1.00 98.75 194 VAL A O 1
ATOM 1585 N N . TRP A 1 195 ? -12.950 -1.573 -5.575 1.00 98.44 195 TRP A N 1
ATOM 1586 C CA . TRP A 1 195 ? -13.337 -1.235 -6.941 1.00 98.44 195 TRP A CA 1
ATOM 1587 C C . TRP A 1 195 ? -13.075 -2.392 -7.902 1.00 98.44 195 TRP A C 1
ATOM 1589 O O . TRP A 1 195 ? -14.002 -2.844 -8.572 1.00 98.44 195 TRP A O 1
ATOM 1599 N N . LYS A 1 196 ? -11.848 -2.925 -7.928 1.00 98.06 196 LYS A N 1
ATOM 1600 C CA . LYS A 1 196 ? -11.490 -4.054 -8.798 1.00 98.06 196 LYS A CA 1
ATOM 1601 C C . LYS A 1 196 ? -12.311 -5.303 -8.473 1.00 98.06 196 LYS A C 1
ATOM 1603 O O . LYS A 1 196 ? -12.803 -5.953 -9.391 1.00 98.06 196 LYS A O 1
ATOM 1608 N N . LEU A 1 197 ? -12.508 -5.629 -7.195 1.00 98.19 197 LEU A N 1
ATOM 1609 C CA . LEU A 1 197 ? -13.257 -6.821 -6.772 1.00 98.19 197 LEU A CA 1
ATOM 1610 C C . LEU A 1 197 ? -14.749 -6.738 -7.121 1.00 98.19 197 LEU A C 1
ATOM 1612 O O . LEU A 1 197 ? -15.291 -7.689 -7.677 1.00 98.19 197 LEU A O 1
ATOM 1616 N N . ILE A 1 198 ? -15.403 -5.605 -6.858 1.00 97.88 198 ILE A N 1
ATOM 1617 C CA . ILE A 1 198 ? -16.836 -5.446 -7.137 1.00 97.88 198 ILE A CA 1
ATOM 1618 C C . ILE A 1 198 ? -17.089 -5.250 -8.629 1.00 97.88 198 ILE A C 1
ATOM 1620 O O . ILE A 1 198 ? -17.954 -5.906 -9.201 1.00 97.88 198 ILE A O 1
ATOM 1624 N N . LYS A 1 199 ? -16.334 -4.369 -9.297 1.00 96.75 199 LYS A N 1
ATOM 1625 C CA . LYS A 1 199 ? -16.585 -4.053 -10.711 1.00 96.75 199 LYS A CA 1
ATOM 1626 C C . LYS A 1 199 ? -16.154 -5.155 -11.666 1.00 96.75 199 LYS A C 1
ATOM 1628 O O . LYS A 1 199 ? -16.721 -5.249 -12.751 1.00 96.75 199 LYS A O 1
ATOM 1633 N N . SER A 1 200 ? -15.219 -6.017 -11.262 1.00 95.81 200 SER A N 1
ATOM 1634 C CA . SER A 1 200 ? -14.992 -7.263 -11.993 1.00 95.81 200 SER A CA 1
ATOM 1635 C C . SER A 1 200 ? -16.158 -8.233 -11.840 1.00 95.81 200 SER A C 1
ATOM 1637 O O . SER A 1 200 ? -16.358 -9.003 -12.768 1.00 95.81 200 SER A O 1
ATOM 1639 N N . GLY A 1 201 ? -16.928 -8.168 -10.744 1.00 95.75 201 GLY A N 1
ATOM 1640 C CA . GLY A 1 201 ? -18.004 -9.094 -10.378 1.00 95.75 201 GLY A CA 1
ATOM 1641 C C . GLY A 1 201 ? -17.566 -10.228 -9.442 1.00 95.75 201 GLY A C 1
ATOM 1642 O O . GLY A 1 201 ? -18.326 -11.174 -9.260 1.00 95.75 201 GLY A O 1
ATOM 1643 N N . TYR A 1 202 ? -16.353 -10.150 -8.882 1.00 96.88 202 TYR A N 1
ATOM 1644 C CA . TYR A 1 202 ? -15.770 -11.191 -8.031 1.00 96.88 202 TYR A CA 1
ATOM 1645 C C . TYR A 1 202 ? -16.383 -11.216 -6.629 1.00 96.88 202 TYR A C 1
ATOM 1647 O O . TYR A 1 202 ? -16.644 -12.287 -6.093 1.00 96.88 202 TYR A O 1
ATOM 1655 N N . PHE A 1 203 ? -16.647 -10.039 -6.059 1.00 97.44 203 PHE A N 1
ATOM 1656 C CA . PHE A 1 203 ? -17.387 -9.865 -4.806 1.00 97.44 203 PHE A CA 1
ATOM 1657 C C . PHE A 1 203 ? -18.595 -8.957 -5.022 1.00 97.44 203 PHE A C 1
ATOM 1659 O O . PHE A 1 203 ? -18.622 -8.153 -5.952 1.00 97.44 203 PHE A O 1
ATOM 1666 N N . GLN A 1 204 ? -19.588 -9.067 -4.145 1.00 97.12 204 GLN A N 1
ATOM 1667 C CA . GLN A 1 204 ? -20.824 -8.289 -4.194 1.00 97.12 204 GLN A CA 1
ATOM 1668 C C . GLN A 1 204 ? -20.951 -7.329 -3.015 1.00 97.12 204 GLN A C 1
ATOM 1670 O O . GLN A 1 204 ? -21.470 -6.225 -3.185 1.00 97.12 204 GLN A O 1
ATOM 1675 N N . ARG A 1 205 ? -20.519 -7.742 -1.816 1.00 98.44 205 ARG A N 1
ATOM 1676 C CA . ARG A 1 205 ? -20.762 -6.992 -0.578 1.00 98.44 205 ARG A CA 1
ATOM 1677 C C . ARG A 1 205 ? -19.510 -6.864 0.276 1.00 98.44 205 ARG A C 1
ATOM 1679 O O . ARG A 1 205 ? -18.892 -7.858 0.653 1.00 98.44 205 ARG A O 1
ATOM 1686 N N . VAL A 1 206 ? -19.168 -5.625 0.621 1.00 98.75 206 VAL A N 1
ATOM 1687 C CA . VAL A 1 206 ? -17.975 -5.281 1.404 1.00 98.75 206 VAL A CA 1
ATOM 1688 C C . VAL A 1 206 ? -18.351 -4.461 2.630 1.00 98.75 206 VAL A C 1
ATOM 1690 O O . VAL A 1 206 ? -19.079 -3.479 2.507 1.00 98.75 206 VAL A O 1
ATOM 1693 N N . LEU A 1 207 ? -17.807 -4.817 3.792 1.00 98.69 207 LEU A N 1
ATOM 1694 C CA . LEU A 1 207 ? -17.883 -4.025 5.018 1.00 98.69 207 LEU A CA 1
ATOM 1695 C C . LEU A 1 207 ? -16.527 -3.369 5.303 1.00 98.69 207 LEU A C 1
ATOM 1697 O O . LEU A 1 207 ? -15.531 -4.062 5.461 1.00 98.69 207 LEU A O 1
ATOM 1701 N N . TYR A 1 208 ? -16.482 -2.044 5.402 1.00 98.56 208 TYR A N 1
ATOM 1702 C CA . TYR A 1 208 ? -15.327 -1.273 5.859 1.00 98.56 208 TYR A CA 1
ATOM 1703 C C . TYR A 1 208 ? -15.564 -0.798 7.292 1.00 98.56 208 TYR A C 1
ATOM 1705 O O . TYR A 1 208 ? -16.512 -0.054 7.559 1.00 98.56 208 TYR A O 1
ATOM 1713 N N . ILE A 1 209 ? -14.689 -1.198 8.208 1.00 96.12 209 ILE A N 1
ATOM 1714 C CA . ILE A 1 209 ? -14.757 -0.842 9.623 1.00 96.12 209 ILE A CA 1
ATOM 1715 C C . ILE A 1 209 ? -13.588 0.083 9.959 1.00 96.12 209 ILE A C 1
ATOM 1717 O O . ILE A 1 209 ? -12.429 -0.247 9.704 1.00 96.12 209 ILE A O 1
ATOM 1721 N N . ALA A 1 210 ? -13.902 1.236 10.547 1.00 93.62 210 ALA A N 1
ATOM 1722 C CA . ALA A 1 210 ? -12.919 2.174 11.080 1.00 93.62 210 ALA A CA 1
ATOM 1723 C C . ALA A 1 210 ? -13.046 2.312 12.606 1.00 93.62 210 ALA A C 1
ATOM 1725 O O . ALA A 1 210 ? -14.069 1.971 13.198 1.00 93.62 210 ALA A O 1
ATOM 1726 N N . ASP A 1 211 ? -12.019 2.872 13.245 1.00 88.12 211 ASP A N 1
ATOM 1727 C CA . ASP A 1 211 ? -12.011 3.105 14.697 1.00 88.12 211 ASP A CA 1
ATOM 1728 C C . ASP A 1 211 ? -12.961 4.243 15.125 1.00 88.12 211 ASP A C 1
ATOM 1730 O O . ASP A 1 211 ? -13.609 4.170 16.164 1.00 88.12 211 ASP A O 1
ATOM 1734 N N . ARG A 1 212 ? -13.081 5.305 14.314 1.00 90.25 212 ARG A N 1
ATOM 1735 C CA . ARG A 1 212 ? -13.840 6.524 14.661 1.00 90.25 212 ARG A CA 1
ATOM 1736 C C . ARG A 1 212 ? -14.687 7.034 13.507 1.00 90.25 212 ARG A C 1
ATOM 1738 O O . ARG A 1 212 ? -14.307 6.873 12.349 1.00 90.25 212 ARG A O 1
ATOM 1745 N N . ASN A 1 213 ? -15.776 7.739 13.831 1.00 93.25 213 ASN A N 1
ATOM 1746 C CA . ASN A 1 213 ? -16.706 8.303 12.841 1.00 93.25 213 ASN A CA 1
ATOM 1747 C C . ASN A 1 213 ? -15.989 9.144 11.783 1.00 93.25 213 ASN A C 1
ATOM 1749 O O . ASN A 1 213 ? -16.184 8.923 10.597 1.00 93.25 213 ASN A O 1
ATOM 1753 N N . PHE A 1 214 ? -15.070 10.021 12.193 1.00 93.44 214 PHE A N 1
ATOM 1754 C CA . PHE A 1 214 ? -14.305 10.837 11.248 1.00 93.44 214 PHE A CA 1
ATOM 1755 C C . PHE A 1 214 ? -13.490 10.000 10.243 1.00 93.44 214 PHE A C 1
ATOM 1757 O O . PHE A 1 214 ? -13.463 10.322 9.059 1.00 93.44 214 PHE A O 1
ATOM 1764 N N . LEU A 1 215 ? -12.864 8.903 10.688 1.00 93.38 215 LEU A N 1
ATOM 1765 C CA . LEU A 1 215 ? -12.105 7.999 9.813 1.00 93.38 215 LEU A CA 1
ATOM 1766 C C . LEU A 1 215 ? -13.034 7.202 8.886 1.00 93.38 215 LEU A C 1
ATOM 1768 O O . LEU A 1 215 ? -12.764 7.081 7.691 1.00 93.38 215 LEU A O 1
ATOM 1772 N N . ARG A 1 216 ? -14.163 6.714 9.417 1.00 96.38 216 ARG A N 1
ATOM 1773 C CA . ARG A 1 216 ? -15.227 6.074 8.630 1.00 96.38 216 ARG A CA 1
ATOM 1774 C C . ARG A 1 216 ? -15.737 7.013 7.539 1.00 96.38 216 ARG A C 1
ATOM 1776 O O . ARG A 1 216 ? -15.867 6.588 6.398 1.00 96.38 216 ARG A O 1
ATOM 1783 N N . ASP A 1 217 ? -16.004 8.272 7.868 1.00 97.38 217 ASP A N 1
ATOM 1784 C CA . ASP A 1 217 ? -16.566 9.255 6.938 1.00 97.38 217 ASP A CA 1
ATOM 1785 C C . ASP A 1 217 ? -15.553 9.650 5.856 1.00 97.38 217 ASP A C 1
ATOM 1787 O O . ASP A 1 217 ? -15.916 9.805 4.689 1.00 97.38 217 ASP A O 1
ATOM 1791 N N . GLN A 1 218 ? -14.264 9.742 6.204 1.00 96.00 218 GLN A N 1
ATOM 1792 C CA . GLN A 1 218 ? -13.187 9.883 5.220 1.00 96.00 218 GLN A CA 1
ATOM 1793 C C . GLN A 1 218 ? -13.160 8.707 4.240 1.00 96.00 218 GLN A C 1
ATOM 1795 O O . GLN A 1 218 ? -13.110 8.928 3.030 1.00 96.00 218 GLN A O 1
ATOM 1800 N N . ALA A 1 219 ? -13.238 7.470 4.741 1.00 97.31 219 ALA A N 1
ATOM 1801 C CA . ALA A 1 219 ? -13.298 6.283 3.895 1.00 97.31 219 ALA A CA 1
ATOM 1802 C C . ALA A 1 219 ? -14.567 6.248 3.039 1.00 97.31 219 ALA A C 1
ATOM 1804 O O . ALA A 1 219 ? -14.481 6.030 1.833 1.00 97.31 219 ALA A O 1
ATOM 1805 N N . TYR A 1 220 ? -15.727 6.552 3.623 1.00 98.31 220 TYR A N 1
ATOM 1806 C CA . TYR A 1 220 ? -16.984 6.667 2.895 1.00 98.31 220 TYR A CA 1
ATOM 1807 C C . TYR A 1 220 ? -16.817 7.623 1.713 1.00 98.31 220 TYR A C 1
ATOM 1809 O O . TYR A 1 220 ? -17.083 7.232 0.579 1.00 98.31 220 TYR A O 1
ATOM 1817 N N . ASN A 1 221 ? -16.307 8.836 1.947 1.00 97.19 221 ASN A N 1
ATOM 1818 C CA . ASN A 1 221 ? -16.105 9.855 0.915 1.00 97.19 221 ASN A CA 1
ATOM 1819 C C . ASN A 1 221 ? -15.059 9.471 -0.137 1.00 97.19 221 ASN A C 1
ATOM 1821 O O . ASN A 1 221 ? -15.258 9.757 -1.314 1.00 97.19 221 ASN A O 1
ATOM 1825 N N . GLU A 1 222 ? -13.980 8.788 0.244 1.00 97.38 222 GLU A N 1
ATOM 1826 C CA . GLU A 1 222 ? -12.985 8.276 -0.705 1.00 97.38 222 GLU A CA 1
ATOM 1827 C C . GLU A 1 222 ? -13.616 7.321 -1.734 1.00 97.38 222 GLU A C 1
ATOM 1829 O O . GLU A 1 222 ? -13.254 7.336 -2.907 1.00 97.38 222 GLU A O 1
ATOM 1834 N N . PHE A 1 223 ? -14.624 6.553 -1.318 1.00 98.00 223 PHE A N 1
ATOM 1835 C CA . PHE A 1 223 ? -15.351 5.610 -2.167 1.00 98.00 223 PHE A CA 1
ATOM 1836 C C . PHE A 1 223 ? -16.481 6.274 -2.975 1.00 98.00 223 PHE A C 1
ATOM 1838 O O . PHE A 1 223 ? -17.347 5.571 -3.501 1.00 98.00 223 PHE A O 1
ATOM 1845 N N . PHE A 1 224 ? -16.491 7.607 -3.130 1.00 96.75 224 PHE A N 1
ATOM 1846 C CA . PHE A 1 224 ? -17.509 8.323 -3.914 1.00 96.75 224 PHE A CA 1
ATOM 1847 C C . PHE A 1 224 ? -17.838 7.730 -5.298 1.00 96.75 224 PHE A C 1
ATOM 1849 O O . PHE A 1 224 ? -18.999 7.863 -5.685 1.00 96.75 224 PHE A O 1
ATOM 1856 N N . PRO A 1 225 ? -16.935 7.036 -6.032 1.00 97.50 225 PRO A N 1
ATOM 1857 C CA . PRO A 1 225 ? -17.277 6.441 -7.327 1.00 97.50 225 PRO A CA 1
ATOM 1858 C C . PRO A 1 225 ? -18.326 5.326 -7.258 1.00 97.50 225 PRO A C 1
ATOM 1860 O O . PRO A 1 225 ? -18.922 4.978 -8.274 1.00 97.50 225 PRO A O 1
ATOM 1863 N N . PHE A 1 226 ? -18.576 4.765 -6.073 1.00 97.88 226 PHE A N 1
ATOM 1864 C CA . PHE A 1 226 ? -19.694 3.847 -5.846 1.00 97.88 226 PHE A CA 1
ATOM 1865 C C . PHE A 1 226 ? -21.043 4.568 -5.703 1.00 97.88 226 PHE A C 1
ATOM 1867 O O . PHE A 1 226 ? -22.079 3.913 -5.748 1.00 97.88 226 PHE A O 1
ATOM 1874 N N . ASP A 1 227 ? -21.051 5.894 -5.542 1.00 96.31 227 ASP A N 1
ATOM 1875 C CA . ASP A 1 227 ? -22.247 6.738 -5.450 1.00 96.31 227 ASP A CA 1
ATOM 1876 C C . ASP A 1 227 ? -23.318 6.134 -4.516 1.00 96.31 227 ASP A C 1
ATOM 1878 O O . ASP A 1 227 ? -23.052 5.955 -3.320 1.00 96.31 227 ASP A O 1
ATOM 1882 N N . LYS A 1 228 ? -24.488 5.766 -5.061 1.00 96.62 228 LYS A N 1
ATOM 1883 C CA . LYS A 1 228 ? -25.637 5.188 -4.350 1.00 96.62 228 LYS A CA 1
ATOM 1884 C C . LYS A 1 228 ? -25.437 3.746 -3.898 1.00 96.62 228 LYS A C 1
ATOM 1886 O O . LYS A 1 228 ? -26.275 3.257 -3.151 1.00 96.62 228 LYS A O 1
ATOM 1891 N N . ALA A 1 229 ? -24.377 3.065 -4.327 1.00 97.62 229 ALA A N 1
ATOM 1892 C CA . ALA A 1 229 ? -24.057 1.706 -3.896 1.00 97.62 229 ALA A CA 1
ATOM 1893 C C . ALA A 1 229 ? -23.376 1.661 -2.516 1.00 97.62 229 ALA A C 1
ATOM 1895 O O . ALA A 1 229 ? -23.127 0.572 -1.997 1.00 97.62 229 ALA A O 1
ATOM 1896 N N . ARG A 1 230 ? -23.108 2.822 -1.901 1.00 98.19 230 ARG A N 1
ATOM 1897 C CA . ARG A 1 230 ? -22.582 2.930 -0.535 1.00 98.19 230 ARG A CA 1
ATOM 1898 C C . ARG A 1 230 ? -23.685 3.051 0.517 1.00 98.19 230 ARG A C 1
ATOM 1900 O O . ARG A 1 230 ? -24.758 3.596 0.250 1.00 98.19 230 ARG A O 1
ATOM 1907 N N . ALA A 1 231 ? -23.390 2.612 1.736 1.00 98.12 231 ALA A N 1
ATOM 1908 C CA . ALA A 1 231 ? -24.218 2.817 2.922 1.00 98.12 231 ALA A CA 1
ATOM 1909 C C . ALA A 1 231 ? -23.376 3.064 4.178 1.00 98.12 231 ALA A C 1
ATOM 1911 O O . ALA A 1 231 ? -22.311 2.475 4.345 1.00 98.12 231 ALA A O 1
ATOM 1912 N N . LEU A 1 232 ? -23.907 3.877 5.092 1.00 98.12 232 LEU A N 1
ATOM 1913 C CA . LEU A 1 232 ? -23.446 3.940 6.478 1.00 98.12 232 LEU A CA 1
ATOM 1914 C C . LEU A 1 232 ? -24.285 2.978 7.328 1.00 98.12 232 LEU A C 1
ATOM 1916 O O . LEU A 1 232 ? -25.516 2.993 7.230 1.00 98.12 232 LEU A O 1
ATOM 1920 N N . ILE A 1 233 ? -23.612 2.168 8.144 1.00 97.69 233 ILE A N 1
ATOM 1921 C CA . ILE A 1 233 ? -24.215 1.396 9.233 1.00 97.69 233 ILE A CA 1
ATOM 1922 C C . ILE A 1 233 ? -23.985 2.187 10.516 1.00 97.69 233 ILE A C 1
ATOM 1924 O O . ILE A 1 233 ? -22.838 2.435 10.908 1.00 97.69 233 ILE A O 1
ATOM 1928 N N . GLU A 1 234 ? -25.082 2.591 11.138 1.00 95.31 234 GLU A N 1
ATOM 1929 C CA . GLU A 1 234 ? -25.126 3.469 12.305 1.00 95.31 234 GLU A CA 1
ATOM 1930 C C . GLU A 1 234 ? -26.086 2.867 13.327 1.00 95.31 234 GLU A C 1
ATOM 1932 O O . GLU A 1 234 ? -26.891 2.005 12.978 1.00 95.31 234 GLU A O 1
ATOM 1937 N N . GLU A 1 235 ? -26.002 3.299 14.581 1.00 91.69 235 GLU A N 1
ATOM 1938 C CA . GLU A 1 235 ? -26.898 2.821 15.635 1.00 91.69 235 GLU A CA 1
ATOM 1939 C C . GLU A 1 235 ? -28.374 2.925 15.202 1.00 91.69 235 GLU A C 1
ATOM 1941 O O . GLU A 1 235 ? -28.825 3.962 14.712 1.00 91.69 235 GLU A O 1
ATOM 1946 N N . GLY A 1 236 ? -29.103 1.807 15.300 1.00 89.44 236 GLY A N 1
ATOM 1947 C CA . GLY A 1 236 ? -30.497 1.692 14.850 1.00 89.44 236 GLY A CA 1
ATOM 1948 C C . GLY A 1 236 ? -30.711 1.670 13.327 1.00 89.44 236 GLY A C 1
ATOM 1949 O O . GLY A 1 236 ? -31.854 1.721 12.871 1.00 89.44 236 GLY A O 1
ATOM 1950 N N . LYS A 1 237 ? -29.648 1.607 12.512 1.00 94.38 237 LYS A N 1
ATOM 1951 C CA . LYS A 1 237 ? -29.722 1.677 11.045 1.00 94.38 237 LYS A CA 1
ATOM 1952 C C . LYS A 1 237 ? -28.825 0.635 10.366 1.00 94.38 237 LYS A C 1
ATOM 1954 O O . LYS A 1 237 ? -27.624 0.839 10.185 1.00 94.38 237 LYS A O 1
ATOM 1959 N N . ALA A 1 238 ? -29.455 -0.434 9.875 1.00 95.00 238 ALA A N 1
ATOM 1960 C CA . ALA A 1 238 ? -28.809 -1.541 9.165 1.00 95.00 238 ALA A CA 1
ATOM 1961 C C . ALA A 1 238 ? -29.330 -1.711 7.714 1.00 95.00 238 ALA A C 1
ATOM 1963 O O . ALA A 1 238 ? -30.177 -2.571 7.449 1.00 95.00 238 ALA A O 1
ATOM 1964 N N . PRO A 1 239 ? -28.885 -0.886 6.742 1.00 96.81 239 PRO A N 1
ATOM 1965 C CA . PRO A 1 239 ? -29.280 -1.048 5.338 1.00 96.81 239 PRO A CA 1
ATOM 1966 C C . PRO A 1 239 ? -28.775 -2.384 4.770 1.00 96.81 239 PRO A C 1
ATOM 1968 O O . PRO A 1 239 ? -27.689 -2.812 5.119 1.00 96.81 239 PRO A O 1
ATOM 1971 N N . LYS A 1 240 ? -29.518 -3.028 3.854 1.00 96.31 240 LYS A N 1
ATOM 1972 C CA . LYS A 1 240 ? -29.155 -4.354 3.282 1.00 96.31 240 LYS A CA 1
ATOM 1973 C C . LYS A 1 240 ? -29.108 -4.397 1.746 1.00 96.31 240 LYS A C 1
ATOM 1975 O O . LYS A 1 240 ? -28.870 -5.444 1.155 1.00 96.31 240 LYS A O 1
ATOM 1980 N N . ASN A 1 241 ? -29.368 -3.268 1.086 1.00 96.25 241 ASN A N 1
ATOM 1981 C CA . ASN A 1 241 ? -29.569 -3.152 -0.366 1.00 96.25 241 ASN A CA 1
ATOM 1982 C C . ASN A 1 241 ? -28.468 -2.327 -1.060 1.00 96.25 241 ASN A C 1
ATOM 1984 O O . ASN A 1 241 ? -28.749 -1.499 -1.933 1.00 96.25 241 ASN A O 1
ATOM 1988 N N . ARG A 1 242 ? -27.224 -2.492 -0.608 1.00 97.62 242 ARG A N 1
ATOM 1989 C CA . ARG A 1 242 ? -26.024 -1.779 -1.070 1.00 97.62 242 ARG A CA 1
ATOM 1990 C C . ARG A 1 242 ? -24.864 -2.754 -1.309 1.00 97.62 242 ARG A C 1
ATOM 1992 O O . ARG A 1 242 ? -24.953 -3.925 -0.942 1.00 97.62 242 ARG A O 1
ATOM 1999 N N . GLU A 1 243 ? -23.797 -2.265 -1.931 1.00 98.25 243 GLU A N 1
ATOM 2000 C CA . GLU A 1 243 ? -22.593 -3.048 -2.251 1.00 98.25 243 GLU A CA 1
ATOM 2001 C C . GLU A 1 243 ? -21.475 -2.784 -1.231 1.00 98.25 243 GLU A C 1
ATOM 2003 O O . GLU A 1 243 ? -20.788 -3.707 -0.804 1.00 98.25 243 GLU A O 1
ATOM 2008 N N . VAL A 1 244 ? -21.303 -1.530 -0.794 1.00 98.69 244 VAL A N 1
ATOM 2009 C CA . VAL A 1 244 ? -20.217 -1.142 0.120 1.00 98.69 244 VAL A CA 1
ATOM 2010 C C . VAL A 1 244 ? -20.779 -0.478 1.369 1.00 98.69 244 VAL A C 1
ATOM 2012 O O . VAL A 1 244 ? -21.479 0.531 1.299 1.00 98.69 244 VAL A O 1
ATOM 2015 N N . TYR A 1 245 ? -20.444 -1.028 2.524 1.00 98.75 245 TYR A N 1
ATOM 2016 C CA . TYR A 1 245 ? -20.955 -0.615 3.820 1.00 98.75 245 TYR A CA 1
ATOM 2017 C C . TYR A 1 245 ? -19.820 -0.064 4.666 1.00 98.75 245 TYR A C 1
ATOM 2019 O O . TYR A 1 245 ? -18.725 -0.615 4.668 1.00 98.75 245 TYR A O 1
ATOM 2027 N N . PHE A 1 246 ? -20.080 1.012 5.398 1.00 98.69 246 PHE A N 1
ATOM 2028 C CA . PHE A 1 246 ? -19.096 1.671 6.248 1.00 98.69 246 PHE A CA 1
ATOM 2029 C C . PHE A 1 246 ? -19.639 1.767 7.663 1.00 98.69 246 PHE A C 1
ATOM 2031 O O . PHE A 1 246 ? -20.768 2.216 7.866 1.00 98.69 246 PHE A O 1
ATOM 2038 N N . SER A 1 247 ? -18.838 1.377 8.646 1.00 97.56 247 SER A N 1
ATOM 2039 C CA . SER A 1 247 ? -19.227 1.457 10.049 1.00 97.56 247 SER A CA 1
ATOM 2040 C C . SER A 1 247 ? -18.034 1.712 10.960 1.00 97.56 247 SER A C 1
ATOM 2042 O O . SER A 1 247 ? -16.881 1.739 10.527 1.00 97.56 247 SER A O 1
ATOM 2044 N N . ILE A 1 248 ? -18.340 1.901 12.237 1.00 94.62 248 ILE A N 1
ATOM 2045 C CA . ILE A 1 248 ? -17.368 1.835 13.321 1.00 94.62 248 ILE A CA 1
ATOM 2046 C C . ILE A 1 248 ? -17.736 0.688 14.252 1.00 94.62 248 ILE A C 1
ATOM 2048 O O . ILE A 1 248 ? -18.900 0.290 14.326 1.00 94.62 248 ILE A O 1
ATOM 2052 N N . TYR A 1 249 ? -16.760 0.191 15.006 1.00 90.62 249 TYR A N 1
ATOM 2053 C CA . TYR A 1 249 ? -16.979 -0.904 15.952 1.00 90.62 249 TYR A CA 1
ATOM 2054 C C . TYR A 1 249 ? -18.112 -0.630 16.937 1.00 90.62 249 TYR A C 1
ATOM 2056 O O . TYR A 1 249 ? -18.981 -1.478 17.108 1.00 90.62 249 TYR A O 1
ATOM 2064 N N . GLN A 1 250 ? -18.146 0.570 17.521 1.00 90.69 250 GLN A N 1
ATOM 2065 C CA . GLN A 1 250 ? -19.182 0.962 18.476 1.00 90.69 250 GLN A CA 1
ATOM 2066 C C . GLN A 1 250 ? -20.594 0.868 17.878 1.00 90.69 250 GLN A C 1
ATOM 2068 O O . GLN A 1 250 ? -21.510 0.408 18.549 1.00 90.69 250 GLN A O 1
ATOM 2073 N N . ALA A 1 251 ? -20.767 1.257 16.612 1.00 94.25 251 ALA A N 1
ATOM 2074 C CA . ALA A 1 251 ? -22.057 1.180 15.937 1.00 94.25 251 ALA A CA 1
ATOM 2075 C C . ALA A 1 251 ? -22.457 -0.278 15.681 1.00 94.25 251 ALA A C 1
ATOM 2077 O O . ALA A 1 251 ? -23.586 -0.658 15.970 1.00 94.25 251 ALA A O 1
ATOM 2078 N N . LEU A 1 252 ? -21.531 -1.121 15.215 1.00 94.44 252 LEU A N 1
ATOM 2079 C CA . LEU A 1 252 ? -21.792 -2.552 15.016 1.00 94.44 252 LEU A CA 1
ATOM 2080 C C . LEU A 1 252 ? -22.142 -3.272 16.327 1.00 94.44 252 LEU A C 1
ATOM 2082 O O . LEU A 1 252 ? -22.995 -4.154 16.319 1.00 94.44 252 LEU A O 1
ATOM 2086 N N . TYR A 1 253 ? -21.520 -2.876 17.441 1.00 91.31 253 TYR A N 1
ATOM 2087 C CA . TYR A 1 253 ? -21.784 -3.415 18.781 1.00 91.31 253 TYR A CA 1
ATOM 2088 C C . TYR A 1 253 ? -22.976 -2.791 19.510 1.00 91.31 253 TYR A C 1
ATOM 2090 O O . TYR A 1 253 ? -23.279 -3.197 20.638 1.00 91.31 253 TYR A O 1
ATOM 2098 N N . SER A 1 254 ? -23.631 -1.800 18.908 1.00 91.31 254 SER A N 1
ATOM 2099 C CA . SER A 1 254 ? -24.839 -1.213 19.485 1.00 91.31 254 SER A CA 1
ATOM 2100 C C . SER A 1 254 ? -25.971 -2.245 19.534 1.00 91.31 254 SER A C 1
ATOM 2102 O O . SER A 1 254 ? -25.967 -3.218 18.777 1.00 91.31 254 SER A O 1
ATOM 2104 N N . GLY A 1 255 ? -26.920 -2.042 20.448 1.00 87.19 255 GLY A N 1
ATOM 2105 C CA . GLY A 1 255 ? -28.028 -2.964 20.708 1.00 87.19 255 GLY A CA 1
ATOM 2106 C C . GLY A 1 255 ? -27.896 -3.703 22.043 1.00 87.19 255 GLY A C 1
ATOM 2107 O O . GLY A 1 255 ? -26.808 -4.153 22.425 1.00 87.19 255 GLY A O 1
ATOM 2108 N N . GLU A 1 256 ? -29.016 -3.794 22.762 1.00 80.88 256 GLU A N 1
ATOM 2109 C CA . GLU A 1 256 ? -29.113 -4.434 24.081 1.00 80.88 256 GLU A CA 1
ATOM 2110 C C . GLU A 1 256 ? -29.281 -5.952 23.944 1.00 80.88 256 GLU A C 1
ATOM 2112 O O . GLU A 1 256 ? -28.365 -6.691 24.299 1.00 80.88 256 GLU A O 1
ATOM 2117 N N . ASP A 1 257 ? -30.394 -6.406 23.355 1.00 84.69 257 ASP A N 1
ATOM 2118 C CA . ASP A 1 257 ? -30.704 -7.837 23.193 1.00 84.69 257 ASP A CA 1
ATOM 2119 C C . ASP A 1 257 ? -29.920 -8.502 22.058 1.00 84.69 257 ASP A C 1
ATOM 2121 O O . ASP A 1 257 ? -29.480 -9.645 22.165 1.00 84.69 257 ASP A O 1
ATOM 2125 N N . LYS A 1 258 ? -29.774 -7.783 20.942 1.00 89.12 258 LYS A N 1
ATOM 2126 C CA . LYS A 1 258 ? -29.119 -8.253 19.725 1.00 89.12 258 LYS A CA 1
ATOM 2127 C C . LYS A 1 258 ? -28.211 -7.156 19.199 1.00 89.12 258 LYS A C 1
ATOM 2129 O O . LYS A 1 258 ? -28.641 -6.010 19.062 1.00 89.12 258 LYS A O 1
ATOM 2134 N N . LYS A 1 259 ? -26.959 -7.502 18.914 1.00 94.25 259 LYS A N 1
ATOM 2135 C CA . LYS A 1 259 ? -25.979 -6.561 18.376 1.00 94.25 259 LYS A CA 1
ATOM 2136 C C . LYS A 1 259 ? -26.330 -6.225 16.931 1.00 94.25 259 LYS A C 1
ATOM 2138 O O . LYS A 1 259 ? -26.784 -7.083 16.175 1.00 94.25 259 LYS A O 1
ATOM 2143 N N . LEU A 1 260 ? -26.090 -4.981 16.519 1.00 95.31 260 LEU A N 1
ATOM 2144 C CA . LEU A 1 260 ? -26.460 -4.488 15.189 1.00 95.31 260 LEU A CA 1
ATOM 2145 C C . LEU A 1 260 ? -25.843 -5.327 14.057 1.00 95.31 260 LEU A C 1
ATOM 2147 O O . LEU A 1 260 ? -26.483 -5.552 13.030 1.00 95.31 260 LEU A O 1
ATOM 2151 N N . TYR A 1 261 ? -24.612 -5.824 14.233 1.00 95.44 261 TYR A N 1
ATOM 2152 C CA . TYR A 1 261 ? -23.975 -6.689 13.232 1.00 95.44 261 TYR A CA 1
ATOM 2153 C C . TYR A 1 261 ? -24.728 -8.011 13.006 1.00 95.44 261 TYR A C 1
ATOM 2155 O O . TYR A 1 261 ? -24.704 -8.534 11.894 1.00 95.44 261 TYR A O 1
ATOM 2163 N N . GLU A 1 262 ? -25.454 -8.517 14.006 1.00 95.81 262 GLU A N 1
ATOM 2164 C CA . GLU A 1 262 ? -26.211 -9.769 13.917 1.00 95.81 262 GLU A CA 1
ATOM 2165 C C . GLU A 1 262 ? -27.517 -9.612 13.112 1.00 95.81 262 GLU A C 1
ATOM 2167 O O . GLU A 1 262 ? -28.231 -10.588 12.852 1.00 95.81 262 GLU A O 1
ATOM 2172 N N . GLU A 1 263 ? -27.891 -8.389 12.723 1.00 95.75 263 GLU A N 1
ATOM 2173 C CA . GLU A 1 263 ? -28.981 -8.157 11.768 1.00 95.75 263 GLU A CA 1
ATOM 2174 C C . GLU A 1 263 ? -28.634 -8.585 10.336 1.00 95.75 263 GLU A C 1
ATOM 2176 O O . GLU A 1 263 ? -29.537 -8.760 9.502 1.00 95.75 263 GLU A O 1
ATOM 2181 N N . TYR A 1 264 ? -27.345 -8.741 10.048 1.00 97.31 264 TYR A N 1
ATOM 2182 C CA . TYR A 1 264 ? -26.830 -9.266 8.793 1.00 97.31 264 TYR A CA 1
ATOM 2183 C C . TYR A 1 264 ? -26.559 -10.762 8.948 1.00 97.31 264 TYR A C 1
ATOM 2185 O O . TYR A 1 264 ? -26.014 -11.162 9.968 1.00 97.31 264 TYR A O 1
ATOM 2193 N N . PRO A 1 265 ? -26.890 -11.602 7.955 1.00 97.31 265 PRO A N 1
ATOM 2194 C CA . PRO A 1 265 ? -26.445 -12.992 7.949 1.00 97.31 265 PRO A CA 1
ATOM 2195 C C . PRO A 1 265 ? -24.908 -13.124 8.074 1.00 97.31 265 PRO A C 1
ATOM 2197 O O . PRO A 1 265 ? -24.191 -12.276 7.536 1.00 97.31 265 PRO A O 1
ATOM 2200 N N . PRO A 1 266 ? -24.380 -14.193 8.702 1.00 97.38 266 PRO A N 1
ATOM 2201 C CA . PRO A 1 266 ? -22.932 -14.430 8.825 1.00 97.38 266 PRO A CA 1
ATOM 2202 C C . PRO A 1 266 ? -22.166 -14.476 7.489 1.00 97.38 266 PRO A C 1
ATOM 2204 O O . PRO A 1 266 ? -20.975 -14.184 7.433 1.00 97.38 266 PRO A O 1
ATOM 2207 N N . ASP A 1 267 ? -22.846 -14.846 6.403 1.00 97.12 267 ASP A N 1
ATOM 2208 C CA . ASP A 1 267 ? -22.334 -14.939 5.031 1.00 97.12 267 ASP A CA 1
ATOM 2209 C C . ASP A 1 267 ? -22.736 -13.736 4.157 1.00 97.12 267 ASP A C 1
ATOM 2211 O O . ASP A 1 267 ? -22.626 -13.771 2.931 1.00 97.12 267 ASP A O 1
ATOM 2215 N N . PHE A 1 268 ? -23.224 -12.653 4.770 1.00 98.25 268 PHE A N 1
ATOM 2216 C CA . PHE A 1 268 ? -23.682 -11.483 4.031 1.00 98.25 268 PHE A CA 1
ATOM 2217 C C . PHE A 1 268 ? -22.537 -10.760 3.316 1.00 98.25 268 PHE A C 1
ATOM 2219 O O . PHE A 1 268 ? -22.713 -10.338 2.174 1.00 98.25 268 PHE A O 1
ATOM 2226 N N . PHE A 1 269 ? -21.378 -10.605 3.955 1.00 98.62 269 PHE A N 1
ATOM 2227 C CA . PHE A 1 269 ? -20.227 -9.916 3.368 1.00 98.62 269 PHE A CA 1
ATOM 2228 C C . PHE A 1 269 ? -19.244 -10.906 2.740 1.00 98.62 269 PHE A C 1
ATOM 2230 O O . PHE A 1 269 ? -18.909 -11.922 3.339 1.00 98.62 269 PHE A O 1
ATOM 2237 N N . ASP A 1 270 ? -18.721 -10.563 1.564 1.00 98.62 270 ASP A N 1
ATOM 2238 C CA . ASP A 1 270 ? -17.633 -11.308 0.924 1.00 98.62 270 ASP A CA 1
ATOM 2239 C C . ASP A 1 270 ? -16.260 -10.854 1.450 1.00 98.62 270 ASP A C 1
ATOM 2241 O O . A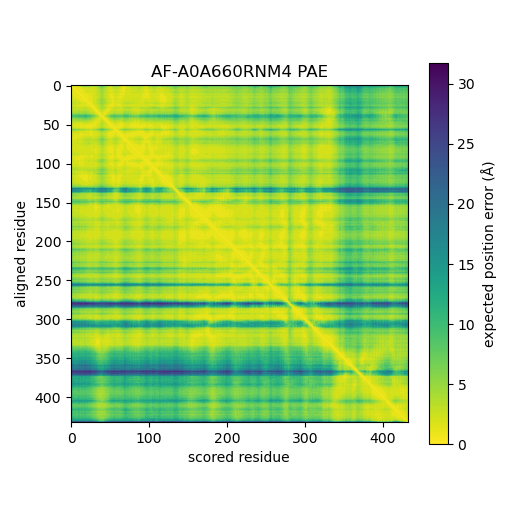SP A 1 270 ? -15.307 -11.635 1.519 1.00 98.62 270 ASP A O 1
ATOM 2245 N N . LEU A 1 271 ? -16.162 -9.575 1.835 1.00 98.81 271 LEU A N 1
ATOM 2246 C CA . LEU A 1 271 ? -14.950 -8.936 2.342 1.00 98.81 271 LEU A CA 1
ATOM 2247 C C . LEU A 1 271 ? -15.269 -8.011 3.522 1.00 98.81 271 LEU A C 1
ATOM 2249 O O . LEU A 1 271 ? -16.143 -7.149 3.431 1.00 98.81 271 LEU A O 1
ATOM 2253 N N . VAL A 1 272 ? -14.489 -8.135 4.593 1.00 98.44 272 VAL A N 1
ATOM 2254 C CA . VAL A 1 272 ? -14.458 -7.204 5.724 1.00 98.44 272 VAL A CA 1
ATOM 2255 C C . VAL A 1 272 ? -13.081 -6.544 5.774 1.00 98.44 272 VAL A C 1
ATOM 2257 O O . VAL A 1 272 ? -12.057 -7.217 5.881 1.00 98.44 272 VAL A O 1
ATOM 2260 N N . ILE A 1 273 ? -13.039 -5.220 5.673 1.00 98.06 273 ILE A N 1
ATOM 2261 C CA . ILE A 1 273 ? -11.824 -4.412 5.780 1.00 98.06 273 ILE A CA 1
ATOM 2262 C C . ILE A 1 273 ? -11.781 -3.792 7.168 1.00 98.06 273 ILE A C 1
ATOM 2264 O O . ILE A 1 273 ? -12.744 -3.156 7.593 1.00 98.06 273 ILE A O 1
ATOM 2268 N N . ILE A 1 274 ? -10.646 -3.946 7.841 1.00 94.44 274 ILE A N 1
ATOM 2269 C CA . ILE A 1 274 ? -10.381 -3.344 9.141 1.00 94.44 274 ILE A CA 1
ATOM 2270 C C . ILE A 1 274 ? -9.261 -2.322 9.000 1.00 94.44 274 ILE A C 1
ATOM 2272 O O . ILE A 1 274 ? -8.101 -2.693 8.810 1.00 94.44 274 ILE A O 1
ATOM 2276 N N . ASP A 1 275 ? -9.604 -1.044 9.128 1.00 91.81 275 ASP A N 1
ATOM 2277 C CA . ASP A 1 275 ? -8.618 0.031 9.200 1.00 91.81 275 ASP A CA 1
ATOM 2278 C C . ASP A 1 275 ? -8.055 0.161 10.620 1.00 91.81 275 ASP A C 1
ATOM 2280 O O . ASP A 1 275 ? -8.776 0.002 11.604 1.00 91.81 275 ASP A O 1
ATOM 2284 N N . GLU A 1 276 ? -6.760 0.456 10.720 1.00 86.81 276 GLU A N 1
ATOM 2285 C CA . GLU A 1 276 ? -6.010 0.536 11.980 1.00 86.81 276 GLU A CA 1
ATOM 2286 C C . GLU A 1 276 ? -6.191 -0.713 12.872 1.00 86.81 276 GLU A C 1
ATOM 2288 O O . GLU A 1 276 ? -6.403 -0.609 14.080 1.00 86.81 276 GLU A O 1
ATOM 2293 N N . CYS A 1 277 ? -6.057 -1.910 12.280 1.00 85.00 277 CYS A N 1
ATOM 2294 C CA . CYS A 1 277 ? -6.320 -3.220 12.905 1.00 85.00 277 CYS A CA 1
ATOM 2295 C C . CYS A 1 277 ? -5.375 -3.619 14.067 1.00 85.00 277 CYS A C 1
ATOM 2297 O O . CYS A 1 277 ? -5.287 -4.796 14.419 1.00 85.00 277 CYS A O 1
ATOM 2299 N N . HIS A 1 278 ? -4.646 -2.664 14.645 1.00 77.12 278 HIS A N 1
ATOM 2300 C CA . HIS A 1 278 ? -3.784 -2.808 15.825 1.00 77.12 278 HIS A CA 1
ATOM 2301 C C . HIS A 1 278 ? -4.269 -2.015 17.047 1.00 77.12 278 HIS A C 1
ATOM 2303 O O . HIS A 1 278 ? -3.719 -2.205 18.124 1.00 77.12 278 HIS A O 1
ATOM 2309 N N . ARG A 1 279 ? -5.214 -1.075 16.893 1.00 64.31 279 ARG A N 1
ATOM 2310 C CA . ARG A 1 279 ? -5.489 -0.030 17.900 1.00 64.31 279 ARG A CA 1
ATOM 2311 C C . ARG A 1 279 ? -6.603 -0.305 18.905 1.00 64.31 279 ARG A C 1
ATOM 2313 O O . ARG A 1 279 ? -6.681 0.439 19.880 1.00 64.31 279 ARG A O 1
ATOM 2320 N N . SER A 1 280 ? -7.433 -1.327 18.727 1.00 52.53 280 SER A N 1
ATOM 2321 C CA . SER A 1 280 ? -8.614 -1.495 19.581 1.00 52.53 280 SER A CA 1
ATOM 2322 C C . SER A 1 280 ? -8.873 -2.975 19.886 1.00 52.53 280 SER A C 1
ATOM 2324 O O . SER A 1 280 ? -8.467 -3.861 19.143 1.00 52.53 280 SER A O 1
ATOM 2326 N N . GLY A 1 281 ? -9.441 -3.235 21.066 1.00 54.62 281 GLY A N 1
ATOM 2327 C CA . GLY A 1 281 ? -9.444 -4.532 21.741 1.00 54.62 281 GLY A CA 1
ATOM 2328 C C . GLY A 1 281 ? -9.745 -5.721 20.833 1.00 54.62 281 GLY A C 1
ATOM 2329 O O . GLY A 1 281 ? -10.865 -5.871 20.341 1.00 54.62 281 GLY A O 1
ATOM 2330 N N . TYR A 1 282 ? -8.751 -6.606 20.701 1.00 61.00 282 TYR A N 1
ATOM 2331 C CA . TYR A 1 282 ? -8.887 -7.878 19.998 1.00 61.00 282 TYR A CA 1
ATOM 2332 C C . TYR A 1 282 ? -10.155 -8.623 20.433 1.00 61.00 282 TYR A C 1
ATOM 2334 O O . TYR A 1 282 ? -10.829 -9.183 19.586 1.00 61.00 282 TYR A O 1
ATOM 2342 N N . GLY A 1 283 ? -10.543 -8.548 21.714 1.00 64.38 283 GLY A N 1
ATOM 2343 C CA . GLY A 1 283 ? -11.784 -9.140 22.230 1.00 64.38 283 GLY A CA 1
ATOM 2344 C C . GLY A 1 283 ? -13.051 -8.706 21.479 1.00 64.38 283 GLY A C 1
ATOM 2345 O O . GLY A 1 283 ? -13.719 -9.544 20.884 1.00 64.38 283 GLY A O 1
ATOM 2346 N N . THR A 1 284 ? -13.359 -7.405 21.446 1.00 66.50 284 THR A N 1
ATOM 2347 C CA . THR A 1 284 ? -14.573 -6.874 20.793 1.00 66.50 284 THR A CA 1
ATOM 2348 C C . THR A 1 284 ? -14.530 -7.056 19.276 1.00 66.50 284 THR A C 1
ATOM 2350 O O . THR A 1 284 ? -15.531 -7.358 18.635 1.00 66.50 284 THR A O 1
ATOM 2353 N N . TRP A 1 285 ? -13.359 -6.896 18.662 1.00 77.19 285 TRP A N 1
ATOM 2354 C CA . TRP A 1 285 ? -13.217 -7.101 17.220 1.00 77.19 285 TRP A CA 1
ATOM 2355 C C . TRP A 1 285 ? -13.418 -8.551 16.828 1.00 77.19 285 TRP A C 1
ATOM 2357 O O . TRP A 1 285 ? -14.067 -8.839 15.824 1.00 77.19 285 TRP A O 1
ATOM 2367 N N . LYS A 1 286 ? -12.864 -9.456 17.631 1.00 82.06 286 LYS A N 1
ATOM 2368 C CA . LYS A 1 286 ? -12.898 -10.881 17.374 1.00 82.06 286 LYS A CA 1
ATOM 2369 C C . LYS A 1 286 ? -14.324 -11.396 17.277 1.00 82.06 286 LYS A C 1
ATOM 2371 O O . LYS A 1 286 ? -14.568 -12.175 16.376 1.00 82.06 286 LYS A O 1
ATOM 2376 N N . GLU A 1 287 ? -15.269 -10.923 18.086 1.00 88.69 287 GLU A N 1
ATOM 2377 C CA . GLU A 1 287 ? -16.667 -11.368 17.964 1.00 88.69 287 GLU A CA 1
ATOM 2378 C C . GLU A 1 287 ? -17.284 -11.002 16.604 1.00 88.69 287 GLU A C 1
ATOM 2380 O O . GLU A 1 287 ? -17.839 -11.871 15.935 1.00 88.69 287 GLU A O 1
ATOM 2385 N N . ILE A 1 288 ? -17.119 -9.756 16.136 1.00 91.56 288 ILE A N 1
ATOM 2386 C CA . ILE A 1 288 ? -17.612 -9.337 14.808 1.00 91.56 288 ILE A CA 1
ATOM 2387 C C . ILE A 1 288 ? -16.915 -10.126 13.693 1.00 91.56 288 ILE A C 1
ATOM 2389 O O . ILE A 1 288 ? -17.555 -10.560 12.734 1.00 91.56 288 ILE A O 1
ATOM 2393 N N . LEU A 1 289 ? -15.595 -10.291 13.790 1.00 91.75 289 LEU A N 1
ATOM 2394 C CA . LEU A 1 289 ? -14.824 -10.997 12.772 1.00 91.75 289 LEU A CA 1
ATOM 2395 C C . LEU A 1 289 ? -15.138 -12.498 12.769 1.00 91.75 289 LEU A C 1
ATOM 2397 O O . LEU A 1 289 ? -15.282 -13.089 11.706 1.00 91.75 289 LEU A O 1
ATOM 2401 N N . ASP A 1 290 ? -15.283 -13.127 13.929 1.00 93.06 290 ASP A N 1
ATOM 2402 C CA . ASP A 1 290 ? -15.661 -14.535 14.038 1.00 93.06 290 ASP A CA 1
ATOM 2403 C C . ASP A 1 290 ? -17.083 -14.746 13.497 1.00 93.06 290 ASP A C 1
ATOM 2405 O O . ASP A 1 290 ? -17.312 -15.711 12.762 1.00 93.06 290 ASP A O 1
ATOM 2409 N N . TYR A 1 291 ? -18.004 -13.804 13.748 1.00 96.25 291 TYR A N 1
ATOM 2410 C CA . TYR A 1 291 ? -19.351 -13.815 13.174 1.00 96.25 291 TYR A CA 1
ATOM 2411 C C . TYR A 1 291 ? -19.329 -13.774 11.640 1.00 96.25 291 TYR A C 1
ATOM 2413 O O . TYR A 1 291 ? -19.919 -14.635 10.991 1.00 96.25 291 TYR A O 1
ATOM 2421 N N . PHE A 1 292 ? -18.580 -12.842 11.040 1.00 97.12 292 PHE A N 1
ATOM 2422 C CA . PHE A 1 292 ? -18.385 -12.776 9.584 1.00 97.12 292 PHE A CA 1
ATOM 2423 C C . PHE A 1 292 ? -17.265 -13.697 9.078 1.00 97.12 292 PHE A C 1
ATOM 2425 O O . PHE A 1 292 ? -16.688 -13.468 8.016 1.00 97.12 292 PHE A O 1
ATOM 2432 N N . GLY A 1 293 ? -16.960 -14.780 9.800 1.00 95.75 293 GLY A N 1
ATOM 2433 C CA . GLY A 1 293 ? -15.753 -15.577 9.593 1.00 95.75 293 GLY A CA 1
ATOM 2434 C C . GLY A 1 293 ? -15.609 -16.220 8.209 1.00 95.75 293 GLY A C 1
ATOM 2435 O O . GLY A 1 293 ? -14.491 -16.598 7.835 1.00 95.75 293 GLY A O 1
ATOM 2436 N N . GLN A 1 294 ? -16.698 -16.332 7.438 1.00 95.75 294 GLN A N 1
ATOM 2437 C CA . GLN A 1 294 ? -16.664 -16.837 6.064 1.00 95.75 294 GLN A CA 1
ATOM 2438 C C . GLN A 1 294 ? -16.085 -15.842 5.059 1.00 95.75 294 GLN A C 1
ATOM 2440 O O . GLN A 1 294 ? -15.475 -16.298 4.083 1.00 95.75 294 GLN A O 1
ATOM 2445 N N . ALA A 1 295 ? -16.222 -14.543 5.325 1.00 98.25 295 ALA A N 1
ATOM 2446 C CA . ALA A 1 295 ? -15.673 -13.472 4.514 1.00 98.25 295 ALA A CA 1
ATOM 2447 C C . ALA A 1 295 ? -14.138 -13.514 4.493 1.00 98.25 295 ALA A C 1
ATOM 2449 O O . ALA A 1 295 ? -13.471 -14.045 5.394 1.00 98.25 295 ALA A O 1
ATOM 2450 N N . VAL A 1 296 ? -13.555 -12.900 3.465 1.00 98.62 296 VAL A N 1
ATOM 2451 C CA . VAL A 1 296 ? -12.149 -12.498 3.518 1.00 98.62 296 VAL A CA 1
ATOM 2452 C C . VAL A 1 296 ? -12.027 -11.321 4.480 1.00 98.62 296 VAL A C 1
ATOM 2454 O O . VAL A 1 296 ? -12.800 -10.376 4.393 1.00 98.62 296 VAL A O 1
ATOM 2457 N N . HIS A 1 297 ? -11.039 -11.337 5.370 1.00 98.00 297 HIS A N 1
ATOM 2458 C CA . HIS A 1 297 ? -10.702 -10.190 6.205 1.00 98.00 297 HIS A CA 1
ATOM 2459 C C . HIS A 1 297 ? -9.390 -9.575 5.740 1.00 98.00 297 HIS A C 1
ATOM 2461 O O . HIS A 1 297 ? -8.360 -10.254 5.692 1.00 98.00 297 HIS A O 1
ATOM 2467 N N . LEU A 1 298 ? -9.437 -8.282 5.439 1.00 98.12 298 LEU A N 1
ATOM 2468 C CA . LEU A 1 298 ? -8.279 -7.462 5.120 1.00 98.12 298 LEU A CA 1
ATOM 2469 C C . LEU A 1 298 ? -8.005 -6.512 6.287 1.00 98.12 298 LEU A C 1
ATOM 2471 O O . LEU A 1 298 ? -8.682 -5.498 6.442 1.00 98.12 298 LEU A O 1
ATOM 2475 N N . GLY A 1 299 ? -7.001 -6.837 7.093 1.00 95.81 299 GLY A N 1
ATOM 2476 C CA . GLY A 1 299 ? -6.460 -5.934 8.099 1.00 95.81 299 GLY A CA 1
ATOM 2477 C C . GLY A 1 299 ? -5.501 -4.938 7.458 1.00 95.81 299 GLY A C 1
ATOM 2478 O O . GLY A 1 299 ? -4.637 -5.316 6.663 1.00 95.81 299 GLY A O 1
ATOM 2479 N N . MET A 1 300 ? -5.635 -3.662 7.802 1.00 95.12 300 MET A N 1
ATOM 2480 C CA . MET A 1 300 ? -4.736 -2.599 7.371 1.00 95.12 300 MET A CA 1
ATOM 2481 C C . MET A 1 300 ? -4.148 -1.905 8.592 1.00 95.12 300 MET A C 1
ATOM 2483 O O . MET A 1 300 ? -4.868 -1.462 9.483 1.00 95.12 300 MET A O 1
ATOM 2487 N N . THR A 1 301 ? -2.828 -1.771 8.628 1.00 91.88 301 THR A N 1
ATOM 2488 C CA . THR A 1 301 ? -2.130 -1.121 9.741 1.00 91.88 301 THR A CA 1
ATOM 2489 C C . THR A 1 301 ? -0.964 -0.276 9.245 1.00 91.88 301 THR A C 1
ATOM 2491 O O . THR A 1 301 ? -0.438 -0.502 8.158 1.00 91.88 301 THR A O 1
ATOM 2494 N N . ALA A 1 302 ? -0.572 0.723 10.034 1.00 88.06 302 ALA A N 1
ATOM 2495 C CA . ALA A 1 302 ? 0.682 1.452 9.858 1.00 88.06 302 ALA A CA 1
ATOM 2496 C C . ALA A 1 302 ? 1.804 0.961 10.783 1.00 88.06 302 ALA A C 1
ATOM 2498 O O . ALA A 1 302 ? 2.939 1.423 10.647 1.00 88.06 302 ALA A O 1
ATOM 2499 N N . THR A 1 303 ? 1.503 0.073 11.737 1.00 79.62 303 THR A N 1
ATOM 2500 C CA . THR A 1 303 ? 2.467 -0.386 12.735 1.00 79.62 303 THR A CA 1
ATOM 2501 C C . THR A 1 303 ? 3.012 -1.770 12.362 1.00 79.62 303 THR A C 1
ATOM 2503 O O . THR A 1 303 ? 2.257 -2.715 12.111 1.00 79.62 303 THR A O 1
ATOM 2506 N N . PRO A 1 304 ? 4.346 -1.930 12.273 1.00 74.94 304 PRO A N 1
ATOM 2507 C CA . PRO A 1 304 ? 4.953 -3.251 12.167 1.00 74.94 304 PRO A CA 1
ATOM 2508 C C . PRO A 1 304 ? 4.712 -4.061 13.440 1.00 74.94 304 PRO A C 1
ATOM 2510 O O . PRO A 1 304 ? 4.302 -3.515 14.466 1.00 74.94 304 PRO A O 1
ATOM 2513 N N . LYS A 1 305 ? 4.970 -5.368 13.354 1.00 74.50 305 LYS A N 1
ATOM 2514 C CA . LYS A 1 305 ? 4.866 -6.285 14.487 1.00 74.50 305 LYS A CA 1
ATOM 2515 C C . LYS A 1 305 ? 5.732 -5.789 15.646 1.00 74.50 305 LYS A C 1
ATOM 2517 O O . LYS A 1 305 ? 6.933 -5.583 15.4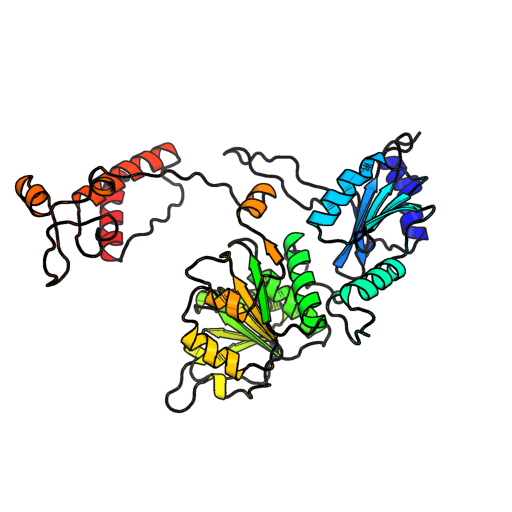88 1.00 74.50 305 LYS A O 1
ATOM 2522 N N . GLN A 1 306 ? 5.097 -5.600 16.785 1.00 71.62 306 GLN A N 1
ATOM 2523 C CA . GLN A 1 306 ? 5.630 -5.167 18.065 1.00 71.62 306 GLN A CA 1
ATOM 2524 C C . GLN A 1 306 ? 4.994 -6.034 19.160 1.00 71.62 306 GLN A C 1
ATOM 2526 O O . GLN A 1 306 ? 4.099 -6.838 18.898 1.00 71.62 306 GLN A O 1
ATOM 2531 N N . THR A 1 307 ? 5.488 -5.924 20.389 1.00 66.06 307 THR A N 1
ATOM 2532 C CA . THR A 1 307 ? 4.992 -6.722 21.519 1.00 66.06 307 THR A CA 1
ATOM 2533 C C . THR A 1 307 ? 3.535 -6.424 21.872 1.00 66.06 307 THR A C 1
ATOM 2535 O O . THR A 1 307 ? 2.832 -7.307 22.348 1.00 66.06 307 THR A O 1
ATOM 2538 N N . ASP A 1 308 ? 3.071 -5.206 21.608 1.00 67.12 308 ASP A N 1
ATOM 2539 C CA . ASP A 1 308 ? 1.724 -4.706 21.892 1.00 67.12 308 ASP A CA 1
ATOM 2540 C C . ASP A 1 308 ? 0.678 -5.063 20.817 1.00 67.12 308 ASP A C 1
ATOM 2542 O O . ASP A 1 308 ? -0.514 -4.913 21.061 1.00 67.12 308 ASP A O 1
ATOM 2546 N N . ASN A 1 309 ? 1.088 -5.567 19.645 1.00 67.31 309 ASN A N 1
ATOM 2547 C CA . ASN A 1 309 ? 0.182 -5.937 18.545 1.00 67.31 309 ASN A CA 1
ATOM 2548 C C . ASN A 1 309 ? 0.371 -7.387 18.050 1.00 67.31 309 ASN A C 1
ATOM 2550 O O . ASN A 1 309 ? 0.033 -7.716 16.907 1.00 67.31 309 ASN A O 1
ATOM 2554 N N . ILE A 1 310 ? 0.898 -8.267 18.912 1.00 69.88 310 ILE A N 1
ATOM 2555 C CA . ILE A 1 310 ? 1.126 -9.690 18.604 1.00 69.88 310 ILE A CA 1
ATOM 2556 C C . ILE A 1 310 ? -0.166 -10.367 18.131 1.00 69.88 310 ILE A C 1
ATOM 2558 O O . ILE A 1 310 ? -0.125 -11.116 17.154 1.00 69.88 310 ILE A O 1
ATOM 2562 N N . ASP A 1 311 ? -1.303 -10.060 18.757 1.00 77.31 311 ASP A N 1
ATOM 2563 C CA . ASP A 1 311 ? -2.597 -10.674 18.441 1.00 77.31 311 ASP A CA 1
ATOM 2564 C C . ASP A 1 311 ? -3.064 -10.371 17.009 1.00 77.31 311 ASP A C 1
ATOM 2566 O O . ASP A 1 311 ? -3.609 -11.241 16.329 1.00 77.31 311 ASP A O 1
ATOM 2570 N N . THR A 1 312 ? -2.775 -9.171 16.493 1.00 81.81 312 THR A N 1
ATOM 2571 C CA . THR A 1 312 ? -3.080 -8.799 15.103 1.00 81.81 312 THR A CA 1
ATOM 2572 C C . THR A 1 312 ? -2.341 -9.710 14.123 1.00 81.81 312 THR A C 1
ATOM 2574 O O . THR A 1 312 ? -2.942 -10.250 13.193 1.00 81.81 312 THR A O 1
ATOM 2577 N N . TYR A 1 313 ? -1.043 -9.928 14.344 1.00 85.12 313 TYR A N 1
ATOM 2578 C CA . TYR A 1 313 ? -0.236 -10.816 13.501 1.00 85.12 313 TYR A CA 1
ATOM 2579 C C . TYR A 1 313 ? -0.552 -12.295 13.752 1.00 85.12 313 TYR A C 1
ATOM 2581 O O . TYR A 1 313 ? -0.396 -13.104 12.843 1.00 85.12 313 TYR A O 1
ATOM 2589 N N . ALA A 1 314 ? -1.027 -12.664 14.944 1.00 86.94 314 ALA A N 1
ATOM 2590 C CA . ALA A 1 314 ? -1.523 -14.012 15.213 1.00 86.94 314 ALA A CA 1
ATOM 2591 C C . ALA A 1 314 ? -2.800 -14.316 14.411 1.00 86.94 314 ALA A C 1
ATOM 2593 O O . ALA A 1 314 ? -2.958 -15.426 13.908 1.00 86.94 314 ALA A O 1
ATOM 2594 N N . TYR A 1 315 ? -3.686 -13.329 14.247 1.00 89.75 315 TYR A N 1
ATOM 2595 C CA . TYR A 1 315 ? -4.938 -13.488 13.508 1.00 89.75 315 TYR A CA 1
ATOM 2596 C C . TYR A 1 315 ? -4.771 -13.410 11.988 1.00 89.75 315 TYR A C 1
ATOM 2598 O O . TYR A 1 315 ? -5.298 -14.250 11.257 1.00 89.75 315 TYR A O 1
ATOM 2606 N N . PHE A 1 316 ? -4.059 -12.392 11.493 1.00 92.19 316 PHE A N 1
ATOM 2607 C CA . PHE A 1 316 ? -3.909 -12.173 10.053 1.00 92.19 316 PHE A CA 1
ATOM 2608 C C . PHE A 1 316 ? -2.689 -12.863 9.432 1.00 92.19 316 PHE A C 1
ATOM 2610 O O . PHE A 1 316 ? -2.643 -13.013 8.210 1.00 92.19 316 PHE A O 1
ATOM 2617 N N . GLY A 1 317 ? -1.718 -13.280 10.246 1.00 92.00 317 GLY A N 1
ATOM 2618 C CA . GLY A 1 317 ? -0.413 -13.732 9.779 1.00 92.00 317 GLY A CA 1
ATOM 2619 C C . GLY A 1 317 ? 0.493 -12.578 9.341 1.00 92.00 317 GLY A C 1
ATOM 2620 O O . GLY A 1 317 ? 0.250 -11.405 9.637 1.00 92.00 317 GLY A O 1
ATOM 2621 N N . ASP A 1 318 ? 1.562 -12.925 8.625 1.00 92.69 318 ASP A N 1
ATOM 2622 C CA . ASP A 1 318 ? 2.489 -11.943 8.067 1.00 92.69 318 ASP A CA 1
ATOM 2623 C C . ASP A 1 318 ? 1.828 -11.090 6.978 1.00 92.69 318 ASP A C 1
ATOM 2625 O O . ASP A 1 318 ? 0.942 -11.535 6.238 1.00 92.69 318 ASP A O 1
ATOM 2629 N N . SER A 1 319 ? 2.288 -9.845 6.849 1.00 95.19 319 SER A N 1
ATOM 2630 C CA . SER A 1 319 ? 1.768 -8.937 5.835 1.00 95.19 319 SER A CA 1
ATOM 2631 C C . SER A 1 319 ? 2.095 -9.418 4.422 1.00 95.19 319 SER A C 1
ATOM 2633 O O . SER A 1 319 ? 3.219 -9.811 4.109 1.00 95.19 319 SER A O 1
ATOM 2635 N N . VAL A 1 320 ? 1.113 -9.333 3.520 1.00 97.31 320 VAL A N 1
ATOM 2636 C CA . VAL A 1 320 ? 1.327 -9.651 2.095 1.00 97.31 320 VAL A CA 1
ATOM 2637 C C . VAL A 1 320 ? 2.167 -8.587 1.391 1.00 97.31 320 VAL A C 1
ATOM 2639 O O . VAL A 1 320 ? 2.750 -8.848 0.338 1.00 97.31 320 VAL A O 1
ATOM 2642 N N . TYR A 1 321 ? 2.227 -7.389 1.975 1.00 97.62 321 TYR A N 1
ATOM 2643 C CA . TYR A 1 321 ? 3.098 -6.303 1.561 1.00 97.62 321 TYR A CA 1
ATOM 2644 C C . TYR A 1 321 ? 3.326 -5.318 2.713 1.00 97.62 321 TYR A C 1
ATOM 2646 O O . TYR A 1 321 ? 2.414 -5.050 3.504 1.00 97.62 321 TYR A O 1
ATOM 2654 N N . THR A 1 322 ? 4.538 -4.762 2.771 1.00 97.06 322 THR A N 1
ATOM 2655 C CA . THR A 1 322 ? 4.925 -3.729 3.735 1.00 97.06 322 THR A CA 1
ATOM 2656 C C . THR A 1 322 ? 5.532 -2.530 3.018 1.00 97.06 322 THR A C 1
ATOM 2658 O O . THR A 1 322 ? 6.553 -2.658 2.340 1.00 97.06 322 THR A O 1
ATOM 2661 N N . TYR A 1 323 ? 4.952 -1.350 3.230 1.00 97.62 323 TYR A N 1
ATOM 2662 C CA . TYR A 1 323 ? 5.518 -0.073 2.806 1.00 97.62 323 TYR A CA 1
ATOM 2663 C C . TYR A 1 323 ? 5.801 0.808 4.025 1.00 97.62 323 TYR A C 1
ATOM 2665 O O . TYR A 1 323 ? 4.907 1.447 4.586 1.00 97.62 323 TYR A O 1
ATOM 2673 N N . SER A 1 324 ? 7.057 0.786 4.474 1.00 96.00 324 SER A N 1
ATOM 2674 C CA . SER A 1 324 ? 7.481 1.425 5.720 1.00 96.00 324 SER A CA 1
ATOM 2675 C C . SER A 1 324 ? 7.642 2.939 5.583 1.00 96.00 324 SER A C 1
ATOM 2677 O O . SER A 1 324 ? 7.810 3.481 4.490 1.00 96.00 324 SER A O 1
ATOM 2679 N N . MET A 1 325 ? 7.660 3.631 6.725 1.00 94.62 325 MET A N 1
ATOM 2680 C CA . MET A 1 325 ? 7.937 5.068 6.771 1.00 94.62 325 MET A CA 1
ATOM 2681 C C . MET A 1 325 ? 9.326 5.386 6.203 1.00 94.62 325 MET A C 1
ATOM 2683 O O . MET A 1 325 ? 9.461 6.321 5.422 1.00 94.62 325 MET A O 1
ATOM 2687 N N . GLY A 1 326 ? 10.337 4.575 6.541 1.00 95.25 326 GLY A N 1
ATOM 2688 C CA . GLY A 1 326 ? 11.696 4.728 6.015 1.00 95.25 326 GLY A CA 1
ATOM 2689 C C . GLY A 1 326 ? 11.729 4.670 4.489 1.00 95.25 326 GLY A C 1
ATOM 2690 O O . GLY A 1 326 ? 12.252 5.583 3.857 1.00 95.25 326 GLY A O 1
ATOM 2691 N N . LYS A 1 327 ? 11.057 3.675 3.896 1.00 96.06 327 LYS A N 1
ATOM 2692 C CA . LYS A 1 327 ? 10.938 3.564 2.438 1.00 96.06 327 LYS A CA 1
ATOM 2693 C C . LYS A 1 327 ? 10.164 4.737 1.828 1.00 96.06 327 LYS A C 1
ATOM 2695 O O . LYS A 1 327 ? 10.586 5.290 0.820 1.00 96.06 327 LYS A O 1
ATOM 2700 N N . GLY A 1 328 ? 9.085 5.184 2.474 1.00 97.00 328 GLY A N 1
ATOM 2701 C CA . GLY A 1 328 ? 8.350 6.387 2.071 1.00 97.00 328 GLY A CA 1
ATOM 2702 C C . GLY A 1 328 ? 9.208 7.655 2.045 1.00 97.00 328 GLY A C 1
ATOM 2703 O O . GLY A 1 328 ? 9.044 8.482 1.146 1.00 97.00 328 GLY A O 1
ATOM 2704 N N . ILE A 1 329 ? 10.136 7.799 2.995 1.00 96.25 329 ILE A N 1
ATOM 2705 C CA . ILE A 1 329 ? 11.094 8.912 3.050 1.00 96.25 329 ILE A CA 1
ATOM 2706 C C . ILE A 1 329 ? 12.146 8.778 1.942 1.00 96.25 329 ILE A C 1
ATOM 2708 O O . ILE A 1 329 ? 12.421 9.752 1.242 1.00 96.25 329 ILE A O 1
ATOM 2712 N N . GLU A 1 330 ? 12.720 7.586 1.756 1.00 96.19 330 GLU A N 1
ATOM 2713 C CA . GLU A 1 330 ? 13.714 7.312 0.705 1.00 96.19 330 GLU A CA 1
ATOM 2714 C C . GLU A 1 330 ? 13.158 7.543 -0.703 1.00 96.19 330 GLU A C 1
ATOM 2716 O O . GLU A 1 330 ? 13.810 8.159 -1.546 1.00 96.19 330 GLU A O 1
ATOM 2721 N N . ASP A 1 331 ? 11.916 7.129 -0.939 1.00 96.88 331 ASP A N 1
ATOM 2722 C CA . ASP A 1 331 ? 11.232 7.341 -2.212 1.00 96.88 331 ASP A CA 1
ATOM 2723 C C . ASP A 1 331 ? 10.781 8.799 -2.409 1.00 96.88 331 ASP A C 1
ATOM 2725 O O . ASP A 1 331 ? 10.392 9.187 -3.515 1.00 96.88 331 ASP A O 1
ATOM 2729 N N . GLY A 1 332 ? 10.823 9.619 -1.353 1.00 95.69 332 GLY A N 1
ATOM 2730 C CA . GLY A 1 332 ? 10.437 11.028 -1.379 1.00 95.69 332 GLY A CA 1
ATOM 2731 C C . GLY A 1 332 ? 8.933 11.288 -1.281 1.00 95.69 332 GLY A C 1
ATOM 2732 O O . GLY A 1 332 ? 8.495 12.403 -1.580 1.00 95.69 332 GLY A O 1
ATOM 2733 N N . PHE A 1 333 ? 8.138 10.292 -0.888 1.00 95.75 333 PHE A N 1
ATOM 2734 C CA . PHE A 1 333 ? 6.689 10.424 -0.701 1.00 95.75 333 PHE A CA 1
ATOM 2735 C C . PHE A 1 333 ? 6.287 10.844 0.715 1.00 95.75 333 PHE A C 1
ATOM 2737 O O . PHE A 1 333 ? 5.174 11.337 0.893 1.00 95.75 333 PHE A O 1
ATOM 2744 N N . LEU A 1 334 ? 7.171 10.659 1.696 1.00 95.31 334 LEU A N 1
ATOM 2745 C CA . LEU A 1 334 ? 7.021 11.137 3.068 1.00 95.31 334 LEU A CA 1
ATOM 2746 C C . LEU A 1 334 ? 8.145 12.115 3.413 1.00 95.31 334 LEU A C 1
ATOM 2748 O O . LEU A 1 334 ? 9.261 12.007 2.901 1.00 95.31 334 LEU A O 1
ATOM 2752 N N . SER A 1 335 ? 7.845 13.063 4.296 1.00 92.00 335 SER A N 1
ATOM 2753 C CA . SER A 1 335 ? 8.837 14.017 4.785 1.00 92.00 335 SER A CA 1
ATOM 2754 C C . SER A 1 335 ? 9.820 13.337 5.744 1.00 92.00 335 SER A C 1
ATOM 2756 O O . SER A 1 335 ? 9.385 12.567 6.606 1.00 92.00 335 SER A O 1
ATOM 2758 N N . PRO A 1 336 ? 11.131 13.619 5.642 1.00 92.00 336 PRO A N 1
ATOM 2759 C CA . PRO A 1 336 ? 12.075 13.241 6.684 1.00 92.00 336 PRO A CA 1
ATOM 2760 C C . PRO A 1 336 ? 11.763 14.003 7.979 1.00 92.00 336 PRO A C 1
ATOM 2762 O O . PRO A 1 336 ? 11.115 15.049 7.960 1.00 92.00 336 PRO A O 1
ATOM 2765 N N . PHE A 1 337 ? 12.250 13.492 9.105 1.00 89.88 337 PHE A N 1
ATOM 2766 C CA . PHE A 1 337 ? 12.111 14.136 10.409 1.00 89.88 337 PHE A CA 1
ATOM 2767 C C . PHE A 1 337 ? 13.433 14.093 11.172 1.00 89.88 337 PHE A C 1
ATOM 2769 O O . PHE A 1 337 ? 14.293 13.245 10.921 1.00 89.88 337 PHE A O 1
ATOM 2776 N N . GLN A 1 338 ? 13.572 15.011 12.122 1.00 87.56 338 GLN A N 1
ATOM 2777 C CA . GLN A 1 338 ? 14.663 15.040 13.085 1.00 87.56 338 GLN A CA 1
ATOM 2778 C C . GLN A 1 338 ? 14.084 14.800 14.477 1.00 87.56 338 GLN A C 1
ATOM 2780 O O . GLN A 1 338 ? 13.019 15.320 14.807 1.00 87.56 338 GLN A O 1
ATOM 2785 N N . ILE A 1 339 ? 14.770 13.989 15.281 1.00 90.12 339 ILE A N 1
ATOM 2786 C CA . ILE A 1 339 ? 14.375 13.735 16.667 1.00 90.12 339 ILE A CA 1
ATOM 2787 C C . ILE A 1 339 ? 15.294 14.540 17.578 1.00 90.12 339 ILE A C 1
ATOM 2789 O O . ILE A 1 339 ? 16.483 14.243 17.680 1.00 90.12 339 ILE A O 1
ATOM 2793 N N . PHE A 1 340 ? 14.718 15.499 18.296 1.00 88.38 340 PHE A N 1
ATOM 2794 C CA . PHE A 1 340 ? 15.373 16.183 19.405 1.00 88.38 340 PHE A CA 1
ATOM 2795 C C . PHE A 1 340 ? 14.886 15.552 20.709 1.00 88.38 340 PHE A C 1
ATOM 2797 O O . PHE A 1 340 ? 13.733 15.725 21.095 1.00 88.38 340 PHE A O 1
ATOM 2804 N N . ARG A 1 341 ? 15.744 14.762 21.365 1.00 90.62 341 ARG A N 1
ATOM 2805 C CA . ARG A 1 341 ? 15.431 14.176 22.676 1.00 90.62 341 ARG A CA 1
ATOM 2806 C C . ARG A 1 341 ? 15.874 15.136 23.769 1.00 90.62 341 ARG A C 1
ATOM 2808 O O . ARG A 1 341 ? 17.059 15.445 23.862 1.00 90.62 341 ARG A O 1
ATOM 2815 N N . ILE A 1 342 ? 14.926 15.583 24.583 1.00 88.38 342 ILE A N 1
ATOM 2816 C CA . ILE A 1 342 ? 15.149 16.548 25.658 1.00 88.38 342 ILE A CA 1
ATOM 2817 C C . ILE A 1 342 ? 14.700 15.896 26.958 1.00 88.38 342 ILE A C 1
ATOM 2819 O O . ILE A 1 342 ? 13.631 15.297 27.013 1.00 88.38 342 ILE A O 1
ATOM 2823 N N . PHE A 1 343 ? 15.534 16.015 27.983 1.00 89.12 343 PHE A N 1
ATOM 2824 C CA . PHE A 1 343 ? 15.259 15.517 29.322 1.00 89.12 343 PHE A CA 1
ATOM 2825 C C . PHE A 1 343 ? 15.670 16.596 30.318 1.00 89.12 343 PHE A C 1
ATOM 2827 O O . PHE A 1 343 ? 16.768 17.150 30.199 1.00 89.12 343 PHE A O 1
ATOM 2834 N N . THR A 1 344 ? 14.817 16.877 31.295 1.00 91.19 344 THR A N 1
ATOM 2835 C CA . THR A 1 344 ? 15.214 17.600 32.507 1.00 91.19 344 THR A CA 1
ATOM 2836 C C 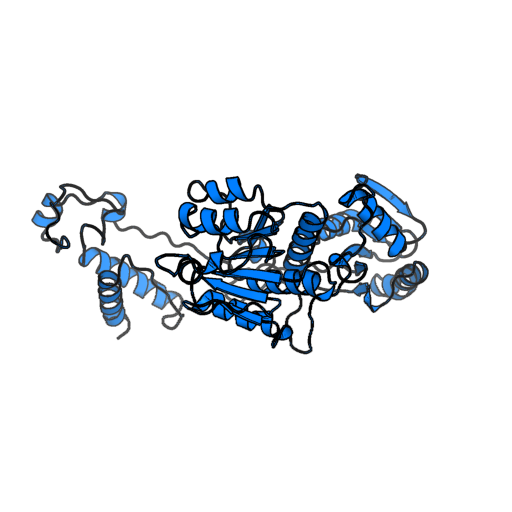. THR A 1 344 ? 16.079 16.695 33.397 1.00 91.19 344 THR A C 1
ATOM 2838 O O . THR A 1 344 ? 16.239 15.504 33.122 1.00 91.19 344 THR A O 1
ATOM 2841 N N . ASN A 1 345 ? 16.682 17.247 34.451 1.00 90.50 345 ASN A N 1
ATOM 2842 C CA . ASN A 1 345 ? 17.412 16.448 35.441 1.00 90.50 345 ASN A CA 1
ATOM 2843 C C . ASN A 1 345 ? 16.487 15.410 36.099 1.00 90.50 345 ASN A C 1
ATOM 2845 O O . ASN A 1 345 ? 16.797 14.222 36.090 1.00 90.50 345 ASN A O 1
ATOM 2849 N N . ILE A 1 346 ? 15.300 15.836 36.541 1.00 90.88 346 ILE A N 1
ATOM 2850 C CA . ILE A 1 346 ? 14.326 14.957 37.202 1.00 90.88 346 ILE A CA 1
ATOM 2851 C C . ILE A 1 346 ? 13.714 13.909 36.261 1.00 90.88 346 ILE A C 1
ATOM 2853 O O . ILE A 1 346 ? 13.299 12.854 36.721 1.00 90.88 346 ILE A O 1
ATOM 2857 N N . ASP A 1 347 ? 13.712 14.136 34.940 1.00 91.44 347 ASP A N 1
ATOM 2858 C CA . ASP A 1 347 ? 13.305 13.101 33.971 1.00 91.44 347 ASP A CA 1
ATOM 2859 C C . ASP A 1 347 ? 14.279 11.922 33.930 1.00 91.44 347 ASP A C 1
ATOM 2861 O O . ASP A 1 347 ? 13.882 10.807 33.597 1.00 91.44 347 ASP A O 1
ATOM 2865 N N . LYS A 1 348 ? 15.562 12.176 34.212 1.00 91.19 348 LYS A N 1
ATOM 2866 C CA . LYS A 1 348 ? 16.612 11.150 34.203 1.00 91.19 348 LYS A CA 1
ATOM 2867 C C . LYS A 1 348 ? 16.788 10.498 35.565 1.00 91.19 348 LYS A C 1
ATOM 2869 O O . LYS A 1 348 ? 17.030 9.299 35.630 1.00 91.19 348 LYS A O 1
ATOM 2874 N N . GLU A 1 349 ? 16.735 11.304 36.617 1.00 92.50 349 GLU A N 1
ATOM 2875 C CA . GLU A 1 349 ? 17.090 10.900 37.981 1.00 92.50 349 GLU A CA 1
ATOM 2876 C C . GLU A 1 349 ? 15.865 10.472 38.800 1.00 92.50 349 GLU A C 1
ATOM 2878 O O . GLU A 1 349 ? 16.008 9.770 39.797 1.00 92.50 349 GLU A O 1
ATOM 2883 N N . GLY A 1 350 ? 14.661 10.840 38.354 1.00 91.69 350 GLY A N 1
ATOM 2884 C CA . GLY A 1 350 ? 13.445 10.745 39.149 1.00 91.69 350 GLY A CA 1
ATOM 2885 C C . GLY A 1 350 ? 13.328 11.891 40.154 1.00 91.69 350 GLY A C 1
ATOM 2886 O O . GLY A 1 350 ? 14.165 12.792 40.224 1.00 91.69 350 GLY A O 1
ATOM 2887 N N . LEU A 1 351 ? 12.239 11.877 40.915 1.00 93.19 351 LEU A N 1
ATOM 2888 C CA . LEU A 1 351 ? 11.902 12.893 41.900 1.00 93.19 351 LEU A CA 1
ATOM 2889 C C . LEU A 1 351 ? 11.640 12.229 43.251 1.00 93.19 351 LEU A C 1
ATOM 2891 O O . LEU A 1 351 ? 10.646 11.521 43.407 1.00 93.19 351 LEU A O 1
ATOM 2895 N N . HIS A 1 352 ? 12.486 12.519 44.238 1.00 93.56 352 HIS A N 1
ATOM 2896 C CA . HIS A 1 352 ? 12.187 12.237 45.639 1.00 93.56 352 HIS A CA 1
ATOM 2897 C C . HIS A 1 352 ? 11.278 13.334 46.201 1.00 93.56 352 HIS A C 1
ATOM 2899 O O . HIS A 1 352 ? 11.674 14.501 46.278 1.00 93.56 352 HIS A O 1
ATOM 2905 N N . LEU A 1 353 ? 10.054 12.971 46.595 1.00 90.00 353 LEU A N 1
ATOM 2906 C CA . LEU A 1 353 ? 9.015 13.942 46.955 1.00 90.00 353 LEU A CA 1
ATOM 2907 C C . LEU A 1 353 ? 9.432 14.812 48.143 1.00 90.00 353 LEU A C 1
ATOM 2909 O O . LEU A 1 353 ? 9.315 16.036 48.091 1.00 90.00 353 LEU A O 1
ATOM 2913 N N . GLN A 1 354 ? 9.954 14.184 49.199 1.00 88.75 354 GLN A N 1
ATOM 2914 C CA . GLN A 1 354 ? 10.373 14.899 50.402 1.00 88.75 354 GLN A CA 1
ATOM 2915 C C . GLN A 1 354 ? 11.461 15.921 50.080 1.00 88.75 354 GLN A C 1
ATOM 2917 O O . GLN A 1 354 ? 11.327 17.085 50.441 1.00 88.75 354 GLN A O 1
ATOM 2922 N N . GLU A 1 355 ? 12.508 15.532 49.357 1.00 89.75 355 GLU A N 1
ATOM 2923 C CA . GLU A 1 355 ? 13.600 16.442 48.996 1.00 89.75 355 GLU A CA 1
ATOM 2924 C C . GLU A 1 355 ? 13.108 17.624 48.156 1.00 89.75 355 GLU A C 1
ATOM 2926 O O . GLU A 1 355 ? 13.474 18.769 48.426 1.00 89.75 355 GLU A O 1
ATOM 2931 N N . ALA A 1 356 ? 12.222 17.370 47.190 1.00 88.50 356 ALA A N 1
ATOM 2932 C CA . ALA A 1 356 ? 11.646 18.412 46.351 1.00 88.50 356 ALA A CA 1
ATOM 2933 C C . ALA A 1 356 ? 10.815 19.421 47.166 1.00 88.50 356 ALA A C 1
ATOM 2935 O O . ALA A 1 356 ? 10.943 20.631 46.970 1.00 88.50 356 ALA A O 1
ATOM 2936 N N . LEU A 1 357 ? 10.015 18.945 48.127 1.00 87.19 357 LEU A N 1
ATOM 2937 C CA . LEU A 1 357 ? 9.253 19.808 49.036 1.00 87.19 357 LEU A CA 1
ATOM 2938 C C . LEU A 1 357 ? 10.170 20.634 49.950 1.00 87.19 357 LEU A C 1
ATOM 2940 O O . LEU A 1 357 ? 9.937 21.831 50.117 1.00 87.19 357 LEU A O 1
ATOM 2944 N N . HIS A 1 358 ? 11.248 20.042 50.481 1.00 89.31 358 HIS A N 1
ATOM 2945 C CA . HIS A 1 358 ? 12.252 20.769 51.274 1.00 89.31 358 HIS A CA 1
ATOM 2946 C C . HIS A 1 358 ? 12.950 21.870 50.460 1.00 89.31 358 HIS A C 1
ATOM 2948 O O . HIS A 1 358 ? 13.298 22.916 51.004 1.00 89.31 358 HIS A O 1
ATOM 2954 N N . GLN A 1 359 ? 13.125 21.659 49.153 1.00 87.38 359 GLN A N 1
ATOM 2955 C CA . GLN A 1 359 ? 13.673 22.651 48.223 1.00 87.38 359 GLN A CA 1
ATOM 2956 C C . GLN A 1 359 ? 12.637 23.695 47.761 1.00 87.38 359 GLN A C 1
ATOM 2958 O O . GLN A 1 359 ? 12.981 24.610 47.013 1.00 87.38 359 GLN A O 1
ATOM 2963 N N . GLY A 1 360 ? 11.383 23.597 48.216 1.00 86.56 360 GLY A N 1
ATOM 2964 C CA . GLY A 1 360 ? 10.314 24.548 47.907 1.00 86.56 360 GLY A CA 1
ATOM 2965 C C . GLY A 1 360 ? 9.645 24.334 46.547 1.00 86.56 360 GLY A C 1
ATOM 2966 O O . GLY A 1 360 ? 9.037 25.269 46.020 1.00 86.56 360 GLY A O 1
ATOM 2967 N N . ALA A 1 361 ? 9.751 23.134 45.966 1.00 86.25 361 ALA A N 1
ATOM 2968 C CA . ALA A 1 361 ? 9.113 22.814 44.695 1.00 86.25 361 ALA A CA 1
ATOM 2969 C C . ALA A 1 361 ? 7.584 22.906 44.796 1.00 86.25 361 ALA A C 1
ATOM 2971 O O . ALA A 1 361 ? 6.969 22.431 45.754 1.00 86.25 361 ALA A O 1
ATOM 2972 N N . LYS A 1 362 ? 6.950 23.485 43.770 1.00 85.12 362 LYS A N 1
ATOM 2973 C CA . LYS A 1 362 ? 5.491 23.437 43.632 1.00 85.12 362 LYS A CA 1
ATOM 2974 C C . LYS A 1 362 ? 5.105 22.088 43.047 1.00 85.12 362 LYS A C 1
ATOM 2976 O O . LYS A 1 362 ? 5.514 21.767 41.935 1.00 85.12 362 LYS A O 1
ATOM 2981 N N . ILE A 1 363 ? 4.317 21.326 43.793 1.00 86.44 363 ILE A N 1
ATOM 2982 C CA . ILE A 1 363 ? 3.888 19.974 43.437 1.00 86.44 363 ILE A CA 1
ATOM 2983 C C . ILE A 1 363 ? 2.395 19.853 43.728 1.00 86.44 363 ILE A C 1
ATOM 2985 O O . ILE A 1 363 ? 1.912 20.380 44.731 1.00 86.44 363 ILE A O 1
ATOM 2989 N N . TYR A 1 364 ? 1.671 19.167 42.851 1.00 85.25 364 TYR A N 1
ATOM 2990 C CA . TYR A 1 364 ? 0.273 18.810 43.056 1.00 85.25 364 TYR A CA 1
ATOM 2991 C C . TYR A 1 364 ? 0.082 17.316 42.794 1.00 85.25 364 TYR A C 1
ATOM 2993 O O . TYR A 1 364 ? 0.603 16.800 41.813 1.00 85.25 364 TYR A O 1
ATOM 3001 N N . ILE A 1 365 ? -0.653 16.627 43.661 1.00 83.00 365 ILE A N 1
ATOM 3002 C CA . ILE A 1 365 ? -1.044 15.227 43.470 1.00 83.00 365 ILE A CA 1
ATOM 3003 C C . ILE A 1 365 ? -2.546 15.246 43.156 1.00 83.00 365 ILE A C 1
ATOM 3005 O O . ILE A 1 365 ? -3.310 15.752 43.982 1.00 83.00 365 ILE A O 1
ATOM 3009 N N . PRO A 1 366 ? -2.981 14.800 41.963 1.00 79.12 366 PRO A N 1
ATOM 3010 C CA . PRO A 1 366 ? -4.395 14.790 41.606 1.00 79.12 366 PRO A CA 1
ATOM 3011 C C . PRO A 1 366 ? -5.232 13.881 42.520 1.00 79.12 366 PRO A C 1
ATOM 3013 O O . PRO A 1 366 ? -4.879 12.732 42.762 1.00 79.12 366 PRO A O 1
ATOM 3016 N N . GLY A 1 367 ? -6.381 14.376 42.988 1.00 75.94 367 GLY A N 1
ATOM 3017 C 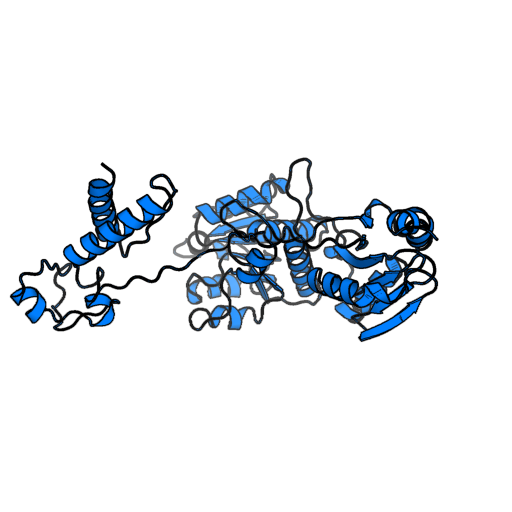CA . GLY A 1 367 ? -7.319 13.606 43.821 1.00 75.94 367 GLY A CA 1
ATOM 3018 C C . GLY A 1 367 ? -6.783 13.207 45.208 1.00 75.94 367 GLY A C 1
ATOM 3019 O O . GLY A 1 367 ? -5.840 13.806 45.713 1.00 75.94 367 GLY A O 1
ATOM 3020 N N . ASP A 1 368 ? -7.399 12.185 45.813 1.00 68.38 368 ASP A N 1
ATOM 3021 C CA . ASP A 1 368 ? -6.993 11.586 47.100 1.00 68.38 368 ASP A CA 1
ATOM 3022 C C . ASP A 1 368 ? -6.000 10.418 46.896 1.00 68.38 368 ASP A C 1
ATOM 3024 O O . ASP A 1 368 ? -6.112 9.372 47.534 1.00 68.38 368 ASP A O 1
ATOM 3028 N N . MET A 1 369 ? -5.071 10.532 45.939 1.00 74.19 369 MET A N 1
ATOM 3029 C CA . MET A 1 369 ? -4.040 9.507 45.740 1.00 74.19 369 MET A CA 1
ATOM 3030 C C . MET A 1 369 ? -3.000 9.562 46.867 1.00 74.19 369 MET A C 1
ATOM 3032 O O . MET A 1 369 ? -2.553 10.643 47.257 1.00 74.19 369 MET A O 1
ATOM 3036 N N . ASP A 1 370 ? -2.585 8.393 47.364 1.00 78.88 370 ASP A N 1
ATOM 3037 C CA . ASP A 1 370 ? -1.503 8.305 48.344 1.00 78.88 370 ASP A CA 1
ATOM 3038 C C . ASP A 1 370 ? -0.190 8.786 47.721 1.00 78.88 370 ASP A C 1
ATOM 3040 O O . ASP A 1 370 ? 0.232 8.329 46.656 1.00 78.88 370 ASP A O 1
ATOM 3044 N N . ALA A 1 371 ? 0.474 9.711 48.407 1.00 80.06 371 ALA A N 1
ATOM 3045 C CA . ALA A 1 371 ? 1.742 10.245 47.953 1.00 80.06 371 ALA A CA 1
ATOM 3046 C C . ALA A 1 371 ? 2.850 9.186 48.077 1.00 80.06 371 ALA A C 1
ATOM 3048 O O . ALA A 1 371 ? 3.231 8.800 49.181 1.00 80.06 371 ALA A O 1
ATOM 3049 N N . GLY A 1 372 ? 3.400 8.751 46.944 1.00 84.56 372 GLY A N 1
ATOM 3050 C CA . GLY A 1 372 ? 4.644 7.990 46.896 1.00 84.56 372 GLY A CA 1
ATOM 3051 C C . GLY A 1 372 ? 5.869 8.837 47.264 1.00 84.56 372 GLY A C 1
ATOM 3052 O O . GLY A 1 372 ? 5.876 10.060 47.113 1.00 84.56 372 GLY A O 1
ATOM 3053 N N . ASP A 1 373 ? 6.936 8.174 47.715 1.00 89.62 373 ASP A N 1
ATOM 3054 C CA . ASP A 1 373 ? 8.204 8.829 48.074 1.00 89.62 373 ASP A CA 1
ATOM 3055 C C . ASP A 1 373 ? 9.099 9.130 46.862 1.00 89.62 373 ASP A C 1
ATOM 3057 O O . ASP A 1 373 ? 9.939 10.033 46.916 1.00 89.62 373 ASP A O 1
ATOM 3061 N N . PHE A 1 374 ? 8.934 8.377 45.771 1.00 92.94 374 PHE A N 1
ATOM 3062 C CA . PHE A 1 374 ? 9.742 8.484 44.561 1.00 92.94 374 PHE A CA 1
ATOM 3063 C C . PHE A 1 374 ? 8.879 8.360 43.309 1.00 92.94 374 PHE A C 1
ATOM 3065 O O . PHE A 1 374 ? 8.090 7.424 43.185 1.00 92.94 374 PHE A O 1
ATOM 3072 N N . TYR A 1 375 ? 9.080 9.281 42.373 1.00 92.25 375 TYR A N 1
ATOM 3073 C CA . TYR A 1 375 ? 8.373 9.326 41.099 1.00 92.25 375 TYR A CA 1
ATOM 3074 C C . TYR A 1 375 ? 9.353 9.361 39.934 1.00 92.25 375 TYR A C 1
ATOM 3076 O O . TYR A 1 375 ? 10.428 9.954 40.011 1.00 92.25 375 TYR A O 1
ATOM 3084 N N . THR A 1 376 ? 8.954 8.761 38.824 1.00 93.00 376 THR A N 1
ATOM 3085 C CA . THR A 1 376 ? 9.713 8.725 37.574 1.00 93.00 376 THR A CA 1
ATOM 3086 C C . THR A 1 376 ? 8.957 9.441 36.459 1.00 93.00 376 THR A C 1
ATOM 3088 O O . THR A 1 376 ? 7.814 9.869 36.633 1.00 93.00 376 THR A O 1
ATOM 3091 N N . LEU A 1 377 ? 9.577 9.527 35.278 1.00 89.25 377 LEU A N 1
ATOM 3092 C CA . LEU A 1 377 ? 8.975 10.115 34.080 1.00 89.25 377 LEU A CA 1
ATOM 3093 C C . LEU A 1 377 ? 7.584 9.545 33.749 1.00 89.25 377 LEU A C 1
ATOM 3095 O O . LEU A 1 377 ? 6.749 10.263 33.207 1.00 89.25 377 LEU A O 1
ATOM 3099 N N . GLU A 1 378 ? 7.332 8.273 34.064 1.00 90.00 378 GLU A N 1
ATOM 3100 C CA . GLU A 1 378 ? 6.048 7.610 33.809 1.00 90.00 378 GLU A CA 1
ATOM 3101 C C . GLU A 1 378 ? 4.926 8.129 34.716 1.00 90.00 378 GLU A C 1
ATOM 3103 O O . GLU A 1 378 ? 3.765 8.107 34.312 1.00 90.00 378 GLU A O 1
ATOM 3108 N N . ASN A 1 379 ? 5.269 8.641 35.901 1.00 90.56 379 ASN A N 1
ATOM 3109 C CA . ASN A 1 379 ? 4.315 9.160 36.879 1.00 90.56 379 ASN A CA 1
ATOM 3110 C C . ASN A 1 379 ? 4.012 10.654 36.665 1.00 90.56 379 ASN A C 1
ATOM 3112 O O . ASN A 1 379 ? 2.950 11.140 37.062 1.00 90.56 379 ASN A O 1
ATOM 3116 N N . PHE A 1 380 ? 4.939 11.397 36.052 1.00 90.69 380 PHE A N 1
ATOM 3117 C CA . PHE A 1 380 ? 4.809 12.842 35.865 1.00 90.69 380 PHE A CA 1
ATOM 3118 C C . PHE A 1 380 ? 3.594 13.198 35.004 1.00 90.69 380 PHE A C 1
ATOM 3120 O O . PHE A 1 380 ? 3.340 12.615 33.948 1.00 90.69 380 PHE A O 1
ATOM 3127 N N . GLU A 1 381 ? 2.842 14.186 35.476 1.00 89.81 381 GLU A N 1
ATOM 3128 C CA . GLU A 1 381 ? 1.611 14.723 34.909 1.00 89.81 381 GLU A CA 1
ATOM 3129 C C . GLU A 1 381 ? 0.478 13.683 34.802 1.00 89.81 381 GLU A C 1
ATOM 3131 O O . GLU A 1 381 ? -0.516 13.931 34.128 1.00 89.81 381 GLU A O 1
ATOM 3136 N N . ARG A 1 382 ? 0.624 12.535 35.487 1.00 87.69 382 ARG A N 1
ATOM 3137 C CA . ARG A 1 382 ? -0.407 11.499 35.689 1.00 87.69 382 ARG A CA 1
ATOM 3138 C C . ARG A 1 382 ? -0.769 11.349 37.161 1.00 87.69 382 ARG A C 1
ATOM 3140 O O . ARG A 1 382 ? -1.929 11.462 37.533 1.00 87.69 382 ARG A O 1
ATOM 3147 N N . GLU A 1 383 ? 0.243 11.089 37.980 1.00 89.88 383 GLU A N 1
ATOM 3148 C CA . GLU A 1 383 ? 0.128 10.856 39.425 1.00 89.88 383 GLU A CA 1
ATOM 3149 C C . GLU A 1 383 ? 0.645 12.052 40.226 1.00 89.88 383 GLU A C 1
ATOM 3151 O O . GLU A 1 383 ? 0.191 12.317 41.333 1.00 89.88 383 GLU A O 1
ATOM 3156 N N . ILE A 1 384 ? 1.581 12.804 39.648 1.00 89.44 384 ILE A N 1
ATOM 3157 C CA . ILE A 1 384 ? 2.180 13.986 40.256 1.00 89.44 384 ILE A CA 1
ATOM 3158 C C . ILE A 1 384 ? 2.370 15.057 39.188 1.00 89.44 384 ILE A C 1
ATOM 3160 O O . ILE A 1 384 ? 2.972 14.810 38.150 1.00 89.44 384 ILE A O 1
ATOM 3164 N N . VAL A 1 385 ? 1.847 16.252 39.432 1.00 90.25 385 VAL A N 1
ATOM 3165 C CA . VAL A 1 385 ? 1.947 17.403 38.535 1.00 90.25 385 VAL A CA 1
ATOM 3166 C C . VAL A 1 385 ? 3.074 18.308 39.007 1.00 90.25 385 VAL A C 1
ATOM 3168 O O . VAL A 1 385 ? 3.091 18.761 40.157 1.00 90.25 385 VAL A O 1
ATOM 3171 N N . LEU A 1 386 ? 3.989 18.613 38.085 1.00 91.06 386 LEU A N 1
ATOM 3172 C CA . LEU A 1 386 ? 5.178 19.430 38.326 1.00 91.06 386 LEU A CA 1
ATOM 3173 C C . LEU A 1 386 ? 5.142 20.718 37.473 1.00 91.06 386 LEU A C 1
ATOM 3175 O O . LEU A 1 386 ? 5.719 20.768 36.379 1.00 91.06 386 LEU A O 1
ATOM 3179 N N . PRO A 1 387 ? 4.495 21.808 37.941 1.00 90.38 387 PRO A N 1
ATOM 3180 C CA . PRO A 1 387 ? 4.371 23.050 37.175 1.00 90.38 387 PRO A CA 1
ATOM 3181 C C . PRO A 1 387 ? 5.707 23.660 36.738 1.00 90.38 387 PRO A C 1
ATOM 3183 O O . PRO A 1 387 ? 5.810 24.177 35.626 1.00 90.38 387 PRO A O 1
ATOM 3186 N N . ASP A 1 388 ? 6.747 23.584 37.572 1.00 90.00 388 ASP A N 1
ATOM 3187 C CA . ASP A 1 388 ? 8.060 24.149 37.235 1.00 90.00 388 ASP A CA 1
ATOM 3188 C C . ASP A 1 388 ? 8.770 23.344 36.133 1.00 90.00 388 ASP A C 1
ATOM 3190 O O . ASP A 1 388 ? 9.422 23.927 35.259 1.00 90.00 388 ASP A O 1
ATOM 3194 N N . ARG A 1 389 ? 8.561 22.021 36.094 1.00 91.31 389 ARG A N 1
ATOM 3195 C CA . ARG A 1 389 ? 9.004 21.153 34.994 1.00 91.31 389 ARG A CA 1
ATOM 3196 C C . ARG A 1 389 ? 8.293 21.531 33.697 1.00 91.31 389 ARG A C 1
ATOM 3198 O O . ARG A 1 389 ? 8.953 21.762 32.684 1.00 91.31 389 ARG A O 1
ATOM 3205 N N . THR A 1 390 ? 6.967 21.678 33.749 1.00 92.62 390 THR A N 1
ATOM 3206 C CA . THR A 1 390 ? 6.148 22.086 32.593 1.00 92.62 390 THR A CA 1
ATOM 3207 C C . THR A 1 390 ? 6.600 23.440 32.046 1.00 92.62 390 THR A C 1
ATOM 3209 O O . THR A 1 390 ? 6.848 23.567 30.846 1.00 92.62 390 THR A O 1
ATOM 3212 N N . ARG A 1 391 ? 6.798 24.439 32.918 1.00 92.88 391 ARG A N 1
ATOM 3213 C CA . ARG A 1 391 ? 7.311 25.763 32.533 1.00 92.88 391 ARG A CA 1
ATOM 3214 C C . ARG A 1 391 ? 8.690 25.670 31.884 1.00 92.88 391 ARG A C 1
ATOM 3216 O O . ARG A 1 391 ? 8.918 26.287 30.848 1.00 92.88 391 ARG A O 1
ATOM 3223 N N . THR A 1 392 ? 9.595 24.881 32.460 1.00 93.56 392 THR A N 1
ATOM 3224 C CA . THR A 1 392 ? 10.953 24.686 31.928 1.00 93.56 392 THR A CA 1
ATOM 3225 C C . THR A 1 392 ? 10.927 24.076 30.525 1.00 93.56 392 THR A C 1
ATOM 3227 O O . THR A 1 392 ? 11.604 24.571 29.620 1.00 93.56 392 THR A O 1
ATOM 3230 N N . ILE A 1 393 ? 10.103 23.046 30.310 1.00 93.88 393 ILE A N 1
ATOM 3231 C CA . ILE A 1 393 ? 9.927 22.414 28.996 1.00 93.88 393 ILE A CA 1
ATOM 3232 C C . ILE A 1 393 ? 9.312 23.402 27.997 1.00 93.88 393 ILE A C 1
ATOM 3234 O O . ILE A 1 393 ? 9.799 23.509 26.871 1.00 93.88 393 ILE A O 1
ATOM 3238 N N . CYS A 1 394 ? 8.296 24.172 28.403 1.00 95.12 394 CYS A N 1
ATOM 3239 C CA . CYS A 1 394 ? 7.662 25.182 27.551 1.00 95.12 394 CYS A CA 1
ATOM 3240 C C . CYS A 1 394 ? 8.638 26.295 27.147 1.00 95.12 394 CYS A C 1
ATOM 3242 O O . CYS A 1 394 ? 8.677 26.673 25.977 1.00 95.12 394 CYS A O 1
ATOM 3244 N N . ALA A 1 395 ? 9.474 26.774 28.071 1.00 94.75 395 ALA A N 1
ATOM 3245 C CA . ALA A 1 395 ? 10.498 27.772 27.778 1.00 94.75 395 ALA A CA 1
ATOM 3246 C C . ALA A 1 395 ? 11.530 27.249 26.767 1.00 94.75 395 ALA A C 1
ATOM 3248 O O . ALA A 1 395 ? 11.898 27.953 25.821 1.00 94.75 395 ALA A O 1
ATOM 3249 N N . HIS A 1 396 ? 11.966 25.995 26.923 1.00 93.81 396 HIS A N 1
ATOM 3250 C CA . HIS A 1 396 ? 12.861 25.351 25.964 1.00 93.81 396 HIS A CA 1
ATOM 3251 C C . HIS A 1 396 ? 12.202 25.195 24.584 1.00 93.81 396 HIS A C 1
ATOM 3253 O O . HIS A 1 396 ? 12.795 25.569 23.571 1.00 93.81 396 HIS A O 1
ATOM 3259 N N . LEU A 1 397 ? 10.959 24.704 24.539 1.00 93.81 397 LEU A N 1
ATOM 3260 C CA . LEU A 1 397 ? 10.192 24.560 23.303 1.00 93.81 397 LEU A CA 1
ATOM 3261 C C . LEU A 1 397 ? 9.991 25.908 22.600 1.00 93.81 397 LEU A C 1
ATOM 3263 O O . LEU A 1 397 ? 10.170 25.997 21.388 1.00 93.81 397 LEU A O 1
ATOM 3267 N N . ALA A 1 398 ? 9.684 26.971 23.344 1.00 94.19 398 ALA A N 1
ATOM 3268 C CA . ALA A 1 398 ? 9.526 28.305 22.781 1.00 94.19 398 ALA A CA 1
ATOM 3269 C C . ALA A 1 398 ? 10.811 28.797 22.097 1.00 94.19 398 ALA A C 1
ATOM 3271 O O . ALA A 1 398 ? 10.753 29.380 21.014 1.00 94.19 398 ALA A O 1
ATOM 3272 N N . ASN A 1 399 ? 11.978 28.521 22.686 1.00 93.62 399 ASN A N 1
ATOM 3273 C CA . ASN A 1 399 ? 13.262 28.844 22.066 1.00 93.62 399 ASN A CA 1
ATOM 3274 C C . ASN A 1 399 ? 13.491 28.055 20.772 1.00 93.62 399 ASN A C 1
ATOM 3276 O O . ASN A 1 399 ? 13.860 28.660 19.768 1.00 93.62 399 ASN A O 1
ATOM 3280 N N . LEU A 1 400 ? 13.197 26.749 20.757 1.00 91.69 400 LEU A N 1
ATOM 3281 C CA . LEU A 1 400 ? 13.283 25.939 19.534 1.00 91.69 400 LEU A CA 1
ATOM 3282 C C . LEU A 1 400 ? 12.379 26.487 18.425 1.00 91.69 400 LEU A C 1
ATOM 3284 O O . LEU A 1 400 ? 12.818 26.650 17.289 1.00 91.69 400 LEU A O 1
ATOM 3288 N N . LEU A 1 401 ? 11.130 26.820 18.751 1.00 92.12 401 LEU A N 1
ATOM 3289 C CA . LEU A 1 401 ? 10.185 27.377 17.785 1.00 92.12 401 LEU A CA 1
ATOM 3290 C C . LEU A 1 401 ? 10.646 28.738 17.250 1.00 92.12 401 LEU A C 1
ATOM 3292 O O . LEU A 1 401 ? 10.505 28.989 16.059 1.00 92.12 401 LEU A O 1
ATOM 3296 N N . ARG A 1 402 ? 11.263 29.602 18.067 1.00 92.88 402 ARG A N 1
ATOM 3297 C CA . ARG A 1 402 ? 11.869 30.849 17.562 1.00 92.88 402 ARG A CA 1
ATOM 3298 C C . ARG A 1 402 ? 13.018 30.585 16.588 1.00 92.88 402 ARG A C 1
ATOM 3300 O O . ARG A 1 402 ? 13.157 31.334 15.627 1.00 92.88 402 ARG A O 1
ATOM 3307 N N . THR A 1 403 ? 13.807 29.533 16.810 1.00 90.62 403 THR A N 1
ATOM 3308 C CA . THR A 1 403 ? 14.900 29.140 15.910 1.00 90.62 403 THR A CA 1
ATOM 3309 C C . THR A 1 403 ? 14.389 28.584 14.580 1.00 90.62 403 THR A C 1
ATOM 3311 O O . THR A 1 403 ? 14.877 28.993 13.532 1.00 90.62 403 THR A O 1
ATOM 3314 N N . PHE A 1 404 ? 13.412 27.672 14.603 1.00 87.56 404 PHE A N 1
ATOM 3315 C CA . PHE A 1 404 ? 12.923 26.995 13.391 1.00 87.56 404 PHE A CA 1
ATOM 3316 C C . PHE A 1 404 ? 11.789 27.737 12.666 1.00 87.56 404 PHE A C 1
ATOM 3318 O O . PHE A 1 404 ? 11.504 27.455 11.503 1.00 87.56 404 PHE A O 1
ATOM 3325 N N . GLY A 1 405 ? 11.139 28.687 13.334 1.00 88.94 405 GLY A N 1
ATOM 3326 C CA . GLY A 1 405 ? 10.061 29.500 12.783 1.00 88.94 405 GLY A CA 1
ATOM 3327 C C . GLY A 1 405 ? 8.858 29.556 13.731 1.00 88.94 405 GLY A C 1
ATOM 3328 O O . GLY A 1 405 ? 8.118 28.576 13.822 1.00 88.94 405 GLY A O 1
ATOM 3329 N N . PRO A 1 406 ? 8.586 30.700 14.387 1.00 87.56 406 PRO A N 1
ATOM 3330 C CA . PRO A 1 406 ? 7.564 30.791 15.436 1.00 87.56 406 PRO A CA 1
ATOM 3331 C C . PRO A 1 406 ? 6.126 30.608 14.923 1.00 87.56 406 PRO A C 1
ATOM 3333 O O . PRO A 1 406 ? 5.219 30.356 15.707 1.00 87.56 406 PRO A O 1
ATOM 3336 N N . LEU A 1 407 ? 5.913 30.724 13.608 1.00 88.69 407 LEU A N 1
ATOM 3337 C CA . LEU A 1 407 ? 4.614 30.538 12.952 1.00 88.69 407 LEU A CA 1
ATOM 3338 C C . LEU A 1 407 ? 4.438 29.137 12.345 1.00 88.69 407 LEU A C 1
ATOM 3340 O O . LEU A 1 407 ? 3.421 28.868 11.701 1.00 88.69 407 LEU A O 1
ATOM 3344 N N . GLN A 1 408 ? 5.418 28.242 12.509 1.00 89.50 408 GLN A N 1
ATOM 3345 C CA . GLN A 1 408 ? 5.294 26.867 12.037 1.00 89.50 408 GLN A CA 1
ATOM 3346 C C . GLN A 1 408 ? 4.215 26.135 12.838 1.00 89.50 408 GLN A C 1
ATOM 3348 O O . GLN A 1 408 ? 4.202 26.148 14.072 1.00 89.50 408 GLN A O 1
ATOM 3353 N N . LYS A 1 409 ? 3.294 25.477 12.123 1.00 93.12 409 LYS A N 1
ATOM 3354 C CA . LYS A 1 409 ? 2.213 24.706 12.748 1.00 93.12 409 LYS A CA 1
ATOM 3355 C C . LYS A 1 409 ? 2.814 23.622 13.639 1.00 93.12 409 LYS A C 1
ATOM 3357 O O . LYS A 1 409 ? 3.513 22.739 13.152 1.00 93.12 409 LYS A O 1
ATOM 3362 N N . THR A 1 410 ? 2.488 23.683 14.924 1.00 92.44 410 THR A N 1
ATOM 3363 C CA . THR A 1 410 ? 3.023 22.789 15.952 1.00 92.44 410 THR A CA 1
ATOM 3364 C C . THR A 1 410 ? 1.870 22.105 16.675 1.00 92.44 410 THR A C 1
ATOM 3366 O O . THR A 1 410 ? 0.884 22.749 17.023 1.00 92.44 410 THR A O 1
ATOM 3369 N N . ILE A 1 411 ? 1.987 20.794 16.886 1.00 94.75 411 ILE A N 1
ATOM 3370 C CA . ILE A 1 411 ? 1.055 20.005 17.697 1.00 94.75 411 ILE A CA 1
ATOM 3371 C C . ILE A 1 411 ? 1.830 19.505 18.908 1.00 94.75 411 ILE A C 1
ATOM 3373 O O . ILE A 1 411 ? 2.916 18.948 18.755 1.00 94.75 411 ILE A O 1
ATOM 3377 N N . ILE A 1 412 ? 1.264 19.698 20.097 1.00 94.31 412 ILE A N 1
ATOM 3378 C CA . ILE A 1 412 ? 1.869 19.278 21.359 1.00 94.31 412 ILE A CA 1
ATOM 3379 C C . ILE A 1 412 ? 0.949 18.249 21.996 1.00 94.31 412 ILE A C 1
ATOM 3381 O O . ILE A 1 412 ? -0.202 18.541 22.316 1.00 94.31 412 ILE A O 1
ATOM 3385 N N . PHE A 1 413 ? 1.460 17.033 22.153 1.00 94.38 413 PHE A N 1
ATOM 3386 C CA . PHE A 1 413 ? 0.742 15.954 22.814 1.00 94.38 413 PHE A CA 1
ATOM 3387 C C . PHE A 1 413 ? 1.032 16.016 24.311 1.00 94.38 413 PHE A C 1
ATOM 3389 O O . PHE A 1 413 ? 2.172 15.829 24.731 1.00 94.38 413 PHE A O 1
ATOM 3396 N N . CYS A 1 414 ? -0.004 16.310 25.091 1.00 94.00 414 CYS A N 1
ATOM 3397 C CA . CYS A 1 414 ? 0.058 16.363 26.548 1.00 94.00 414 CYS A CA 1
ATOM 3398 C C . CYS A 1 414 ? -0.541 15.084 27.143 1.00 94.00 414 CYS A C 1
ATOM 3400 O O . CYS A 1 414 ? -1.169 14.298 26.433 1.00 94.00 414 CYS A O 1
ATOM 3402 N N . VAL A 1 415 ? -0.322 14.874 28.440 1.00 92.19 415 VAL A N 1
ATOM 3403 C CA . VAL A 1 415 ? -0.787 13.671 29.148 1.00 92.19 415 VAL A CA 1
ATOM 3404 C C . VAL A 1 415 ? -2.314 13.632 29.239 1.00 92.19 415 VAL A C 1
ATOM 3406 O O . VAL A 1 415 ? -2.920 12.610 28.924 1.00 92.19 415 VAL A O 1
ATOM 3409 N N . ASP A 1 416 ? -2.925 14.762 29.588 1.00 89.81 416 ASP A N 1
ATOM 3410 C CA . ASP A 1 416 ? -4.370 14.952 29.672 1.00 89.81 416 ASP A CA 1
ATOM 3411 C C . ASP A 1 416 ? -4.768 16.398 29.299 1.00 89.81 416 ASP A C 1
ATOM 3413 O O . ASP A 1 416 ? -3.949 17.204 28.835 1.00 89.81 416 ASP A O 1
ATOM 3417 N N . SER A 1 417 ? -6.052 16.726 29.466 1.00 91.56 417 SER A N 1
ATOM 3418 C CA . SER A 1 417 ? -6.606 18.051 29.168 1.00 91.56 417 SER A CA 1
ATOM 3419 C C . SER A 1 417 ? -6.142 19.155 30.122 1.00 91.56 417 SER A C 1
ATOM 3421 O O . SER A 1 417 ? -6.052 20.316 29.706 1.00 91.56 417 SER A O 1
ATOM 3423 N N . GLU A 1 418 ? -5.854 18.830 31.383 1.00 90.25 418 GLU A N 1
ATOM 3424 C CA . GLU A 1 418 ? -5.382 19.811 32.365 1.00 90.25 418 GLU A CA 1
ATOM 3425 C C . GLU A 1 418 ? -3.941 20.214 32.050 1.00 90.25 418 GLU A C 1
ATOM 3427 O O . GLU A 1 418 ? -3.638 21.404 31.915 1.00 90.25 418 GLU A O 1
ATOM 3432 N N . HIS A 1 419 ? -3.082 19.227 31.794 1.00 92.06 419 HIS A N 1
ATOM 3433 C CA . HIS A 1 419 ? -1.719 19.439 31.329 1.00 92.06 419 HIS A CA 1
ATOM 3434 C C . HIS A 1 419 ? -1.700 20.212 30.000 1.00 92.06 419 HIS A C 1
ATOM 3436 O O . HIS A 1 419 ? -0.937 21.170 29.862 1.00 92.06 419 HIS A O 1
ATOM 3442 N N . ALA A 1 420 ? -2.585 19.890 29.047 1.00 95.00 420 ALA A N 1
ATOM 3443 C CA . ALA A 1 420 ? -2.696 20.644 27.795 1.00 95.00 420 ALA A CA 1
ATOM 3444 C C . ALA A 1 420 ? -3.034 22.127 28.017 1.00 95.00 420 ALA A C 1
ATOM 3446 O O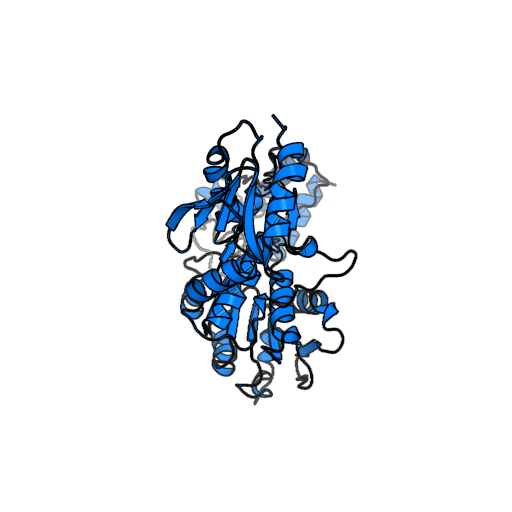 . ALA A 1 420 ? -2.454 23.001 27.369 1.00 95.00 420 ALA A O 1
ATOM 3447 N N . SER A 1 421 ? -3.935 22.418 28.957 1.00 93.19 421 SER A N 1
ATOM 3448 C CA . SER A 1 421 ? -4.317 23.791 29.305 1.00 93.19 421 SER A CA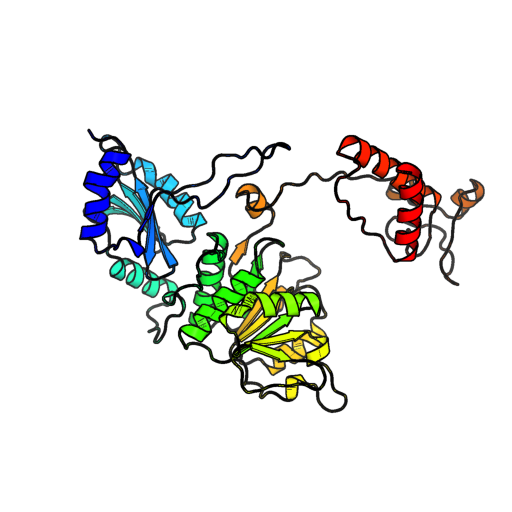 1
ATOM 3449 C C . SER A 1 421 ? -3.159 24.553 29.957 1.00 93.19 421 SER A C 1
ATOM 3451 O O . SER A 1 421 ? -2.920 25.719 29.629 1.00 93.19 421 SER A O 1
ATOM 3453 N N . LEU A 1 422 ? -2.401 23.891 30.838 1.00 91.62 422 LEU A N 1
ATOM 3454 C CA . LEU A 1 422 ? -1.209 24.465 31.464 1.00 91.62 422 LEU A CA 1
ATOM 3455 C C . LEU A 1 422 ? -0.117 24.768 30.428 1.00 91.62 422 LEU A C 1
ATOM 3457 O O . LEU A 1 422 ? 0.407 25.881 30.408 1.00 91.62 422 LEU A O 1
ATOM 3461 N N . VAL A 1 423 ? 0.184 23.821 29.536 1.00 95.31 423 VAL A N 1
ATOM 3462 C CA . VAL A 1 423 ? 1.160 24.000 28.447 1.00 95.31 423 VAL A CA 1
ATOM 3463 C C . VAL A 1 423 ? 0.750 25.142 27.520 1.00 95.31 423 VAL A C 1
ATOM 3465 O O . VAL A 1 423 ? 1.581 25.984 27.181 1.00 95.31 423 VAL A O 1
ATOM 3468 N N . ALA A 1 424 ? -0.529 25.215 27.136 1.00 94.81 424 ALA A N 1
ATOM 3469 C CA . ALA A 1 424 ? -1.038 26.293 26.291 1.00 94.81 424 ALA A CA 1
ATOM 3470 C C . ALA A 1 424 ? -0.849 27.668 26.949 1.00 94.81 424 ALA A C 1
ATOM 3472 O O . ALA A 1 424 ? -0.353 28.594 26.306 1.00 94.81 424 ALA A O 1
ATOM 3473 N N . LYS A 1 425 ? -1.177 27.785 28.242 1.00 94.12 425 LYS A N 1
ATOM 3474 C CA . LYS A 1 425 ? -0.974 29.010 29.024 1.00 94.12 425 LYS A CA 1
ATOM 3475 C C . LYS A 1 425 ? 0.504 29.404 29.099 1.00 94.12 425 LYS A C 1
ATOM 3477 O O . LYS A 1 425 ? 0.838 30.560 28.854 1.00 94.12 425 LYS A O 1
ATOM 3482 N N . GLU A 1 426 ? 1.388 28.466 29.440 1.00 94.75 426 GLU A N 1
ATOM 3483 C CA . GLU A 1 426 ? 2.824 28.745 29.576 1.00 94.75 426 GLU A CA 1
ATOM 3484 C C . GLU A 1 426 ? 3.456 29.138 28.230 1.00 94.75 426 GLU A C 1
ATOM 3486 O O . GLU A 1 426 ? 4.234 30.088 28.167 1.00 94.75 426 GLU A O 1
ATOM 3491 N N . LEU A 1 427 ? 3.076 28.491 27.124 1.00 93.75 427 LEU A N 1
ATOM 3492 C CA . LEU A 1 427 ? 3.552 28.883 25.795 1.00 93.75 427 LEU A CA 1
ATOM 3493 C C . LEU A 1 427 ? 3.005 30.234 25.345 1.00 93.75 427 LEU A C 1
ATOM 3495 O O . LEU A 1 427 ? 3.752 31.004 24.741 1.00 93.75 427 LEU A O 1
ATOM 3499 N N . GLN A 1 428 ? 1.749 30.561 25.660 1.00 92.50 428 GLN A N 1
ATOM 3500 C CA . GLN A 1 428 ? 1.184 31.870 25.335 1.00 92.50 428 GLN A CA 1
ATOM 3501 C C . GLN A 1 428 ? 2.038 32.996 25.930 1.00 92.50 428 GLN A C 1
ATOM 3503 O O . GLN A 1 428 ? 2.356 33.945 25.217 1.00 92.50 428 GLN A O 1
ATOM 3508 N N . ASN A 1 429 ? 2.528 32.850 27.165 1.00 91.31 429 ASN A N 1
ATOM 3509 C CA . ASN A 1 429 ? 3.414 33.833 27.802 1.00 91.31 429 ASN A CA 1
ATOM 3510 C C . ASN A 1 429 ? 4.735 34.070 27.041 1.00 91.31 429 ASN A C 1
ATOM 3512 O O . ASN A 1 429 ? 5.364 35.110 27.220 1.00 91.31 429 ASN A O 1
ATOM 3516 N N . HIS A 1 430 ? 5.179 33.126 26.205 1.00 90.56 430 HIS A N 1
ATOM 3517 C CA . HIS A 1 430 ? 6.409 33.252 25.420 1.00 90.56 430 HIS A CA 1
ATOM 3518 C C . HIS A 1 430 ? 6.202 33.847 24.018 1.00 90.56 430 HIS A C 1
ATOM 3520 O O . HIS A 1 430 ? 7.173 34.315 23.418 1.00 90.56 430 HIS A O 1
ATOM 3526 N N . PHE A 1 431 ? 4.984 33.820 23.481 1.00 85.81 431 PHE A N 1
ATOM 3527 C CA . PHE A 1 431 ? 4.670 34.314 22.131 1.00 85.81 431 PHE A CA 1
ATOM 3528 C C . PHE A 1 431 ? 3.696 35.499 22.119 1.00 85.81 431 PHE A C 1
ATOM 3530 O O . PHE A 1 431 ? 3.289 35.924 21.038 1.00 85.81 431 PHE A O 1
ATOM 3537 N N . SER A 1 432 ? 3.322 35.996 23.303 1.00 67.94 432 SER A N 1
ATOM 3538 C CA . SER A 1 432 ? 2.526 37.217 23.481 1.00 67.94 432 SER A CA 1
ATOM 3539 C C . SER A 1 432 ? 3.324 38.483 23.204 1.00 67.94 432 SER A C 1
ATOM 3541 O O . SER A 1 432 ? 4.556 38.471 23.438 1.00 67.94 432 SER A O 1
#

Secondary structure (DSSP, 8-state):
---HHHHIIIIIHHHHHHTT--GGGEEES--S----B-STT--BPPPP--SEEEEETTEEEEEEEE--TTS-TTTTHHHHHHHHHHHT-SEEEEE-SS-EEEEETTTTEEEEESSPPPHHHHHHHHHHHHHTT---SS-GGGSPPP--TTS----HHHHHHHHHHHHHHHTT-SEEEEEE-TTS-HHHHHHHHHHHHHHHTS-S-EEEEESSHHHHHHHHHHTGGGGGGEEE-BTTB---S-SEEEEEHHHHT--SSS-GGGGS-TTS-SEEEEETTTSS-HHHHHHHHHHTTTSEEEEEESSPS-GGGHHHHHHH-SEEEEE-HHHHHHTTSS----------HHHHH-EEHHHHHHTT---B--TT----SEE-TTTBTTTBB-HHHHHHHHHHHHHHHHHH-TTS------SSHHHHHHHHHHHHHHH-

Nearest PDB structures (foldseek):
  3h1t-assembly1_A  TM=8.936E-01  e=5.338E-35  Vibrio vulnificus YJ016
  8qyc-assembly1_A  TM=4.040E-01  e=6.962E-08  Escherichia coli
  8x1c-assembly1_I  TM=6.839E-01  e=2.640E-04  Homo sapiens
  8dgc-assembly1_H  TM=5.901E-01  e=5.203E-05  Escherichia phage PhiV-1
  7aud-assembly5_D  TM=5.533E-01  e=1.631E-04  Homo sapiens

Mean predicted aligned error: 6.08 Å